Protein AF-0000000086669978 (afdb_homodimer)

Solvent-accessible surface area (backbone atoms only — not comparable to full-atom values): 28212 Å² total; per-residue (Å²): 137,86,74,85,76,73,69,86,73,78,82,69,87,71,75,84,70,75,76,69,82,68,68,81,63,76,75,63,74,69,72,84,64,82,72,72,71,84,55,82,79,78,63,72,56,53,56,93,79,46,87,41,70,71,44,35,54,19,33,38,33,36,52,43,49,44,64,71,59,43,47,44,45,45,30,73,70,52,46,33,40,63,52,47,73,45,76,31,60,18,33,36,40,39,32,29,31,60,65,83,46,72,66,26,30,62,30,50,67,56,34,22,51,57,44,56,77,37,45,63,76,37,60,35,32,40,32,39,36,33,44,43,60,40,56,77,50,61,89,70,58,47,37,39,20,76,49,83,81,44,30,16,45,51,34,46,29,36,16,32,64,50,53,71,62,50,48,54,54,40,44,76,69,70,40,50,72,76,34,54,66,70,48,55,49,74,86,67,40,103,62,51,69,74,40,42,76,70,65,22,42,54,76,60,70,32,69,71,51,35,61,52,42,18,55,27,31,28,30,44,48,86,61,56,33,37,32,37,40,42,37,62,73,33,67,59,48,40,54,47,48,50,49,47,56,56,52,65,65,59,59,75,132,133,86,75,82,77,70,72,83,71,77,82,70,89,68,76,83,70,74,76,71,81,69,68,81,64,76,75,63,74,69,72,85,64,83,72,73,72,82,56,80,79,78,62,72,56,55,57,93,78,46,87,41,70,71,44,36,52,18,34,37,33,35,52,43,50,44,65,71,58,43,47,45,45,45,31,71,68,52,47,33,40,65,52,47,74,46,77,31,61,17,32,37,39,39,33,29,30,62,63,82,46,70,65,25,29,62,30,49,67,57,34,23,52,56,43,58,77,38,44,61,75,36,60,34,33,39,33,39,35,34,42,43,58,41,57,76,50,61,90,72,58,48,36,39,20,76,49,83,78,44,29,15,45,51,34,44,28,30,17,32,65,48,50,70,62,50,48,54,54,39,45,76,70,70,39,50,70,77,34,52,67,71,48,56,49,74,86,68,40,105,62,49,67,72,39,42,77,70,65,23,42,54,77,60,72,32,69,71,51,34,61,48,42,17,54,26,34,29,30,43,47,85,61,55,30,39,32,38,41,41,33,57,72,35,64,58,46,40,54,46,49,49,49,47,56,57,50,66,63,59,59,74,130

Structure (mmCIF, N/CA/C/O backbone):
data_AF-0000000086669978-model_v1
#
loop_
_entity.id
_entity.type
_entity.pdbx_description
1 polymer 'Lactoylglutathione lyase'
#
loop_
_atom_site.group_PDB
_atom_site.id
_atom_site.type_symbol
_atom_site.label_atom_id
_atom_site.label_alt_id
_atom_site.label_comp_id
_atom_site.label_asym_id
_atom_site.label_entity_id
_atom_site.label_seq_id
_atom_site.pdbx_PDB_ins_code
_atom_site.Cartn_x
_atom_site.Cartn_y
_atom_site.Cartn_z
_atom_site.occupancy
_atom_site.B_iso_or_equiv
_atom_site.auth_seq_id
_atom_site.auth_comp_id
_atom_site.auth_asym_id
_atom_site.auth_atom_id
_atom_site.pdbx_PDB_model_num
ATOM 1 N N . ASN A 1 1 ? 38.344 -51.469 12.289 1 22 1 ASN A N 1
ATOM 2 C CA . ASN A 1 1 ? 37.5 -51.219 13.445 1 22 1 ASN A CA 1
ATOM 3 C C . ASN A 1 1 ? 37.469 -49.719 13.789 1 22 1 ASN A C 1
ATOM 5 O O . ASN A 1 1 ? 37.219 -49.344 14.938 1 22 1 ASN A O 1
ATOM 9 N N . SER A 1 2 ? 37.938 -48.75 13.008 1 24.83 2 SER A N 1
ATOM 10 C CA . SER A 1 2 ? 38.594 -47.469 13.156 1 24.83 2 SER A CA 1
ATOM 11 C C . SER A 1 2 ? 37.625 -46.406 13.688 1 24.83 2 SER A C 1
ATOM 13 O O . SER A 1 2 ? 36.562 -46.219 13.125 1 24.83 2 SER A O 1
ATOM 15 N N . PRO A 1 3 ? 37.688 -45.875 14.992 1 24.14 3 PRO A N 1
ATOM 16 C CA . PRO A 1 3 ? 36.844 -45.281 16.016 1 24.14 3 PRO A CA 1
ATOM 17 C C . PRO A 1 3 ? 36.406 -43.844 15.672 1 24.14 3 PRO A C 1
ATOM 19 O O . PRO A 1 3 ? 35.938 -43.125 16.547 1 24.14 3 PRO A O 1
ATOM 22 N N . PHE A 1 4 ? 36.781 -43.344 14.562 1 23.14 4 PHE A N 1
ATOM 23 C CA . PHE A 1 4 ? 36.906 -41.875 14.383 1 23.14 4 PHE A CA 1
ATOM 24 C C . PHE A 1 4 ? 35.562 -41.188 14.602 1 23.14 4 PHE A C 1
ATOM 26 O O . PHE A 1 4 ? 35.406 -40 14.336 1 23.14 4 PHE A O 1
ATOM 33 N N . TRP A 1 5 ? 34.438 -41.875 14.914 1 22.11 5 TRP A N 1
ATOM 34 C CA . TRP A 1 5 ? 33.062 -41.469 14.742 1 22.11 5 TRP A CA 1
ATOM 35 C C . TRP A 1 5 ? 32.688 -40.312 15.656 1 22.11 5 TRP A C 1
ATOM 37 O O . TRP A 1 5 ? 31.703 -39.625 15.43 1 22.11 5 TRP A O 1
ATOM 47 N N . GLU A 1 6 ? 33.188 -40.281 16.859 1 19.61 6 GLU A N 1
ATOM 48 C CA . GLU A 1 6 ? 32.344 -39.969 18.016 1 19.61 6 GLU A CA 1
ATOM 49 C C . GLU A 1 6 ? 32 -38.469 18.047 1 19.61 6 GLU A C 1
ATOM 51 O O . GLU A 1 6 ? 30.891 -38.094 18.359 1 19.61 6 GLU A O 1
ATOM 56 N N . HIS A 1 7 ? 32.969 -37.625 18.125 1 20.39 7 HIS A N 1
ATOM 57 C CA . HIS A 1 7 ? 32.969 -36.562 19.141 1 20.39 7 HIS A CA 1
ATOM 58 C C . HIS A 1 7 ? 32 -35.438 18.75 1 20.39 7 HIS A C 1
ATOM 60 O O . HIS A 1 7 ? 31.906 -34.438 19.469 1 20.39 7 HIS A O 1
ATOM 66 N N . HIS A 1 8 ? 31.672 -35.25 17.531 1 21.23 8 HIS A N 1
ATOM 67 C CA . HIS A 1 8 ? 31.5 -33.844 17.234 1 21.23 8 HIS A CA 1
ATOM 68 C C . HIS A 1 8 ? 30.266 -33.281 17.938 1 21.23 8 HIS A C 1
ATOM 70 O O . HIS A 1 8 ? 29.125 -33.562 17.531 1 21.23 8 HIS A O 1
ATOM 76 N N . ARG A 1 9 ? 30.297 -33.094 19.188 1 19.59 9 ARG A N 1
ATOM 77 C CA . ARG A 1 9 ? 29.297 -32.812 20.219 1 19.59 9 ARG A CA 1
ATOM 78 C C . ARG A 1 9 ? 28.375 -31.688 19.781 1 19.59 9 ARG A C 1
ATOM 80 O O . ARG A 1 9 ? 28.703 -30.922 18.875 1 19.59 9 ARG A O 1
ATOM 87 N N . ASN A 1 10 ? 27.578 -31.062 20.859 1 20.61 10 ASN A N 1
ATOM 88 C CA . ASN A 1 10 ? 26.344 -30.453 21.344 1 20.61 10 ASN A CA 1
ATOM 89 C C . ASN A 1 10 ? 26.312 -28.953 21.094 1 20.61 10 ASN A C 1
ATOM 91 O O . ASN A 1 10 ? 26.719 -28.172 21.938 1 20.61 10 ASN A O 1
ATOM 95 N N . LEU A 1 11 ? 26.922 -28.406 20.234 1 20.53 11 LEU A N 1
ATOM 96 C CA . LEU A 1 11 ? 26.891 -26.953 20.375 1 20.53 11 LEU A CA 1
ATOM 97 C C . LEU A 1 11 ? 25.469 -26.438 20.562 1 20.53 11 LEU A C 1
ATOM 99 O O . LEU A 1 11 ? 24.625 -26.625 19.688 1 20.53 11 LEU A O 1
ATOM 103 N N . LYS A 1 12 ? 25.031 -26.375 21.797 1 20.41 12 LYS A N 1
ATOM 104 C CA . LYS A 1 12 ? 23.797 -25.875 22.391 1 20.41 12 LYS A CA 1
ATOM 105 C C . LYS A 1 12 ? 23.5 -24.453 21.922 1 20.41 12 LYS A C 1
ATOM 107 O O . LYS A 1 12 ? 24.406 -23.641 21.797 1 20.41 12 LYS A O 1
ATOM 112 N N . TYR A 1 13 ? 22.547 -24.219 21.156 1 20.59 13 TYR A N 1
ATOM 113 C CA . TYR A 1 13 ? 21.938 -22.984 20.703 1 20.59 13 TYR A CA 1
ATOM 114 C C . TYR A 1 13 ? 21.672 -22.031 21.859 1 20.59 13 TYR A C 1
ATOM 116 O O . TYR A 1 13 ? 20.609 -22.109 22.5 1 20.59 13 TYR A O 1
ATOM 124 N N . SER A 1 14 ? 22.641 -21.922 22.875 1 21.28 14 SER A N 1
ATOM 125 C CA . SER A 1 14 ? 22.5 -21.141 24.094 1 21.28 14 SER A CA 1
ATOM 126 C C . SER A 1 14 ? 21.859 -19.797 23.812 1 21.28 14 SER A C 1
ATOM 128 O O . SER A 1 14 ? 21.656 -19.406 22.656 1 21.28 14 SER A O 1
ATOM 130 N N . ASP A 1 15 ? 22.375 -18.641 24.672 1 19.67 15 ASP A N 1
ATOM 131 C CA . ASP A 1 15 ? 21.891 -17.469 25.391 1 19.67 15 ASP A CA 1
ATOM 132 C C . ASP A 1 15 ? 21.734 -16.281 24.438 1 19.67 15 ASP A C 1
ATOM 134 O O . ASP A 1 15 ? 22.734 -15.75 23.953 1 19.67 15 ASP A O 1
ATOM 138 N N . PHE A 1 16 ? 21.062 -16.156 23.594 1 20.8 16 PHE A N 1
ATOM 139 C CA . PHE A 1 16 ? 20.844 -14.812 23.094 1 20.8 16 PHE A CA 1
ATOM 140 C C . PHE A 1 16 ? 20.625 -13.828 24.234 1 20.8 16 PHE A C 1
ATOM 142 O O . PHE A 1 16 ? 19.547 -13.797 24.828 1 20.8 16 PHE A O 1
ATOM 149 N N . ALA A 1 17 ? 21.531 -13.75 25.203 1 22.58 17 ALA A N 1
ATOM 150 C CA . ALA A 1 17 ? 21.531 -12.836 26.344 1 22.58 17 ALA A CA 1
ATOM 151 C C . ALA A 1 17 ? 21.031 -11.453 25.922 1 22.58 17 ALA A C 1
ATOM 153 O O . ALA A 1 17 ? 21.469 -10.898 24.922 1 22.58 17 ALA A O 1
ATOM 154 N N . MET A 1 18 ? 19.938 -11.039 26.516 1 23.67 18 MET A N 1
ATOM 155 C CA . MET A 1 18 ? 19.266 -9.75 26.703 1 23.67 18 MET A CA 1
ATOM 156 C C . MET A 1 18 ? 20.281 -8.68 27.125 1 23.67 18 MET A C 1
ATOM 158 O O . MET A 1 18 ? 20.953 -8.836 28.141 1 23.67 18 MET A O 1
ATOM 162 N N . SER A 1 19 ? 21 -8.133 26.312 1 25.05 19 SER A N 1
ATOM 163 C CA . SER A 1 19 ? 21.953 -7.086 26.688 1 25.05 19 SER A CA 1
ATOM 164 C C . SER A 1 19 ? 21.438 -6.273 27.859 1 25.05 19 SER A C 1
ATOM 166 O O . SER A 1 19 ? 20.234 -6.168 28.078 1 25.05 19 SER A O 1
ATOM 168 N N . GLN A 1 20 ? 22.188 -6.262 28.953 1 25.66 20 GLN A N 1
ATOM 169 C CA . GLN A 1 20 ? 21.984 -5.473 30.172 1 25.66 20 GLN A CA 1
ATOM 170 C C . GLN A 1 20 ? 21.484 -4.074 29.844 1 25.66 20 GLN A C 1
ATOM 172 O O . GLN A 1 20 ? 21.703 -3.57 28.734 1 25.66 20 GLN A O 1
ATOM 177 N N . PRO A 1 21 ? 20.688 -3.498 30.891 1 25.53 21 PRO A N 1
ATOM 178 C CA . PRO A 1 21 ? 20.141 -2.143 30.797 1 25.53 21 PRO A CA 1
ATOM 179 C C . PRO A 1 21 ? 21.219 -1.088 30.516 1 25.53 21 PRO A C 1
ATOM 181 O O . PRO A 1 21 ? 22.25 -1.058 31.203 1 25.53 21 PRO A O 1
ATOM 184 N N . ILE A 1 22 ? 21.625 -0.821 29.375 1 29.66 22 ILE A N 1
ATOM 185 C CA . ILE A 1 22 ? 22.562 0.275 29.219 1 29.66 22 ILE A CA 1
ATOM 186 C C . ILE A 1 22 ? 22.172 1.43 30.141 1 29.66 22 ILE A C 1
ATOM 188 O O . ILE A 1 22 ? 21 1.764 30.266 1 29.66 22 ILE A O 1
ATOM 192 N N . PRO A 1 23 ? 22.969 1.654 31.078 1 28.89 23 PRO A N 1
ATOM 193 C CA . PRO A 1 23 ? 22.562 2.736 31.984 1 28.89 23 PRO A CA 1
ATOM 194 C C . PRO A 1 23 ? 21.953 3.926 31.25 1 28.89 23 PRO A C 1
ATOM 196 O O . PRO A 1 23 ? 22.219 4.121 30.062 1 28.89 23 PRO A O 1
ATOM 199 N N . PRO A 1 24 ? 20.969 4.555 31.922 1 24.14 24 PRO A N 1
ATOM 200 C CA . PRO A 1 24 ? 20.266 5.719 31.359 1 24.14 24 PRO A CA 1
ATOM 201 C C . PRO A 1 24 ? 21.219 6.754 30.766 1 24.14 24 PRO A C 1
ATOM 203 O O . PRO A 1 24 ? 22.062 7.309 31.484 1 24.14 24 PRO A O 1
ATOM 206 N N . SER A 1 25 ? 21.953 6.348 29.734 1 27.45 25 SER A N 1
ATOM 207 C CA . SER A 1 25 ? 22.828 7.453 29.344 1 27.45 25 SER A CA 1
ATOM 208 C C . SER A 1 25 ? 22.094 8.789 29.453 1 27.45 25 SER A C 1
ATOM 210 O O . SER A 1 25 ? 20.891 8.875 29.188 1 27.45 25 SER A O 1
ATOM 212 N N . THR A 1 26 ? 22.516 9.586 30.281 1 26.61 26 THR A N 1
ATOM 213 C CA . THR A 1 26 ? 22.078 10.969 30.375 1 26.61 26 THR A CA 1
ATOM 214 C C . THR A 1 26 ? 21.812 11.555 29 1 26.61 26 THR A C 1
ATOM 216 O O . THR A 1 26 ? 22.688 11.555 28.125 1 26.61 26 THR A O 1
ATOM 219 N N . SER A 1 27 ? 20.672 11.242 28.547 1 25.81 27 SER A N 1
ATOM 220 C CA . SER A 1 27 ? 20.156 11.797 27.281 1 25.81 27 SER A CA 1
ATOM 221 C C . SER A 1 27 ? 20.562 13.258 27.125 1 25.81 27 SER A C 1
ATOM 223 O O . SER A 1 27 ? 20.016 14.133 27.797 1 25.81 27 SER A O 1
ATOM 225 N N . LYS A 1 28 ? 21.938 13.453 27.125 1 30.73 28 LYS A N 1
ATOM 226 C CA . LYS A 1 28 ? 22.234 14.82 26.703 1 30.73 28 LYS A CA 1
ATOM 227 C C . LYS A 1 28 ? 21.297 15.258 25.578 1 30.73 28 LYS A C 1
ATOM 229 O O . LYS A 1 28 ? 20.906 14.453 24.734 1 30.73 28 LYS A O 1
ATOM 234 N N . SER A 1 29 ? 20.609 16.344 25.656 1 27.42 29 SER A N 1
ATOM 235 C CA . SER A 1 29 ? 19.797 17.141 24.75 1 27.42 29 SER A CA 1
ATOM 236 C C . SER A 1 29 ? 20.328 17.078 23.328 1 27.42 29 SER A C 1
ATOM 238 O O . SER A 1 29 ? 21.5 17.359 23.078 1 27.42 29 SER A O 1
ATOM 240 N N . ALA A 1 30 ? 19.969 16.062 22.609 1 31.97 30 ALA A N 1
ATOM 241 C CA . ALA A 1 30 ? 20.391 16.094 21.219 1 31.97 30 ALA A CA 1
ATOM 242 C C . ALA A 1 30 ? 20.484 17.531 20.703 1 31.97 30 ALA A C 1
ATOM 244 O O . ALA A 1 30 ? 19.609 18.359 20.969 1 31.97 30 ALA A O 1
ATOM 245 N N . PRO A 1 31 ? 21.594 17.938 20.391 1 30.84 31 PRO A N 1
ATOM 246 C CA . PRO A 1 31 ? 21.578 19.312 19.859 1 30.84 31 PRO A CA 1
ATOM 247 C C . PRO A 1 31 ? 20.406 19.578 18.922 1 30.84 31 PRO A C 1
ATOM 249 O O . PRO A 1 31 ? 19.844 18.641 18.359 1 30.84 31 PRO A O 1
ATOM 252 N N . ASP A 1 32 ? 19.609 20.672 18.953 1 28.33 32 ASP A N 1
ATOM 253 C CA . ASP A 1 32 ? 18.609 21.281 18.094 1 28.33 32 ASP A CA 1
ATOM 254 C C . ASP A 1 32 ? 18.875 20.953 16.625 1 28.33 32 ASP A C 1
ATOM 256 O O . ASP A 1 32 ? 19.609 21.656 15.945 1 28.33 32 ASP A O 1
ATOM 260 N N . GLY A 1 33 ? 19.312 19.766 16.328 1 32.09 33 GLY A N 1
ATOM 261 C CA . GLY A 1 33 ? 19.531 19.594 14.898 1 32.09 33 GLY A CA 1
ATOM 262 C C . GLY A 1 33 ? 18.453 20.234 14.047 1 32.09 33 GLY A C 1
ATOM 263 O O . GLY A 1 33 ? 17.312 20.406 14.5 1 32.09 33 GLY A O 1
ATOM 264 N N . ASP A 1 34 ? 18.703 21.047 13.047 1 31.92 34 ASP A N 1
ATOM 265 C CA . ASP A 1 34 ? 17.891 21.703 12.023 1 31.92 34 ASP A CA 1
ATOM 266 C C . ASP A 1 34 ? 16.812 20.766 11.5 1 31.92 34 ASP A C 1
ATOM 268 O O . ASP A 1 34 ? 17.078 19.891 10.672 1 31.92 34 ASP A O 1
ATOM 272 N N . HIS A 1 35 ? 16.016 20.188 12.219 1 35.78 35 HIS A N 1
ATOM 273 C CA . HIS A 1 35 ? 14.836 19.5 11.695 1 35.78 35 HIS A CA 1
ATOM 274 C C . HIS A 1 35 ? 14.211 20.266 10.539 1 35.78 35 HIS A C 1
ATOM 276 O O . HIS A 1 35 ? 13.523 21.266 10.758 1 35.78 35 HIS A O 1
ATOM 282 N N . ALA A 1 36 ? 14.773 20.297 9.422 1 39.75 36 ALA A N 1
ATOM 283 C CA . ALA A 1 36 ? 14.188 20.891 8.227 1 39.75 36 ALA A CA 1
ATOM 284 C C . ALA A 1 36 ? 12.695 20.609 8.148 1 39.75 36 ALA A C 1
ATOM 286 O O . ALA A 1 36 ? 12.258 19.469 8.32 1 39.75 36 ALA A O 1
ATOM 287 N N . SER A 1 37 ? 11.836 21.5 8.477 1 46.66 37 SER A N 1
ATOM 288 C CA . SER A 1 37 ? 10.383 21.516 8.375 1 46.66 37 SER A CA 1
ATOM 289 C C . SER A 1 37 ? 9.914 20.891 7.062 1 46.66 37 SER A C 1
ATOM 291 O O . SER A 1 37 ? 10.328 21.328 5.984 1 46.66 37 SER A O 1
ATOM 293 N N . HIS A 1 38 ? 9.812 19.562 6.99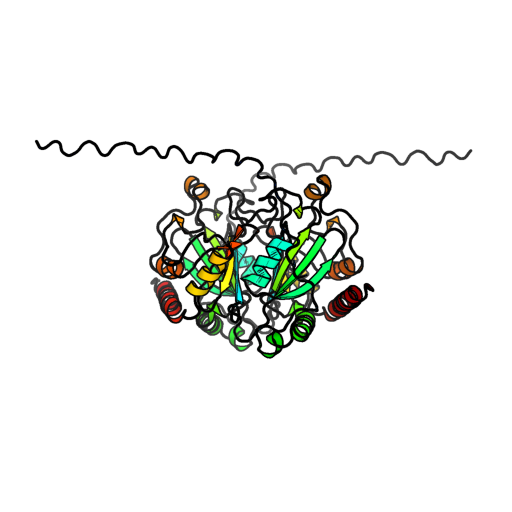6 1 57.66 38 HIS A N 1
ATOM 294 C CA . HIS A 1 38 ? 9.258 18.906 5.824 1 57.66 38 HIS A CA 1
ATOM 295 C C . HIS A 1 38 ? 7.91 19.484 5.441 1 57.66 38 HIS A C 1
ATOM 297 O O . HIS A 1 38 ? 7.074 18.812 4.84 1 57.66 38 HIS A O 1
ATOM 303 N N . THR A 1 39 ? 7.738 20.828 5.953 1 54.19 39 THR A N 1
ATOM 304 C CA . THR A 1 39 ? 6.5 21.469 5.523 1 54.19 39 THR A CA 1
ATOM 305 C C . THR A 1 39 ? 6.574 21.844 4.047 1 54.19 39 THR A C 1
ATOM 307 O O . THR A 1 39 ? 7.656 22.125 3.523 1 54.19 39 THR A O 1
ATOM 310 N N . ALA A 1 40 ? 5.445 21.641 3.41 1 57.88 40 ALA A N 1
ATOM 311 C CA . ALA A 1 40 ? 5.258 21.984 2 1 57.88 40 ALA A CA 1
ATOM 312 C C . ALA A 1 40 ? 5.516 23.469 1.751 1 57.88 40 ALA A C 1
ATOM 314 O O . ALA A 1 40 ? 5.094 24.312 2.535 1 57.88 40 ALA A O 1
ATOM 315 N N . GLY A 1 41 ? 6.516 23.891 0.893 1 53.94 41 GLY A N 1
ATOM 316 C CA . GLY A 1 41 ? 6.656 25.25 0.4 1 53.94 41 GLY A CA 1
ATOM 317 C C . GLY A 1 41 ? 8.102 25.656 0.184 1 53.94 41 GLY A C 1
ATOM 318 O O . GLY A 1 41 ? 8.414 26.375 -0.777 1 53.94 41 GLY A O 1
ATOM 319 N N . ASP A 1 42 ? 8.875 25.359 1.25 1 60.5 42 ASP A N 1
ATOM 320 C CA . ASP A 1 42 ? 10.195 25.969 1.136 1 60.5 42 ASP A CA 1
ATOM 321 C C . ASP A 1 42 ? 11.227 24.953 0.66 1 60.5 42 ASP A C 1
ATOM 323 O O . ASP A 1 42 ? 12.43 25.141 0.876 1 60.5 42 ASP A O 1
ATOM 327 N N . GLU A 1 43 ? 10.695 24.016 0.016 1 74.69 43 GLU A N 1
ATOM 328 C CA . GLU A 1 43 ? 11.688 23 -0.357 1 74.69 43 GLU A CA 1
ATOM 329 C C . GLU A 1 43 ? 12.484 23.438 -1.582 1 74.69 43 GLU A C 1
ATOM 331 O O . GLU A 1 43 ? 11.922 24.016 -2.521 1 74.69 43 GLU A O 1
ATOM 336 N N . ALA A 1 44 ? 13.75 23.344 -1.466 1 81.62 44 ALA A N 1
ATOM 337 C CA . ALA A 1 44 ? 14.664 23.656 -2.564 1 81.62 44 ALA A CA 1
ATOM 338 C C . ALA A 1 44 ? 14.508 22.656 -3.707 1 81.62 44 ALA A C 1
ATOM 340 O O . ALA A 1 44 ? 14 21.547 -3.508 1 81.62 44 ALA A O 1
ATOM 341 N N . ALA A 1 45 ? 14.852 23.141 -4.859 1 91.12 45 ALA A N 1
ATOM 342 C CA . ALA A 1 45 ? 14.883 22.281 -6.043 1 91.12 45 ALA A CA 1
ATOM 343 C C . ALA A 1 45 ? 15.734 21.047 -5.797 1 91.12 45 ALA A C 1
ATOM 345 O O . ALA A 1 45 ? 16.688 21.078 -5.012 1 91.12 45 ALA A O 1
ATOM 346 N N . ILE A 1 46 ? 15.328 20.016 -6.402 1 94.5 46 ILE A N 1
ATOM 347 C CA . ILE A 1 46 ? 16.109 18.797 -6.332 1 94.5 46 ILE A CA 1
ATOM 348 C C . ILE A 1 46 ? 17.312 18.891 -7.273 1 94.5 46 ILE A C 1
ATOM 350 O O . ILE A 1 46 ? 17.156 19.156 -8.469 1 94.5 46 ILE A O 1
ATOM 354 N N . SER A 1 47 ? 18.453 18.719 -6.746 1 94.31 47 SER A N 1
ATOM 355 C CA . SER A 1 47 ? 19.656 18.781 -7.562 1 94.31 47 SER A CA 1
ATOM 356 C C . SER A 1 47 ? 19.656 17.688 -8.625 1 94.31 47 SER A C 1
ATOM 358 O O . SER A 1 47 ? 19.25 16.547 -8.352 1 94.31 47 SER A O 1
ATOM 360 N N . PRO A 1 48 ? 20.125 18 -9.797 1 92.75 48 PRO A N 1
ATOM 361 C CA . PRO A 1 48 ? 20.188 16.984 -10.844 1 92.75 48 PRO A CA 1
ATOM 362 C C . PRO A 1 48 ? 21.016 15.766 -10.445 1 92.75 48 PRO A C 1
ATOM 364 O O . PRO A 1 48 ? 20.859 14.688 -11.023 1 92.75 48 PRO A O 1
ATOM 367 N N . GLY A 1 49 ? 21.938 15.945 -9.461 1 93.62 49 GLY A N 1
ATOM 368 C CA . GLY A 1 49 ? 22.766 14.852 -9 1 93.62 49 GLY A CA 1
ATOM 369 C C . GLY A 1 49 ? 22.203 14.141 -7.785 1 93.62 49 GLY A C 1
ATOM 370 O O . GLY A 1 49 ? 22.891 13.312 -7.172 1 93.62 49 GLY A O 1
ATOM 371 N N . ASP A 1 50 ? 21.031 14.477 -7.461 1 95.94 50 ASP A N 1
ATOM 372 C CA . ASP A 1 50 ? 20.406 13.828 -6.305 1 95.94 50 ASP A CA 1
ATOM 373 C C . ASP A 1 50 ? 20.375 12.312 -6.488 1 95.94 50 ASP A C 1
ATOM 375 O O . ASP A 1 50 ? 19.953 11.812 -7.535 1 95.94 50 ASP A O 1
ATOM 379 N N . PRO A 1 51 ? 20.734 11.562 -5.535 1 94.56 51 PRO A N 1
ATOM 380 C CA . PRO A 1 51 ? 20.891 10.109 -5.695 1 94.56 51 PRO A CA 1
ATOM 381 C C . PRO A 1 51 ? 19.562 9.383 -5.777 1 94.56 51 PRO A C 1
ATOM 383 O O . PRO A 1 51 ? 19.516 8.195 -6.109 1 94.56 51 PRO A O 1
ATOM 386 N N . THR A 1 52 ? 18.469 10.07 -5.496 1 94.62 52 THR A N 1
ATOM 387 C CA . THR A 1 52 ? 17.188 9.359 -5.438 1 94.62 52 THR A CA 1
ATOM 388 C C . THR A 1 52 ? 16.406 9.578 -6.723 1 94.62 52 THR A C 1
ATOM 390 O O . THR A 1 52 ? 15.25 9.133 -6.832 1 94.62 52 THR A O 1
ATOM 393 N N . ILE A 1 53 ? 16.984 10.367 -7.676 1 95.06 53 ILE A N 1
ATOM 394 C CA . ILE A 1 53 ? 16.328 10.523 -8.969 1 95.06 53 ILE A CA 1
ATOM 395 C C . ILE A 1 53 ? 16.141 9.156 -9.625 1 95.06 53 ILE A C 1
ATOM 397 O O . ILE A 1 53 ? 17.094 8.367 -9.703 1 95.06 53 ILE A O 1
ATOM 401 N N . GLY A 1 54 ? 14.914 8.859 -10.008 1 92.38 54 GLY A N 1
ATOM 402 C CA . GLY A 1 54 ? 14.602 7.586 -10.633 1 92.38 54 GLY A CA 1
ATOM 403 C C . GLY A 1 54 ? 13.922 6.609 -9.695 1 92.38 54 GLY A C 1
ATOM 404 O O . GLY A 1 54 ? 13.414 5.57 -10.133 1 92.38 54 GLY A O 1
ATOM 405 N N . TYR A 1 55 ? 13.898 6.906 -8.383 1 93.06 55 TYR A N 1
ATOM 406 C CA . TYR A 1 55 ? 13.156 6.07 -7.441 1 93.06 55 TYR A CA 1
ATOM 407 C C . TYR A 1 55 ? 11.672 6.09 -7.758 1 93.06 55 TYR A C 1
ATOM 409 O O . TYR A 1 55 ? 11.141 7.102 -8.219 1 93.06 55 TYR A O 1
ATOM 417 N N . LYS A 1 56 ? 11.039 4.977 -7.582 1 93 56 LYS A N 1
ATOM 418 C CA . LYS A 1 56 ? 9.602 4.852 -7.801 1 93 56 LYS A CA 1
ATOM 419 C C . LYS A 1 56 ? 8.945 4.008 -6.711 1 93 56 LYS A C 1
ATOM 421 O O . LYS A 1 56 ? 9.523 3.02 -6.254 1 93 56 LYS A O 1
ATOM 426 N N . PHE A 1 57 ? 7.801 4.465 -6.293 1 93.81 57 PHE A N 1
ATOM 427 C CA . PHE A 1 57 ? 6.949 3.598 -5.484 1 93.81 57 PHE A CA 1
ATOM 428 C C . PHE A 1 57 ? 6.188 2.613 -6.363 1 93.81 57 PHE A C 1
ATOM 430 O O . PHE A 1 57 ? 5.129 2.945 -6.902 1 93.81 57 PHE A O 1
ATOM 437 N N . ASN A 1 58 ? 6.668 1.412 -6.426 1 92 58 ASN A N 1
ATOM 438 C CA . ASN A 1 58 ? 6.328 0.475 -7.492 1 92 58 ASN A CA 1
ATOM 439 C C . ASN A 1 58 ? 5.094 -0.347 -7.145 1 92 58 ASN A C 1
ATOM 441 O O . ASN A 1 58 ? 4.16 -0.442 -7.941 1 92 58 ASN A O 1
ATOM 445 N N . HIS A 1 59 ? 5.117 -0.918 -6 1 92.69 59 HIS A N 1
ATOM 446 C CA . HIS A 1 59 ? 4.012 -1.803 -5.645 1 92.69 59 HIS A CA 1
ATOM 447 C C . HIS A 1 59 ? 3.914 -1.983 -4.133 1 92.69 59 HIS A C 1
ATOM 449 O O . HIS A 1 59 ? 4.734 -1.451 -3.387 1 92.69 59 HIS A O 1
ATOM 455 N N . MET A 1 60 ? 2.9 -2.652 -3.73 1 91.25 60 MET A N 1
ATOM 456 C CA . MET A 1 60 ? 2.768 -3.15 -2.365 1 91.25 60 MET A CA 1
ATOM 457 C C . MET A 1 60 ? 2.379 -4.625 -2.359 1 91.25 60 MET A C 1
ATOM 459 O O . MET A 1 60 ? 1.767 -5.113 -3.311 1 91.25 60 MET A O 1
ATOM 463 N N . MET A 1 61 ? 2.789 -5.285 -1.369 1 91.44 61 MET A N 1
ATOM 464 C CA . MET A 1 61 ? 2.467 -6.703 -1.233 1 91.44 61 MET A CA 1
ATOM 465 C C . MET A 1 61 ? 1.546 -6.941 -0.041 1 91.44 61 MET A C 1
ATOM 467 O O . MET A 1 61 ? 1.856 -6.535 1.079 1 91.44 61 MET A O 1
ATOM 471 N N . LEU A 1 62 ? 0.441 -7.539 -0.276 1 94.12 62 LEU A N 1
ATOM 472 C CA . LEU A 1 62 ? -0.543 -7.891 0.742 1 94.12 62 LEU A CA 1
ATOM 473 C C . LEU A 1 62 ? -0.704 -9.406 0.843 1 94.12 62 LEU A C 1
ATOM 475 O O . LEU A 1 62 ? -0.873 -10.086 -0.172 1 94.12 62 LEU A O 1
ATOM 479 N N . ARG A 1 63 ? -0.622 -9.906 2.047 1 94.94 63 ARG A N 1
ATOM 480 C CA . ARG A 1 63 ? -0.917 -11.32 2.26 1 94.94 63 ARG A CA 1
ATOM 481 C C . ARG A 1 63 ? -2.414 -11.586 2.141 1 94.94 63 ARG A C 1
ATOM 483 O O . ARG A 1 63 ? -3.23 -10.82 2.658 1 94.94 63 ARG A O 1
ATOM 490 N N . ILE A 1 64 ? -2.713 -12.594 1.432 1 96.44 64 ILE A N 1
ATOM 491 C CA . ILE A 1 64 ? -4.109 -13 1.312 1 96.44 64 ILE A CA 1
ATOM 492 C C . ILE A 1 64 ? -4.254 -14.461 1.733 1 96.44 64 ILE A C 1
ATOM 494 O O . ILE A 1 64 ? -3.336 -15.266 1.547 1 96.44 64 ILE A O 1
ATOM 498 N N . ARG A 1 65 ? -5.344 -14.719 2.246 1 95.06 65 ARG A N 1
ATOM 499 C CA . ARG A 1 65 ? -5.621 -16.078 2.729 1 95.06 65 ARG A CA 1
ATOM 500 C C . ARG A 1 65 ? -6.18 -16.953 1.612 1 95.06 65 ARG A C 1
ATOM 502 O O . ARG A 1 65 ? -5.711 -18.062 1.404 1 95.06 65 ARG A O 1
ATOM 509 N N . ASP A 1 66 ? -7.164 -16.438 0.845 1 94.5 66 ASP A N 1
ATOM 510 C CA . ASP A 1 66 ? -7.91 -17.172 -0.174 1 94.5 66 ASP A CA 1
ATOM 511 C C . ASP A 1 66 ? -7.824 -16.469 -1.528 1 94.5 66 ASP A C 1
ATOM 513 O O . ASP A 1 66 ? -8.531 -15.5 -1.774 1 94.5 66 ASP A O 1
ATOM 517 N N . PRO A 1 67 ? -7.043 -17.016 -2.418 1 96.31 67 PRO A N 1
ATOM 518 C CA . PRO A 1 67 ? -6.863 -16.359 -3.711 1 96.31 67 PRO A CA 1
ATOM 519 C C . PRO A 1 67 ? -8.156 -16.266 -4.516 1 96.31 67 PRO A C 1
ATOM 521 O O . PRO A 1 67 ? -8.375 -15.297 -5.246 1 96.31 67 PRO A O 1
ATOM 524 N N . ALA A 1 68 ? -9.008 -17.281 -4.422 1 95.69 68 ALA A N 1
ATOM 525 C CA . ALA A 1 68 ? -10.258 -17.234 -5.176 1 95.69 68 ALA A CA 1
ATOM 526 C C . ALA A 1 68 ? -11.086 -16.016 -4.809 1 95.69 68 ALA A C 1
ATOM 528 O O . ALA A 1 68 ? -11.578 -15.305 -5.688 1 95.69 68 ALA A O 1
ATOM 529 N N . ARG A 1 69 ? -11.203 -15.773 -3.533 1 94.69 69 ARG A N 1
ATOM 530 C CA . ARG A 1 69 ? -11.984 -14.633 -3.062 1 94.69 69 ARG A CA 1
ATOM 531 C C . ARG A 1 69 ? -11.289 -13.312 -3.402 1 94.69 69 ARG A C 1
ATOM 533 O O . ARG A 1 69 ? -11.938 -12.359 -3.824 1 94.69 69 ARG A O 1
ATOM 540 N N . SER A 1 70 ? -10.008 -13.305 -3.18 1 96.06 70 SER A N 1
ATOM 541 C CA . SER A 1 70 ? -9.266 -12.07 -3.406 1 96.06 70 SER A CA 1
ATOM 542 C C . SER A 1 70 ? -9.242 -11.703 -4.887 1 96.06 70 SER A C 1
ATOM 544 O O . SER A 1 70 ? -9.422 -10.539 -5.246 1 96.06 70 SER A O 1
ATOM 546 N N . LEU A 1 71 ? -9.008 -12.648 -5.723 1 96.56 71 LEU A N 1
ATOM 547 C CA . LEU A 1 71 ? -8.945 -12.375 -7.152 1 96.56 71 LEU A CA 1
ATOM 548 C C . LEU A 1 71 ? -10.32 -12.016 -7.703 1 96.56 71 LEU A C 1
ATOM 550 O O . LEU A 1 71 ? -10.438 -11.188 -8.609 1 96.56 71 LEU A O 1
ATOM 554 N N . HIS A 1 72 ? -11.367 -12.68 -7.18 1 96.44 72 HIS A N 1
ATOM 555 C CA . HIS A 1 72 ? -12.711 -12.258 -7.551 1 96.44 72 HIS A CA 1
ATOM 556 C C . HIS A 1 72 ? -12.945 -10.789 -7.23 1 96.44 72 HIS A C 1
ATOM 558 O O . HIS A 1 72 ? -13.461 -10.039 -8.062 1 96.44 72 HIS A O 1
ATOM 564 N N . PHE A 1 73 ? -12.578 -10.391 -6.098 1 96.44 73 PHE A N 1
ATOM 565 C CA . PHE A 1 73 ? -12.781 -9.008 -5.691 1 96.44 73 PHE A CA 1
ATOM 566 C C . PHE A 1 73 ? -11.953 -8.062 -6.562 1 96.44 73 PHE A C 1
ATOM 568 O O . PHE A 1 73 ? -12.5 -7.141 -7.172 1 96.44 73 PHE A O 1
ATOM 575 N N . TYR A 1 74 ? -10.641 -8.227 -6.668 1 96.25 74 TYR A N 1
ATOM 576 C CA . TYR A 1 74 ? -9.734 -7.242 -7.25 1 96.25 74 TYR A CA 1
ATOM 577 C C . TYR A 1 74 ? -9.797 -7.281 -8.773 1 96.25 74 TYR A C 1
ATOM 579 O O . TYR A 1 74 ? -9.578 -6.266 -9.438 1 96.25 74 TYR A O 1
ATOM 587 N N . ILE A 1 75 ? -10.055 -8.445 -9.336 1 96.12 75 ILE A N 1
ATOM 588 C CA . ILE A 1 75 ? -10.094 -8.539 -10.789 1 96.12 75 ILE A CA 1
ATOM 589 C C . ILE A 1 75 ? -11.523 -8.352 -11.281 1 96.12 75 ILE A C 1
ATOM 591 O O . ILE A 1 75 ? -11.82 -7.379 -11.984 1 96.12 75 ILE A O 1
ATOM 595 N N . ASP A 1 76 ? -12.453 -9.086 -10.781 1 95.69 76 ASP A N 1
ATOM 596 C CA . ASP A 1 76 ? -13.805 -9.07 -11.328 1 95.69 76 ASP A CA 1
ATOM 597 C C . ASP A 1 76 ? -14.562 -7.824 -10.875 1 95.69 76 ASP A C 1
ATOM 599 O O . ASP A 1 76 ? -15.297 -7.219 -11.664 1 95.69 76 ASP A O 1
ATOM 603 N N . LEU A 1 77 ? -14.422 -7.492 -9.656 1 95.56 77 LEU A N 1
ATOM 604 C CA . LEU A 1 77 ? -15.234 -6.398 -9.133 1 95.56 77 LEU A CA 1
ATOM 605 C C . LEU A 1 77 ? -14.5 -5.066 -9.273 1 95.56 77 LEU A C 1
ATOM 607 O O . LEU A 1 77 ? -15.117 -4.047 -9.578 1 95.56 77 LEU A O 1
ATOM 611 N N . MET A 1 78 ? -13.195 -5.125 -9.086 1 95.31 78 MET A N 1
ATOM 612 C CA . MET A 1 78 ? -12.477 -3.857 -9.07 1 95.31 78 MET A CA 1
ATOM 613 C C . MET A 1 78 ? -11.805 -3.596 -10.414 1 95.31 78 MET A C 1
ATOM 615 O O . MET A 1 78 ? -11.305 -2.494 -10.656 1 95.31 78 MET A O 1
ATOM 619 N N . GLY A 1 79 ? -11.633 -4.602 -11.203 1 95.81 79 GLY A N 1
ATOM 620 C CA . GLY A 1 79 ? -11.258 -4.367 -12.594 1 95.81 79 GLY A CA 1
ATOM 621 C C . GLY A 1 79 ? -9.766 -4.516 -12.836 1 95.81 79 GLY A C 1
ATOM 622 O O . GLY A 1 79 ? -9.289 -4.277 -13.945 1 95.81 79 GLY A O 1
ATOM 623 N N . MET A 1 80 ? -8.992 -4.828 -11.844 1 96.88 80 MET A N 1
ATOM 624 C CA . MET A 1 80 ? -7.578 -5.094 -12.094 1 96.88 80 MET A CA 1
ATOM 625 C C . MET A 1 80 ? -7.402 -6.336 -12.961 1 96.88 80 MET A C 1
ATOM 627 O O . MET A 1 80 ? -8.336 -7.133 -13.102 1 96.88 80 MET A O 1
ATOM 631 N N . ARG A 1 81 ? -6.219 -6.422 -13.523 1 97.12 81 ARG A N 1
ATOM 632 C CA . ARG A 1 81 ? -5.891 -7.594 -14.328 1 97.12 81 ARG A CA 1
ATOM 633 C C . ARG A 1 81 ? -4.52 -8.141 -13.953 1 97.12 81 ARG A C 1
ATOM 635 O O . ARG A 1 81 ? -3.65 -7.402 -13.492 1 97.12 81 ARG A O 1
ATOM 642 N N . THR A 1 82 ? -4.379 -9.375 -14.211 1 94.56 82 THR A N 1
ATOM 643 C CA . THR A 1 82 ? -3.139 -10.062 -13.867 1 94.56 82 THR A CA 1
ATOM 644 C C . THR A 1 82 ? -2.006 -9.633 -14.797 1 94.56 82 THR A C 1
ATOM 646 O O . THR A 1 82 ? -2.166 -9.633 -16.016 1 94.56 82 THR A O 1
ATOM 649 N N . VAL A 1 83 ? -0.975 -9.219 -14.203 1 93.31 83 VAL A N 1
ATOM 650 C CA . VAL A 1 83 ? 0.261 -8.984 -14.938 1 93.31 83 VAL A CA 1
ATOM 651 C C . VAL A 1 83 ? 1.035 -10.289 -15.078 1 93.31 83 VAL A C 1
ATOM 653 O O . VAL A 1 83 ? 1.399 -10.688 -16.188 1 93.31 83 VAL A O 1
ATOM 656 N N . PHE A 1 84 ? 1.236 -10.961 -13.945 1 88.88 84 PHE A N 1
ATOM 657 C CA . PHE A 1 84 ? 1.783 -12.312 -13.953 1 88.88 84 PHE A CA 1
ATOM 658 C C . PHE A 1 84 ? 1.499 -13.023 -12.641 1 88.88 84 PHE A C 1
ATOM 660 O O . PHE A 1 84 ? 1.111 -12.391 -11.656 1 88.88 84 PHE A O 1
ATOM 667 N N . THR A 1 85 ? 1.566 -14.297 -12.68 1 91.06 85 THR A N 1
ATOM 668 C CA . THR A 1 85 ? 1.468 -15.172 -11.516 1 91.06 85 THR A CA 1
ATOM 669 C C . THR A 1 85 ? 2.695 -16.078 -11.414 1 91.06 85 THR A C 1
ATOM 671 O O . THR A 1 85 ? 3.209 -16.547 -12.43 1 91.06 85 THR A O 1
ATOM 674 N N . MET A 1 86 ? 3.141 -16.297 -10.156 1 87.44 86 MET A N 1
ATOM 675 C CA . MET A 1 86 ? 4.277 -17.188 -9.945 1 87.44 86 MET A CA 1
ATOM 676 C C . MET A 1 86 ? 4.039 -18.094 -8.734 1 87.44 86 MET A C 1
ATOM 678 O O . MET A 1 86 ? 3.799 -17.594 -7.633 1 87.44 86 MET A O 1
ATOM 682 N N . ASN A 1 87 ? 4.094 -19.297 -9.016 1 89.62 87 ASN A N 1
ATOM 683 C CA . ASN A 1 87 ? 4.156 -20.281 -7.934 1 89.62 87 ASN A CA 1
ATOM 684 C C . ASN A 1 87 ? 5.598 -20.531 -7.496 1 89.62 87 ASN A C 1
ATOM 686 O O . ASN A 1 87 ? 6.402 -21.062 -8.266 1 89.62 87 ASN A O 1
ATOM 690 N N . THR A 1 88 ? 5.895 -20.234 -6.266 1 88.62 88 THR A N 1
ATOM 691 C CA . THR A 1 88 ? 7.281 -20.266 -5.809 1 88.62 88 THR A CA 1
ATOM 692 C C . THR A 1 88 ? 7.559 -21.531 -5 1 88.62 88 THR A C 1
ATOM 694 O O . THR A 1 88 ? 8.664 -21.719 -4.484 1 88.62 88 THR A O 1
ATOM 697 N N . GLY A 1 89 ? 6.645 -22.391 -4.883 1 91.31 89 GLY A N 1
ATOM 698 C CA . GLY A 1 89 ? 6.711 -23.547 -4.004 1 91.31 89 GLY A CA 1
ATOM 699 C C . GLY A 1 89 ? 5.867 -23.406 -2.752 1 91.31 89 GLY A C 1
ATOM 700 O O . GLY A 1 89 ? 4.691 -23.781 -2.74 1 91.31 89 GLY A O 1
ATOM 701 N N . PRO A 1 90 ? 6.367 -22.656 -1.791 1 93.5 90 PRO A N 1
ATOM 702 C CA . PRO A 1 90 ? 5.602 -22.5 -0.552 1 93.5 90 PRO A CA 1
ATOM 703 C C . PRO A 1 90 ? 4.496 -21.453 -0.667 1 93.5 90 PRO A C 1
ATOM 705 O O . PRO A 1 90 ? 3.604 -21.391 0.182 1 93.5 90 PRO A O 1
ATOM 708 N N . PHE A 1 91 ? 4.598 -20.578 -1.673 1 93.94 91 PHE A N 1
ATOM 709 C CA . PHE A 1 91 ? 3.609 -19.531 -1.85 1 93.94 91 PHE A CA 1
ATOM 710 C C . PHE A 1 91 ? 3.459 -19.172 -3.324 1 93.94 91 PHE A C 1
ATOM 712 O O . PHE A 1 91 ? 4.301 -19.531 -4.148 1 93.94 91 PHE A O 1
ATOM 719 N N . THR A 1 92 ? 2.371 -18.5 -3.621 1 93.75 92 THR A N 1
ATOM 720 C CA . THR A 1 92 ? 2.105 -17.969 -4.949 1 93.75 92 THR A CA 1
ATOM 721 C C . THR A 1 92 ? 1.951 -16.453 -4.895 1 93.75 92 THR A C 1
ATOM 723 O O . THR A 1 92 ? 1.308 -15.914 -3.988 1 93.75 92 THR A O 1
ATOM 726 N N . ILE A 1 93 ? 2.549 -15.797 -5.875 1 92.56 93 ILE A N 1
ATOM 727 C CA . ILE A 1 93 ? 2.395 -14.352 -5.992 1 92.56 93 ILE A CA 1
ATOM 728 C C . ILE A 1 93 ? 1.526 -14.023 -7.203 1 92.56 93 ILE A C 1
ATOM 730 O O . ILE A 1 93 ? 1.693 -14.617 -8.273 1 92.56 93 ILE A O 1
ATOM 734 N N . TYR A 1 94 ? 0.558 -13.172 -7.031 1 93.88 94 TYR A N 1
ATOM 735 C CA . TYR A 1 94 ? -0.263 -12.586 -8.086 1 93.88 94 TYR A CA 1
ATOM 736 C C . TYR A 1 94 ? 0.017 -11.094 -8.227 1 93.88 94 TYR A C 1
ATOM 738 O O . TYR A 1 94 ? -0.296 -10.312 -7.328 1 93.88 94 TYR A O 1
ATOM 746 N N . TYR A 1 95 ? 0.606 -10.727 -9.328 1 93.69 95 TYR A N 1
ATOM 747 C CA . TYR A 1 95 ? 0.824 -9.305 -9.594 1 93.69 95 TYR A CA 1
ATOM 748 C C . TYR A 1 95 ? -0.298 -8.734 -10.453 1 93.69 95 TYR A C 1
ATOM 750 O O . TYR A 1 95 ? -0.553 -9.219 -11.562 1 93.69 95 TYR A O 1
ATOM 758 N N . LEU A 1 96 ? -0.926 -7.742 -9.922 1 96.5 96 LEU A N 1
ATOM 759 C CA . LEU A 1 96 ? -2.072 -7.141 -10.594 1 96.5 96 LEU A CA 1
ATOM 760 C C . LEU A 1 96 ? -1.793 -5.684 -10.945 1 96.5 96 LEU A C 1
ATOM 762 O O . LEU A 1 96 ? -1.015 -5.016 -10.266 1 96.5 96 LEU A O 1
ATOM 766 N N . GLY A 1 97 ? -2.375 -5.203 -12 1 97.19 97 GLY A N 1
ATOM 767 C CA . GLY A 1 97 ? -2.381 -3.811 -12.422 1 97.19 97 GLY A CA 1
ATOM 768 C C . GLY A 1 97 ? -3.586 -3.449 -13.273 1 97.19 97 GLY A C 1
ATOM 769 O O . GLY A 1 97 ? -4.422 -4.305 -13.562 1 97.19 97 GLY A O 1
ATOM 770 N N . TYR A 1 98 ? -3.709 -2.209 -13.617 1 97.5 98 TYR A N 1
ATOM 771 C CA . TYR A 1 98 ? -4.809 -1.747 -14.453 1 97.5 98 TYR A CA 1
ATOM 772 C C . TYR A 1 98 ? -4.34 -1.521 -15.891 1 97.5 98 TYR A C 1
ATOM 774 O O . TYR A 1 98 ? -3.379 -0.783 -16.125 1 97.5 98 TYR A O 1
ATOM 782 N N . PRO A 1 99 ? -4.957 -2.15 -16.828 1 97.12 99 PRO A N 1
ATOM 783 C CA . PRO A 1 99 ? -4.746 -1.699 -18.203 1 97.12 99 PRO A CA 1
ATOM 784 C C . PRO A 1 99 ? -5.312 -0.303 -18.469 1 97.12 99 PRO A C 1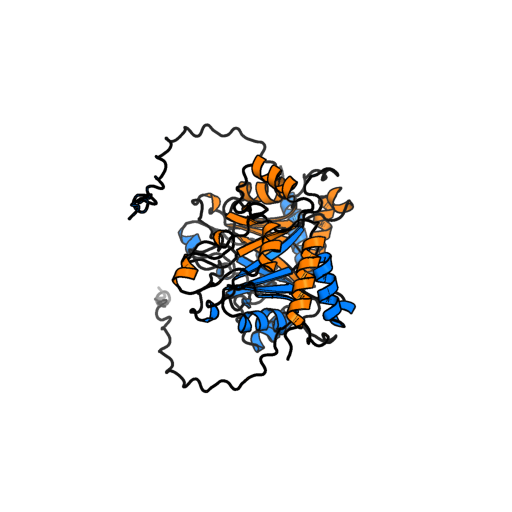
ATOM 786 O O . PRO A 1 99 ? -6.527 -0.137 -18.594 1 97.12 99 PRO A O 1
ATOM 789 N N . GLN A 1 100 ? -4.539 0.646 -18.625 1 91.88 100 GLN A N 1
ATOM 790 C CA . GLN A 1 100 ? -4.98 2.035 -18.625 1 91.88 100 GLN A CA 1
ATOM 791 C C . GLN A 1 100 ? -5.227 2.537 -20.047 1 91.88 100 GLN A C 1
ATOM 793 O O . GLN A 1 100 ? -5.969 3.5 -20.25 1 91.88 100 GLN A O 1
ATOM 798 N N . THR A 1 101 ? -4.582 1.93 -21 1 95.44 101 THR A N 1
ATOM 799 C CA . THR A 1 101 ? -4.746 2.406 -22.359 1 95.44 101 THR A CA 1
ATOM 800 C C . THR A 1 101 ? -5.785 1.569 -23.109 1 95.44 101 THR A C 1
ATOM 802 O O . THR A 1 101 ? -6.035 0.419 -22.75 1 95.44 101 THR A O 1
ATOM 805 N N . THR A 1 102 ? -6.324 2.131 -24.141 1 96.31 102 THR A N 1
ATOM 806 C CA . THR A 1 102 ? -7.277 1.417 -24.984 1 96.31 102 THR A CA 1
ATOM 807 C C . THR A 1 102 ? -6.633 0.176 -25.594 1 96.31 102 THR A C 1
ATOM 809 O O . THR A 1 102 ? -7.266 -0.876 -25.688 1 96.31 102 THR A O 1
ATOM 812 N N . GLU A 1 103 ? -5.406 0.314 -25.969 1 96.38 103 GLU A N 1
ATOM 813 C CA . GLU A 1 103 ? -4.68 -0.803 -26.562 1 96.38 103 GLU A CA 1
ATOM 814 C C . GLU A 1 103 ? -4.539 -1.96 -25.578 1 96.38 103 GLU A C 1
ATOM 816 O O . GLU A 1 103 ? -4.773 -3.117 -25.938 1 96.38 103 GLU A O 1
ATOM 821 N N . HIS A 1 104 ? -4.18 -1.651 -24.375 1 96.69 104 HIS A N 1
ATOM 822 C CA . HIS A 1 104 ? -4.02 -2.676 -23.359 1 96.69 104 HIS A CA 1
ATOM 823 C C . HIS A 1 104 ? -5.355 -3.334 -23.016 1 96.69 104 HIS A C 1
ATOM 825 O O . HIS A 1 104 ? -5.41 -4.539 -22.766 1 96.69 104 HIS A O 1
ATOM 831 N N . ARG A 1 105 ? -6.453 -2.6 -23.031 1 96.69 105 ARG A N 1
ATOM 832 C CA . ARG A 1 105 ? -7.77 -3.15 -22.734 1 96.69 105 ARG A CA 1
ATOM 833 C C . ARG A 1 105 ? -8.25 -4.07 -23.844 1 96.69 105 ARG A C 1
ATOM 835 O O . ARG A 1 105 ? -8.938 -5.059 -23.594 1 96.69 105 ARG A O 1
ATOM 842 N N . ALA A 1 106 ? -7.848 -3.758 -25.047 1 95.25 106 ALA A N 1
ATOM 843 C CA . ALA A 1 106 ? -8.234 -4.559 -26.219 1 95.25 106 ALA A CA 1
ATOM 844 C C . ALA A 1 106 ? -7.371 -5.816 -26.312 1 95.25 106 ALA A C 1
ATOM 846 O O . ALA A 1 106 ? -7.773 -6.801 -26.953 1 95.25 106 ALA A O 1
ATOM 847 N N . GLY A 1 107 ? -6.199 -5.773 -25.766 1 95.31 107 GLY A N 1
ATOM 848 C CA . GLY A 1 107 ? -5.262 -6.887 -25.812 1 95.31 107 GLY A CA 1
ATOM 849 C C . GLY A 1 107 ? -4.551 -7.113 -24.484 1 95.31 107 GLY A C 1
ATOM 850 O O . GLY A 1 107 ? -3.447 -6.605 -24.281 1 95.31 107 GLY A O 1
ATOM 851 N N . LEU A 1 108 ? -5.055 -7.938 -23.719 1 94.44 108 LEU A N 1
ATOM 852 C CA . LEU A 1 108 ? -4.516 -8.148 -22.375 1 94.44 108 LEU A CA 1
ATOM 853 C C . LEU A 1 108 ? -3.162 -8.844 -22.438 1 94.44 108 LEU A C 1
ATOM 855 O O . LEU A 1 108 ? -2.332 -8.672 -21.531 1 94.44 108 LEU A O 1
ATOM 859 N N . ALA A 1 109 ? -2.932 -9.594 -23.453 1 90.69 109 ALA A N 1
ATOM 860 C CA . ALA A 1 109 ? -1.604 -10.172 -23.641 1 90.69 109 ALA A CA 1
ATOM 861 C C . ALA A 1 109 ? -0.546 -9.086 -23.797 1 90.69 109 ALA A C 1
ATOM 863 O O . ALA A 1 109 ? 0.535 -9.172 -23.203 1 90.69 109 ALA A O 1
ATOM 864 N N . LYS A 1 110 ? -0.887 -8.125 -24.625 1 92.12 110 LYS A N 1
ATOM 865 C CA . LYS A 1 110 ? 0.029 -7.004 -24.797 1 92.12 110 LYS A CA 1
ATOM 866 C C . LYS A 1 110 ? 0.211 -6.234 -23.5 1 92.12 110 LYS A C 1
ATOM 868 O O . LYS A 1 110 ? 1.316 -5.789 -23.188 1 92.12 110 LYS A O 1
ATOM 873 N N . PHE A 1 111 ? -0.875 -6.055 -22.797 1 94.94 111 PHE A N 1
ATOM 874 C CA . PHE A 1 111 ? -0.805 -5.422 -21.484 1 94.94 111 PHE A CA 1
ATOM 875 C C . PHE A 1 111 ? 0.217 -6.125 -20.594 1 94.94 111 PHE A C 1
ATOM 877 O O . PHE A 1 111 ? 1.092 -5.48 -20.016 1 94.94 111 PHE A O 1
ATOM 884 N N . ARG A 1 112 ? 0.153 -7.371 -20.484 1 92.12 112 ARG A N 1
ATOM 885 C CA . ARG A 1 112 ? 1.056 -8.164 -19.656 1 92.12 112 ARG A CA 1
ATOM 886 C C . ARG A 1 112 ? 2.5 -8.016 -20.125 1 92.12 112 ARG A C 1
ATOM 888 O O . ARG A 1 112 ? 3.395 -7.758 -19.312 1 92.12 112 ARG A O 1
ATOM 895 N N . GLU A 1 113 ? 2.68 -8.133 -21.391 1 89.25 113 GLU A N 1
ATOM 896 C CA . GLU A 1 113 ? 4.023 -8.062 -21.969 1 89.25 113 GLU A CA 1
ATOM 897 C C . GLU A 1 113 ? 4.66 -6.703 -21.703 1 89.25 113 GLU A C 1
ATOM 899 O O . GLU A 1 113 ? 5.805 -6.621 -21.25 1 89.25 113 GLU A O 1
ATOM 904 N N . ASP A 1 114 ? 3.91 -5.664 -22.047 1 91.75 114 ASP A N 1
ATOM 905 C CA . ASP A 1 114 ? 4.426 -4.312 -21.859 1 91.75 114 ASP A CA 1
ATOM 906 C C . ASP A 1 114 ? 4.723 -4.031 -20.391 1 91.75 114 ASP A C 1
ATOM 908 O O . ASP A 1 114 ? 5.73 -3.4 -20.062 1 91.75 114 ASP A O 1
ATOM 912 N N . THR A 1 115 ? 3.84 -4.461 -19.5 1 91.94 115 THR A N 1
ATOM 913 C CA . THR A 1 115 ? 4.004 -4.199 -18.078 1 91.94 115 THR A CA 1
ATOM 914 C C . THR A 1 115 ? 5.203 -4.961 -17.516 1 91.94 115 THR A C 1
ATOM 916 O O . THR A 1 115 ? 6.023 -4.395 -16.797 1 91.94 115 THR A O 1
ATOM 919 N N . VAL A 1 116 ? 5.32 -6.188 -17.844 1 87.38 116 VAL A N 1
ATOM 920 C CA . VAL A 1 116 ? 6.426 -7.008 -17.359 1 87.38 116 VAL A CA 1
ATOM 921 C C . VAL A 1 116 ? 7.75 -6.438 -17.859 1 87.38 116 VAL A C 1
ATOM 923 O O . VAL A 1 116 ? 8.734 -6.391 -17.125 1 87.38 116 VAL A O 1
ATOM 926 N N . SER A 1 117 ? 7.801 -5.973 -19.125 1 85.75 117 SER A N 1
ATOM 927 C CA . SER A 1 117 ? 9.031 -5.453 -19.719 1 85.75 117 SER A CA 1
ATOM 928 C C . SER A 1 117 ? 9.484 -4.18 -19.016 1 85.75 117 SER A C 1
ATOM 930 O O . SER A 1 117 ? 10.664 -3.814 -19.094 1 85.75 117 SER A O 1
ATOM 932 N N . LYS A 1 118 ? 8.57 -3.539 -18.359 1 88.5 118 LYS A N 1
ATOM 933 C CA . LYS A 1 118 ? 8.891 -2.297 -17.672 1 88.5 118 LYS A CA 1
ATOM 934 C C . LYS A 1 118 ? 8.469 -2.363 -16.203 1 88.5 118 LYS A C 1
ATOM 936 O O . LYS A 1 118 ? 8.062 -1.356 -15.617 1 88.5 118 LYS A O 1
ATOM 941 N N . LEU A 1 119 ? 8.508 -3.496 -15.633 1 87.19 119 LEU A N 1
ATOM 942 C CA . LEU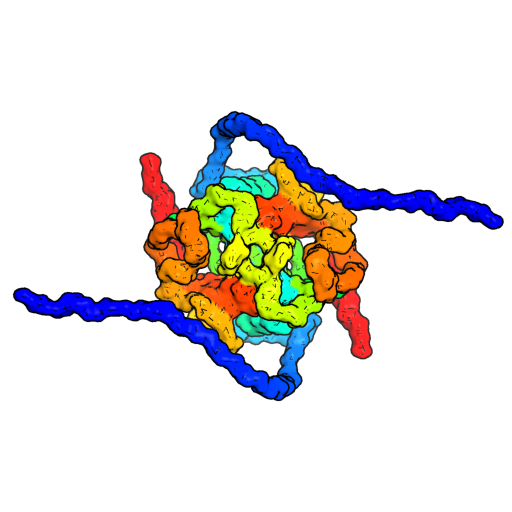 A 1 119 ? 7.93 -3.787 -14.32 1 87.19 119 LEU A CA 1
ATOM 943 C C . LEU A 1 119 ? 8.477 -2.836 -13.266 1 87.19 119 LEU A C 1
ATOM 945 O O . LEU A 1 119 ? 7.715 -2.213 -12.523 1 87.19 119 LEU A O 1
ATOM 949 N N . PRO A 1 120 ? 9.82 -2.586 -13.227 1 84.44 120 PRO A N 1
ATOM 950 C CA . PRO A 1 120 ? 10.344 -1.699 -12.18 1 84.44 120 PRO A CA 1
ATOM 951 C C . PRO A 1 120 ? 9.898 -0.249 -12.367 1 84.44 120 PRO A C 1
ATOM 953 O O . PRO A 1 120 ? 10.016 0.558 -11.445 1 84.44 120 PRO A O 1
ATOM 956 N N . HIS A 1 121 ? 9.43 0.034 -13.547 1 88.5 121 HIS A N 1
ATOM 957 C CA . HIS A 1 121 ? 9.086 1.418 -13.852 1 88.5 121 HIS A CA 1
ATOM 958 C C . HIS A 1 121 ? 7.574 1.618 -13.859 1 88.5 121 HIS A C 1
ATOM 960 O O . HIS A 1 121 ? 7.09 2.707 -14.172 1 88.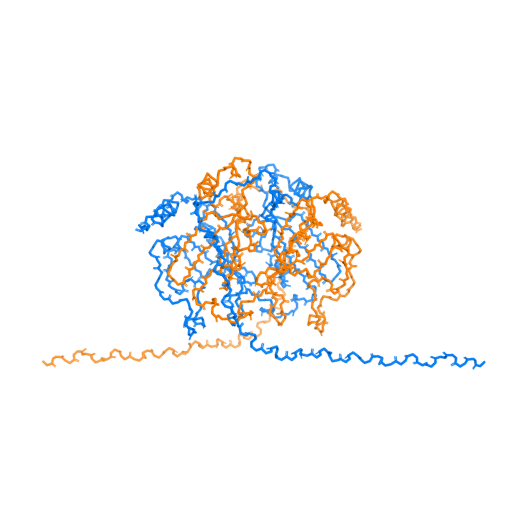5 121 HIS A O 1
ATOM 966 N N . THR A 1 122 ? 6.93 0.604 -13.57 1 91.88 122 THR A N 1
ATOM 967 C CA . THR A 1 122 ? 5.473 0.661 -13.594 1 91.88 122 THR A CA 1
ATOM 968 C C . THR A 1 122 ? 4.926 1.01 -12.211 1 91.88 122 THR A C 1
ATOM 970 O O . THR A 1 122 ? 5.387 0.474 -11.203 1 91.88 122 THR A O 1
ATOM 973 N N . LEU A 1 123 ? 4.02 1.95 -12.148 1 94.69 123 LEU A N 1
ATOM 974 C CA . LEU A 1 123 ? 3.371 2.346 -10.898 1 94.69 123 LEU A CA 1
ATOM 975 C C . LEU A 1 123 ? 1.996 1.701 -10.773 1 94.69 123 LEU A C 1
ATOM 977 O O . LEU A 1 123 ? 1.399 1.298 -11.773 1 94.69 123 LEU A O 1
ATOM 981 N N . GLY A 1 124 ? 1.529 1.633 -9.555 1 94.75 124 GLY A N 1
ATOM 982 C CA . GLY A 1 124 ? 0.169 1.179 -9.312 1 94.75 124 GLY A CA 1
ATOM 983 C C . GLY A 1 124 ? 0.027 -0.331 -9.359 1 94.75 124 GLY A C 1
ATOM 984 O O . GLY A 1 124 ? -1.058 -0.849 -9.633 1 94.75 124 GLY A O 1
ATOM 985 N N . LEU A 1 125 ? 1.113 -1.061 -9.18 1 94.31 125 LEU A N 1
ATOM 986 C CA . LEU A 1 125 ? 1.065 -2.518 -9.141 1 94.31 125 LEU A CA 1
ATOM 987 C C . LEU A 1 125 ? 0.69 -3.016 -7.746 1 94.31 125 LEU A C 1
ATOM 989 O O . LEU A 1 125 ? 0.987 -2.355 -6.746 1 94.31 125 LEU A O 1
ATOM 993 N N . PHE A 1 126 ? 0.021 -4.086 -7.719 1 95 126 PHE A N 1
ATOM 994 C CA . PHE A 1 126 ? -0.461 -4.703 -6.488 1 95 126 PHE A CA 1
ATOM 995 C C . PHE A 1 126 ? -0.085 -6.18 -6.445 1 95 126 PHE A C 1
ATOM 997 O O . PHE A 1 126 ? -0.476 -6.953 -7.32 1 95 126 PHE A O 1
ATOM 1004 N N . GLU A 1 127 ? 0.753 -6.543 -5.484 1 93.06 127 GLU A N 1
ATOM 1005 C CA . GLU A 1 127 ? 1.172 -7.93 -5.301 1 93.06 127 GLU A CA 1
ATOM 1006 C C . GLU A 1 127 ? 0.346 -8.617 -4.215 1 93.06 127 GLU A C 1
ATOM 1008 O O . GLU A 1 127 ? 0.37 -8.203 -3.055 1 93.06 127 GLU A O 1
ATOM 1013 N N . LEU A 1 128 ? -0.408 -9.609 -4.594 1 95.94 128 LEU A N 1
ATOM 1014 C CA . LEU A 1 128 ? -1.089 -10.484 -3.645 1 95.94 128 LEU A CA 1
ATOM 1015 C C . LEU A 1 128 ? -0.25 -11.719 -3.348 1 95.94 128 LEU A C 1
ATOM 1017 O O . LEU A 1 128 ? 0.213 -12.398 -4.27 1 95.94 128 LEU A O 1
ATOM 1021 N N . TYR A 1 129 ? -0.045 -11.961 -2.102 1 94.81 129 TYR A N 1
ATOM 1022 C CA . TYR A 1 129 ? 0.847 -13 -1.599 1 94.81 129 TYR A CA 1
ATOM 1023 C C . TYR A 1 129 ? 0.061 -14.094 -0.889 1 94.81 129 TYR A C 1
ATOM 1025 O O . TYR A 1 129 ? -0.444 -13.883 0.217 1 94.81 129 TYR A O 1
ATOM 1033 N N . HIS A 1 130 ? -0.022 -15.25 -1.506 1 97.06 130 HIS A N 1
ATOM 1034 C CA . HIS A 1 130 ? -0.757 -16.375 -0.948 1 97.06 130 HIS A CA 1
ATOM 1035 C C . HIS A 1 130 ? 0.193 -17.469 -0.445 1 97.06 130 HIS A C 1
ATOM 1037 O O . HIS A 1 130 ? 0.782 -18.203 -1.241 1 97.06 130 HIS A O 1
ATOM 1043 N N . VAL A 1 131 ? 0.32 -17.562 0.839 1 96.56 131 VAL A N 1
ATOM 1044 C CA . VAL A 1 131 ? 1.097 -18.656 1.419 1 96.56 131 VAL A CA 1
ATOM 1045 C C . VAL A 1 131 ? 0.245 -19.922 1.479 1 96.56 131 VAL A C 1
ATOM 1047 O O . VAL A 1 131 ? -0.843 -19.922 2.059 1 96.56 131 VAL A O 1
ATOM 1050 N N . HIS A 1 132 ? 0.756 -20.938 0.841 1 97.38 132 HIS A N 1
ATOM 1051 C CA . HIS A 1 132 ? -0.038 -22.141 0.653 1 97.38 132 HIS A CA 1
ATOM 1052 C C . HIS A 1 132 ? -0.438 -22.75 1.992 1 97.38 132 HIS A C 1
ATOM 1054 O O . HIS A 1 132 ? 0.401 -22.922 2.881 1 97.38 132 HIS A O 1
ATOM 1060 N N . GLY A 1 133 ? -1.679 -23.109 2.145 1 97.06 133 GLY A N 1
ATOM 1061 C CA . GLY A 1 133 ? -2.225 -23.656 3.381 1 97.06 133 GLY A CA 1
ATOM 1062 C C . GLY A 1 133 ? -3.014 -22.625 4.176 1 97.06 133 GLY A C 1
ATOM 1063 O O . GLY A 1 133 ? -3.842 -22.984 5.016 1 97.06 133 GLY A O 1
ATOM 1064 N N . SER A 1 134 ? -2.729 -21.344 3.9 1 96.25 134 SER A N 1
ATOM 1065 C CA . SER A 1 134 ? -3.42 -20.297 4.652 1 96.25 134 SER A CA 1
ATOM 1066 C C . SER A 1 134 ? -4.906 -20.266 4.312 1 96.25 134 SER A C 1
ATOM 1068 O O . SER A 1 134 ? -5.723 -19.797 5.105 1 96.25 134 SER A O 1
ATOM 1070 N N . GLU A 1 135 ? -5.289 -20.703 3.121 1 96.06 135 GLU A N 1
ATOM 1071 C CA . GLU A 1 135 ? -6.688 -20.719 2.701 1 96.06 135 GLU A CA 1
ATOM 1072 C C . GLU A 1 135 ? -7.512 -21.641 3.594 1 96.06 135 GLU A C 1
ATOM 1074 O O . GLU A 1 135 ? -8.742 -21.562 3.617 1 96.06 135 GLU A O 1
ATOM 1079 N N . ASN A 1 136 ? -6.875 -22.516 4.312 1 96 136 ASN A N 1
ATOM 1080 C CA . ASN A 1 136 ? -7.555 -23.453 5.188 1 96 136 ASN A CA 1
ATOM 1081 C C . ASN A 1 136 ? -7.738 -22.891 6.594 1 96 136 ASN A C 1
ATOM 1083 O O . ASN A 1 136 ? -8.391 -23.5 7.438 1 96 136 ASN A O 1
ATOM 1087 N N . GLU A 1 137 ? -7.145 -21.781 6.863 1 94.88 137 GLU A N 1
ATOM 1088 C CA . GLU A 1 137 ? -7.25 -21.141 8.172 1 94.88 137 GLU A CA 1
ATOM 1089 C C . GLU A 1 137 ? -8.539 -20.344 8.289 1 94.88 137 GLU A C 1
ATOM 1091 O O . GLU A 1 137 ? -9.234 -20.125 7.289 1 94.88 137 GLU A O 1
ATOM 1096 N N . SER A 1 138 ? -8.852 -19.906 9.445 1 93 138 SER A N 1
ATOM 1097 C CA . SER A 1 138 ? -10.094 -19.188 9.719 1 93 138 SER A CA 1
ATOM 1098 C C . SER A 1 138 ? -10.031 -17.766 9.188 1 93 138 SER A C 1
ATOM 1100 O O . SER A 1 138 ? -8.945 -17.234 8.945 1 93 138 SER A O 1
ATOM 1102 N N . GLU A 1 139 ? -11.195 -17.203 9.008 1 88.44 139 GLU A N 1
ATOM 1103 C CA . GLU A 1 139 ? -11.25 -15.773 8.711 1 88.44 139 GLU A CA 1
ATOM 1104 C C . GLU A 1 139 ? -10.523 -14.953 9.773 1 88.44 139 GLU A C 1
ATOM 1106 O O . GLU A 1 139 ? -10.609 -15.258 10.969 1 88.44 139 GLU A O 1
ATOM 1111 N N . GLY A 1 140 ? -9.812 -14.039 9.305 1 87.19 140 GLY A N 1
ATOM 1112 C CA . GLY A 1 140 ? -9.055 -13.234 10.242 1 87.19 140 GLY A CA 1
ATOM 1113 C C . GLY A 1 140 ? -7.641 -13.742 10.461 1 87.19 140 GLY A C 1
ATOM 1114 O O . GLY A 1 140 ? -6.891 -13.188 11.258 1 87.19 140 GLY A O 1
ATOM 1115 N N . TYR A 1 141 ? -7.348 -14.789 9.789 1 92.69 141 TYR A N 1
ATOM 1116 C CA . TYR A 1 141 ? -5.992 -15.32 9.891 1 92.69 141 TYR A CA 1
ATOM 1117 C C . TYR A 1 141 ? -4.961 -14.242 9.586 1 92.69 141 TYR A C 1
ATOM 1119 O O . TYR A 1 141 ? -3.947 -14.133 10.281 1 92.69 141 TYR A O 1
ATOM 1127 N N . TYR A 1 142 ? -5.145 -13.453 8.539 1 93.62 142 TYR A N 1
ATOM 1128 C CA . TYR A 1 142 ? -4.289 -12.305 8.266 1 93.62 142 TYR A CA 1
ATOM 1129 C C . TYR A 1 142 ? -4.922 -11.023 8.789 1 93.62 142 TYR A C 1
ATOM 1131 O O . TYR A 1 142 ? -6.137 -10.836 8.703 1 93.62 142 TYR A O 1
ATOM 1139 N N . SER A 1 143 ? -4.027 -10.219 9.297 1 90.25 143 SER A N 1
ATOM 1140 C CA . SER A 1 143 ? -4.441 -8.938 9.859 1 90.25 143 SER A CA 1
ATOM 1141 C C . SER A 1 143 ? -4.648 -7.898 8.758 1 90.25 143 SER A C 1
ATOM 1143 O O . SER A 1 143 ? -3.873 -7.832 7.805 1 90.25 143 SER A O 1
ATOM 1145 N N . ASN A 1 144 ? -5.684 -7.105 8.984 1 86.75 144 ASN A N 1
ATOM 1146 C CA . ASN A 1 144 ? -5.941 -6.02 8.039 1 86.75 144 ASN A CA 1
ATOM 1147 C C . ASN A 1 144 ? -5.328 -4.707 8.516 1 86.75 144 ASN A C 1
ATOM 1149 O O . ASN A 1 144 ? -5.426 -3.686 7.832 1 86.75 144 ASN A O 1
ATOM 1153 N N . GLY A 1 145 ? -4.773 -4.762 9.695 1 89.56 145 GLY A N 1
ATOM 1154 C CA . GLY A 1 145 ? -4.09 -3.59 10.211 1 89.56 145 GLY A CA 1
ATOM 1155 C C . GLY A 1 145 ? -5.035 -2.561 10.805 1 89.56 145 GLY A C 1
ATOM 1156 O O . GLY A 1 145 ? -4.617 -1.45 11.141 1 89.56 145 GLY A O 1
ATOM 1157 N N . ASN A 1 146 ? -6.32 -2.859 10.984 1 89.94 146 ASN A N 1
ATOM 1158 C CA . ASN A 1 146 ? -7.309 -1.882 11.43 1 89.94 146 ASN A CA 1
ATOM 1159 C C . ASN A 1 146 ? -8.016 -2.344 12.695 1 89.94 146 ASN A C 1
ATOM 1161 O O . ASN A 1 146 ? -8.992 -1.728 13.125 1 89.94 146 ASN A O 1
ATOM 1165 N N . GLN A 1 147 ? -7.453 -3.391 13.312 1 88.44 147 GLN A N 1
ATOM 1166 C CA . GLN A 1 147 ? -8.031 -3.9 14.555 1 88.44 147 GLN A CA 1
ATOM 1167 C C . GLN A 1 147 ? -7.059 -3.734 15.719 1 88.44 147 GLN A C 1
ATOM 1169 O O . GLN A 1 147 ? -6.023 -4.402 15.773 1 88.44 147 GLN A O 1
ATOM 1174 N N . PRO A 1 148 ? -7.418 -2.961 16.641 1 89.44 148 PRO A N 1
ATOM 1175 C CA . PRO A 1 148 ? -6.539 -2.816 17.812 1 89.44 148 PRO A CA 1
ATOM 1176 C C . PRO A 1 148 ? -6.324 -4.133 18.547 1 89.44 148 PRO A C 1
ATOM 1178 O O . PRO A 1 148 ? -7.238 -4.953 18.641 1 89.44 148 PRO A O 1
ATOM 1181 N N . PRO A 1 149 ? -5.184 -4.398 19.062 1 89.88 149 PRO A N 1
ATOM 1182 C CA . PRO A 1 149 ? -4.066 -3.453 19.125 1 89.88 149 PRO A CA 1
ATOM 1183 C C . PRO A 1 149 ? -3.18 -3.512 17.891 1 89.88 149 PRO A C 1
ATOM 1185 O O . PRO A 1 149 ? -2.113 -2.891 17.859 1 89.88 149 PRO A O 1
ATOM 1188 N N . ASN A 1 150 ? -3.633 -4.238 16.891 1 89.69 150 ASN A N 1
ATOM 1189 C CA . ASN A 1 150 ? -2.809 -4.434 15.703 1 89.69 150 ASN A CA 1
ATOM 1190 C C . ASN A 1 150 ? -3.137 -3.418 14.617 1 89.69 150 ASN A C 1
ATOM 1192 O O . ASN A 1 150 ? -3.586 -3.787 13.531 1 89.69 150 ASN A O 1
ATOM 1196 N N . LEU A 1 151 ? -2.771 -2.219 14.922 1 92.44 151 LEU A N 1
ATOM 1197 C CA . LEU A 1 151 ? -2.98 -1.129 13.977 1 92.44 151 LEU A CA 1
ATOM 1198 C C . LEU A 1 151 ? -1.719 -0.869 13.164 1 92.44 151 LEU A C 1
ATOM 1200 O O . LEU A 1 151 ? -0.614 -0.845 13.711 1 92.44 151 LEU A O 1
ATOM 1204 N N . GLY A 1 152 ? -1.85 -0.789 11.867 1 92.06 152 GLY A N 1
ATOM 1205 C CA . GLY A 1 152 ? -0.735 -0.516 10.969 1 92.06 152 GLY A CA 1
ATOM 1206 C C . GLY A 1 152 ? -1.169 0.049 9.633 1 92.06 152 GLY A C 1
ATOM 1207 O O . GLY A 1 152 ? -1.432 1.247 9.516 1 92.06 152 GLY A O 1
ATOM 1208 N N . LEU A 1 153 ? -1.284 -0.87 8.617 1 90.25 153 LEU A N 1
ATOM 1209 C CA . LEU A 1 153 ? -1.856 -0.466 7.336 1 90.25 153 LEU A CA 1
ATOM 1210 C C . LEU A 1 153 ? -3.295 0.007 7.512 1 90.25 153 LEU A C 1
ATOM 1212 O O . LEU A 1 153 ? -4.102 -0.667 8.156 1 90.25 153 LEU A O 1
ATOM 1216 N N . GLY A 1 154 ? -3.605 1.14 6.977 1 89.12 154 GLY A N 1
ATOM 1217 C CA . GLY A 1 154 ? -4.949 1.675 7.129 1 89.12 154 GLY A CA 1
ATOM 1218 C C . GLY A 1 154 ? -5.871 1.315 5.98 1 89.12 154 GLY A C 1
ATOM 1219 O O . GLY A 1 154 ? -6.867 0.614 6.172 1 89.12 154 GLY A O 1
ATOM 1220 N N . HIS A 1 155 ? -5.422 1.78 4.805 1 90.75 155 HIS A N 1
ATOM 1221 C CA . HIS A 1 155 ? -6.293 1.48 3.676 1 90.75 155 HIS A CA 1
ATOM 1222 C C . HIS A 1 155 ? -5.531 1.569 2.355 1 90.75 155 HIS A C 1
ATOM 1224 O O . HIS A 1 155 ? -4.418 2.092 2.311 1 90.75 155 HIS A O 1
ATOM 1230 N N . LEU A 1 156 ? -6.148 0.919 1.403 1 92.31 156 LEU A N 1
ATOM 1231 C CA . LEU A 1 156 ? -5.793 1.056 -0.006 1 92.31 156 LEU A CA 1
ATOM 1232 C C . LEU A 1 156 ? -6.754 2.004 -0.716 1 92.31 156 LEU A C 1
ATOM 1234 O O . LEU A 1 156 ? -7.973 1.84 -0.631 1 92.31 156 LEU A O 1
ATOM 1238 N N . GLY A 1 157 ? -6.18 2.957 -1.359 1 91.25 157 GLY A N 1
ATOM 1239 C CA . GLY A 1 157 ? -7.008 3.936 -2.043 1 91.25 157 GLY A CA 1
ATOM 1240 C C . GLY A 1 157 ? -7.16 3.656 -3.527 1 91.25 157 GLY A C 1
ATOM 1241 O O . GLY A 1 157 ? -6.172 3.631 -4.266 1 91.25 157 GLY A O 1
ATOM 1242 N N . PHE A 1 158 ? -8.359 3.438 -3.928 1 92.5 158 PHE A N 1
ATOM 1243 C CA . PHE A 1 158 ? -8.719 3.318 -5.336 1 92.5 158 PHE A CA 1
ATOM 1244 C C . PHE A 1 158 ? -9.562 4.504 -5.781 1 92.5 158 PHE A C 1
ATOM 1246 O O . PHE A 1 158 ? -10.508 4.895 -5.09 1 92.5 158 PHE A O 1
ATOM 1253 N N . SER A 1 159 ? -9.188 5.098 -6.848 1 90.38 159 SER A N 1
ATOM 1254 C CA . SER A 1 159 ? -10.016 6.141 -7.453 1 90.38 159 SER A CA 1
ATOM 1255 C C . SER A 1 159 ? -10.906 5.57 -8.547 1 90.38 159 SER A C 1
ATOM 1257 O O . SER A 1 159 ? -10.461 4.75 -9.352 1 90.38 159 SER A O 1
ATOM 1259 N N . VAL A 1 160 ? -12.109 5.961 -8.492 1 90.81 160 VAL A N 1
ATOM 1260 C CA . VAL A 1 160 ? -13.078 5.496 -9.484 1 90.81 160 VAL A CA 1
ATOM 1261 C C . VAL A 1 160 ? -13.82 6.691 -10.086 1 90.81 160 VAL A C 1
ATOM 1263 O O . VAL A 1 160 ? -14.055 7.688 -9.398 1 90.81 160 VAL A O 1
ATOM 1266 N N . PRO A 1 161 ? -14.234 6.617 -11.336 1 88.5 161 PRO A N 1
ATOM 1267 C CA . PRO A 1 161 ? -14.867 7.758 -12.008 1 88.5 161 PRO A CA 1
ATOM 1268 C C . PRO A 1 161 ? -16.219 8.117 -11.398 1 88.5 161 PRO A C 1
ATOM 1270 O O . PRO A 1 161 ? -16.625 9.281 -11.438 1 88.5 161 PRO A O 1
ATOM 1273 N N . ASP A 1 162 ? -16.984 7.156 -10.914 1 87.75 162 ASP A N 1
ATOM 1274 C CA . ASP A 1 162 ? -18.328 7.336 -10.367 1 87.75 162 ASP A CA 1
ATOM 1275 C C . ASP A 1 162 ? -18.531 6.488 -9.109 1 87.75 162 ASP A C 1
ATOM 1277 O O . ASP A 1 162 ? -18.859 5.305 -9.203 1 87.75 162 ASP A O 1
ATOM 1281 N N . VAL A 1 163 ? -18.453 7.125 -7.973 1 89.25 163 VAL A N 1
ATOM 1282 C CA . VAL A 1 163 ? -18.438 6.406 -6.703 1 89.25 163 VAL A CA 1
ATOM 1283 C C . VAL A 1 163 ? -19.812 5.789 -6.449 1 89.25 163 VAL A C 1
ATOM 1285 O O . VAL A 1 163 ? -19.922 4.602 -6.125 1 89.25 163 VAL A O 1
ATOM 1288 N N . PRO A 1 164 ? -20.922 6.547 -6.629 1 89.25 164 PRO A N 1
ATOM 1289 C CA . PRO A 1 164 ? -22.234 5.934 -6.398 1 89.25 164 PRO A CA 1
ATOM 1290 C C . PRO A 1 164 ? -22.469 4.691 -7.258 1 89.25 164 PRO A C 1
ATOM 1292 O O . PRO A 1 164 ? -22.953 3.676 -6.762 1 89.25 164 PRO A O 1
ATOM 1295 N N . LEU A 1 165 ? -22.094 4.746 -8.477 1 91.94 165 LEU A N 1
ATOM 1296 C CA . LEU A 1 165 ? -22.281 3.609 -9.367 1 91.94 165 LEU A CA 1
ATOM 1297 C C . LEU A 1 165 ? -21.406 2.434 -8.945 1 91.94 165 LEU A C 1
ATOM 1299 O O . LEU A 1 165 ? -21.844 1.282 -8.984 1 91.94 165 LEU A O 1
ATOM 1303 N N . ALA A 1 166 ? -20.203 2.729 -8.602 1 91.88 166 ALA A N 1
ATOM 1304 C CA . ALA A 1 166 ? -19.297 1.681 -8.125 1 91.88 166 ALA A CA 1
ATOM 1305 C C . ALA A 1 166 ? -19.859 1.005 -6.875 1 91.88 166 ALA A C 1
ATOM 1307 O O . ALA A 1 166 ? -19.844 -0.224 -6.77 1 91.88 166 ALA A O 1
ATOM 1308 N N . LEU A 1 167 ? -20.375 1.765 -5.953 1 91.75 167 LEU A N 1
ATOM 1309 C CA . LEU A 1 167 ? -20.906 1.232 -4.703 1 91.75 167 LEU A CA 1
ATOM 1310 C C . LEU A 1 167 ? -22.125 0.355 -4.965 1 91.75 167 LEU A C 1
ATOM 1312 O O . LEU A 1 167 ? -22.281 -0.698 -4.34 1 91.75 167 LEU A O 1
ATOM 1316 N N . GLU A 1 168 ? -22.953 0.869 -5.789 1 94.25 168 GLU A N 1
ATOM 1317 C CA . GLU A 1 168 ? -24.109 0.07 -6.137 1 94.25 168 GLU A CA 1
ATOM 1318 C C . GLU A 1 168 ? -23.703 -1.301 -6.672 1 94.25 168 GLU A C 1
ATOM 1320 O O . GLU A 1 168 ? -24.266 -2.322 -6.258 1 94.25 168 GLU A O 1
ATOM 1325 N N . ARG A 1 169 ? -22.75 -1.337 -7.543 1 95.38 169 ARG A N 1
ATOM 1326 C CA . ARG A 1 169 ? -22.281 -2.588 -8.133 1 95.38 169 ARG A CA 1
ATOM 1327 C C . ARG A 1 169 ? -21.625 -3.479 -7.078 1 95.38 169 ARG A C 1
ATOM 1329 O O . ARG A 1 169 ? -21.875 -4.684 -7.035 1 95.38 169 ARG A O 1
ATOM 1336 N N . LEU A 1 170 ? -20.781 -2.918 -6.281 1 94.56 170 LEU A N 1
ATOM 1337 C CA . LEU A 1 170 ? -20.094 -3.68 -5.246 1 94.56 170 LEU A CA 1
ATOM 1338 C C . LEU A 1 170 ? -21.094 -4.262 -4.246 1 94.56 170 LEU A C 1
ATOM 1340 O O . LEU A 1 170 ? -21 -5.441 -3.893 1 94.56 170 LEU A O 1
ATOM 1344 N N . LYS A 1 171 ? -22.062 -3.455 -3.838 1 94.44 171 LYS A N 1
ATOM 1345 C CA . LYS A 1 171 ? -23.094 -3.93 -2.922 1 94.44 171 LYS A CA 1
ATOM 1346 C C . LYS A 1 171 ? -23.891 -5.078 -3.539 1 94.44 171 LYS A C 1
ATOM 1348 O O . LYS A 1 171 ? -24.156 -6.078 -2.873 1 94.44 171 LYS A O 1
ATOM 1353 N N . ALA A 1 172 ? -24.188 -4.914 -4.738 1 97.25 172 ALA A N 1
ATOM 1354 C CA . ALA A 1 172 ? -24.953 -5.934 -5.445 1 97.25 172 ALA A CA 1
ATOM 1355 C C . ALA A 1 172 ? -24.188 -7.25 -5.512 1 97.25 172 ALA A C 1
ATOM 1357 O O . ALA A 1 172 ? -24.797 -8.312 -5.691 1 97.25 172 ALA A O 1
ATOM 1358 N N . ASN A 1 173 ? -22.891 -7.141 -5.359 1 96.38 173 ASN A N 1
ATOM 1359 C CA . ASN A 1 173 ? -22.062 -8.336 -5.422 1 96.38 173 ASN A CA 1
ATOM 1360 C C . ASN A 1 173 ? -21.594 -8.766 -4.031 1 96.38 173 ASN A C 1
ATOM 1362 O O . ASN A 1 173 ? -20.594 -9.461 -3.902 1 96.38 173 ASN A O 1
ATOM 1366 N N . GLY A 1 174 ? -22.156 -8.195 -3.006 1 95 174 GLY A N 1
ATOM 1367 C CA . GLY A 1 174 ? -21.984 -8.703 -1.656 1 95 174 GLY A CA 1
ATOM 1368 C C . GLY A 1 174 ? -20.859 -8.016 -0.897 1 95 174 GLY A C 1
ATOM 1369 O O . GLY A 1 174 ? -20.484 -8.453 0.189 1 95 174 GLY A O 1
ATOM 1370 N N . VAL A 1 175 ? -20.359 -6.992 -1.435 1 94.56 175 VAL A N 1
ATOM 1371 C CA . VAL A 1 175 ? -19.297 -6.277 -0.75 1 94.56 175 VAL A CA 1
ATOM 1372 C C . VAL A 1 175 ? -19.875 -5.395 0.348 1 94.56 175 VAL A C 1
ATOM 1374 O O . VAL A 1 175 ? -20.859 -4.688 0.125 1 94.56 175 VAL A O 1
ATOM 1377 N N . GLU A 1 176 ? -19.281 -5.492 1.474 1 92.69 176 GLU A N 1
ATOM 1378 C CA . GLU A 1 176 ? -19.734 -4.684 2.602 1 92.69 176 GLU A CA 1
ATOM 1379 C C . GLU A 1 176 ? -19.234 -3.244 2.486 1 92.69 176 GLU A C 1
ATOM 1381 O O . GLU A 1 176 ? -18.047 -3.01 2.275 1 92.69 176 GLU A O 1
ATOM 1386 N N . VAL A 1 177 ? -20.172 -2.346 2.611 1 90.12 177 VAL A N 1
ATOM 1387 C CA . VAL A 1 177 ? -19.828 -0.932 2.688 1 90.12 177 VAL A CA 1
ATOM 1388 C C . VAL A 1 177 ? -19.672 -0.515 4.148 1 90.12 177 VAL A C 1
ATOM 1390 O O . VAL A 1 177 ? -20.625 -0.549 4.918 1 90.12 177 VAL A O 1
ATOM 1393 N N . VAL A 1 178 ? -18.5 -0.115 4.52 1 85.38 178 VAL A N 1
ATOM 1394 C CA . VAL A 1 178 ? -18.156 0.214 5.898 1 85.38 178 VAL A CA 1
ATOM 1395 C C . VAL A 1 178 ? -18.547 1.663 6.195 1 85.38 178 VAL A C 1
ATOM 1397 O O . VAL A 1 178 ? -18.984 1.982 7.301 1 85.38 178 VAL A O 1
ATOM 1400 N N . LYS A 1 179 ? -18.281 2.518 5.297 1 85.88 179 LYS A N 1
ATOM 1401 C CA . LYS A 1 179 ? -18.641 3.932 5.328 1 85.88 179 LYS A CA 1
ATOM 1402 C C . LYS A 1 179 ? -19.203 4.391 3.984 1 85.88 179 LYS A C 1
ATOM 1404 O O . LYS A 1 179 ? -18.5 4.363 2.973 1 85.88 179 LYS A O 1
ATOM 1409 N N . ASP A 1 180 ? -20.391 4.824 4.047 1 86.25 180 ASP A N 1
ATOM 1410 C CA . ASP A 1 180 ? -21.031 5.281 2.816 1 86.25 180 ASP A CA 1
ATOM 1411 C C . ASP A 1 180 ? -20.703 6.746 2.535 1 86.25 180 ASP A C 1
ATOM 1413 O O . ASP A 1 180 ? -20.109 7.426 3.379 1 86.25 180 ASP A O 1
ATOM 1417 N N . LEU A 1 181 ? -21.094 7.199 1.361 1 85.38 181 LEU A N 1
ATOM 1418 C CA . LEU A 1 181 ? -20.984 8.617 1.022 1 85.38 181 LEU A CA 1
ATOM 1419 C C . LEU A 1 181 ? -21.844 9.461 1.943 1 85.38 181 LEU A C 1
ATOM 1421 O O . LEU A 1 181 ? -22.875 8.992 2.443 1 85.38 181 LEU A O 1
ATOM 1425 N N . GLY A 1 182 ? -21.391 10.617 2.189 1 81.62 182 GLY A N 1
ATOM 1426 C CA . GLY A 1 182 ? -22.172 11.562 2.969 1 81.62 182 GLY A CA 1
ATOM 1427 C C . GLY A 1 182 ? -21.953 11.43 4.465 1 81.62 182 GLY A C 1
ATOM 1428 O O . GLY A 1 182 ? -22.422 12.266 5.242 1 81.62 182 GLY A O 1
ATOM 1429 N N . SER A 1 183 ? -21.312 10.359 4.855 1 79.56 183 SER A N 1
ATOM 1430 C CA . SER A 1 183 ? -21.016 10.164 6.273 1 79.56 183 SER A CA 1
ATOM 1431 C C . SER A 1 183 ? -19.625 10.688 6.629 1 79.56 183 SER A C 1
ATOM 1433 O O . SER A 1 183 ? -18.656 10.414 5.922 1 79.56 183 SER A O 1
ATOM 1435 N N . ALA A 1 184 ? -19.547 11.555 7.637 1 79.5 184 ALA A N 1
ATOM 1436 C CA . ALA A 1 184 ? -18.25 12.07 8.062 1 79.5 184 ALA A CA 1
ATOM 1437 C C . ALA A 1 184 ? -18.25 12.367 9.562 1 79.5 184 ALA A C 1
ATOM 1439 O O . ALA A 1 184 ? -18.016 13.5 9.977 1 79.5 184 ALA A O 1
ATOM 1440 N N . THR A 1 185 ? -18.609 11.414 10.305 1 79.06 185 THR A N 1
ATOM 1441 C CA . THR A 1 185 ? -18.547 11.547 11.758 1 79.06 185 THR A CA 1
ATOM 1442 C C . THR A 1 185 ? -17.25 10.938 12.297 1 79.06 185 THR A C 1
ATOM 1444 O O . THR A 1 185 ? -16.516 10.273 11.562 1 79.06 185 THR A O 1
ATOM 1447 N N . ARG A 1 186 ? -16.969 11.203 13.508 1 77.81 186 ARG A N 1
ATOM 1448 C CA . ARG A 1 186 ? -15.781 10.664 14.148 1 77.81 186 ARG A CA 1
ATOM 1449 C C . ARG A 1 186 ? -15.758 9.141 14.078 1 77.81 186 ARG A C 1
ATOM 1451 O O . ARG A 1 186 ? -14.695 8.531 13.93 1 77.81 186 ARG A O 1
ATOM 1458 N N . GLU A 1 187 ? -16.922 8.586 14.148 1 74.44 187 GLU A N 1
ATOM 1459 C CA . GLU A 1 187 ? -17.031 7.129 14.117 1 74.44 187 GLU A CA 1
ATOM 1460 C C . GLU A 1 187 ? -16.688 6.578 12.742 1 74.44 187 GLU A C 1
ATOM 1462 O O . GLU A 1 187 ? -16.375 5.391 12.602 1 74.44 187 GLU A O 1
ATOM 1467 N N . ASP A 1 188 ? -16.641 7.523 11.836 1 74.94 188 ASP A N 1
ATOM 1468 C CA . ASP A 1 188 ? -16.422 7.09 10.453 1 74.94 188 ASP A CA 1
ATOM 1469 C C . ASP A 1 188 ? -14.945 7.102 10.102 1 74.94 188 ASP A C 1
ATOM 1471 O O . ASP A 1 188 ? -14.539 6.527 9.086 1 74.94 188 ASP A O 1
ATOM 1475 N N . VAL A 1 189 ? -14.195 7.816 10.945 1 74 189 VAL A N 1
ATOM 1476 C CA . VAL A 1 189 ? -12.789 7.965 10.602 1 74 189 VAL A CA 1
ATOM 1477 C C . VAL A 1 189 ? -11.977 6.859 11.266 1 74 189 VAL A C 1
ATOM 1479 O O . VAL A 1 189 ? -12.398 6.293 12.273 1 74 189 VAL A O 1
ATOM 1482 N N . PRO A 1 190 ? -10.836 6.508 10.641 1 76.31 190 PRO A N 1
ATOM 1483 C CA . PRO A 1 190 ? -10.039 5.395 11.164 1 76.31 190 PRO A CA 1
ATOM 1484 C C . PRO A 1 190 ? -9.375 5.719 12.5 1 76.31 190 PRO A C 1
ATOM 1486 O O . PRO A 1 190 ? -8.148 5.695 12.609 1 76.31 190 PRO A O 1
ATOM 1489 N N . LEU A 1 191 ? -10.18 6.051 13.438 1 84.12 191 LEU A N 1
ATOM 1490 C CA . LEU A 1 191 ? -9.812 6.242 14.836 1 84.12 191 LEU A CA 1
ATOM 1491 C C . LEU A 1 191 ? -10.547 5.246 15.727 1 84.12 191 LEU A C 1
ATOM 1493 O O . LEU A 1 191 ? -11.75 5.012 15.555 1 84.12 191 LEU A O 1
ATOM 1497 N N . SER A 1 192 ? -9.789 4.672 16.578 1 83.12 192 SER A N 1
ATOM 1498 C CA . SER A 1 192 ? -10.406 3.639 17.391 1 83.12 192 SER A CA 1
ATOM 1499 C C . SER A 1 192 ? -10.641 4.137 18.812 1 83.12 192 SER A C 1
ATOM 1501 O O . SER A 1 192 ? -9.93 5.023 19.297 1 83.12 192 SER A O 1
ATOM 1503 N N . SER A 1 193 ? -11.68 3.564 19.344 1 87 193 SER A N 1
ATOM 1504 C CA . SER A 1 193 ? -11.906 3.832 20.766 1 87 193 SER A CA 1
ATOM 1505 C C . SER A 1 193 ? -10.703 3.4 21.609 1 87 193 SER A C 1
ATOM 1507 O O . SER A 1 193 ? -10.406 4.016 22.641 1 87 193 SER A O 1
ATOM 1509 N N . TRP A 1 194 ? -10.125 2.424 21.109 1 90.5 194 TRP A N 1
ATOM 1510 C CA . TRP A 1 194 ? -8.922 1.92 21.766 1 90.5 194 TRP A CA 1
ATOM 1511 C C . TRP A 1 194 ? -7.855 3.006 21.875 1 90.5 194 TRP A C 1
ATOM 1513 O O . TRP A 1 194 ? -7.219 3.166 22.906 1 90.5 194 TRP A O 1
ATOM 1523 N N . GLU A 1 195 ? -7.703 3.75 20.859 1 92.69 195 GLU A N 1
ATOM 1524 C CA . GLU A 1 195 ? -6.75 4.855 20.875 1 92.69 195 GLU A CA 1
ATOM 1525 C C . GLU A 1 195 ? -7.25 6.012 21.734 1 92.69 195 GLU A C 1
ATOM 1527 O O . GLU A 1 195 ? -6.488 6.598 22.5 1 92.69 195 GLU A O 1
ATOM 1532 N N . ALA A 1 196 ? -8.477 6.277 21.641 1 91 196 ALA A N 1
ATOM 1533 C CA . ALA A 1 196 ? -9.055 7.387 22.406 1 91 196 ALA A CA 1
ATOM 1534 C C . ALA A 1 196 ? -8.914 7.164 23.906 1 91 196 ALA A C 1
ATOM 1536 O O . ALA A 1 196 ? -8.656 8.102 24.656 1 91 196 ALA A O 1
ATOM 1537 N N . GLU A 1 197 ? -9.141 5.957 24.266 1 93 197 GLU A N 1
ATOM 1538 C CA . GLU A 1 197 ? -9.039 5.609 25.688 1 93 197 GLU A CA 1
ATOM 1539 C C . GLU A 1 197 ? -7.613 5.812 26.203 1 93 197 GLU A C 1
ATOM 1541 O O . GLU A 1 197 ? -7.398 5.941 27.406 1 93 197 GLU A O 1
ATOM 1546 N N . ARG A 1 198 ? -6.703 5.922 25.328 1 92.12 198 ARG A N 1
ATOM 1547 C CA . ARG A 1 198 ? -5.297 6.102 25.688 1 92.12 198 ARG A CA 1
ATOM 1548 C C . ARG A 1 198 ? -4.863 7.551 25.5 1 92.12 198 ARG A C 1
ATOM 1550 O O . ARG A 1 198 ? -3.672 7.859 25.578 1 92.12 198 ARG A O 1
ATOM 1557 N N . GLY A 1 199 ? -5.902 8.375 25.156 1 94.06 199 GLY A N 1
ATOM 1558 C CA . GLY A 1 199 ? -5.617 9.797 24.984 1 94.06 199 GLY A CA 1
ATOM 1559 C C . GLY A 1 199 ? -5.066 10.125 23.609 1 94.06 199 GLY A C 1
ATOM 1560 O O . GLY A 1 199 ? -4.445 11.18 23.422 1 94.06 199 GLY A O 1
ATOM 1561 N N . ILE A 1 200 ? -5.211 9.219 22.703 1 95.12 200 ILE A N 1
ATOM 1562 C CA . ILE A 1 200 ? -4.668 9.367 21.359 1 95.12 200 ILE A CA 1
ATOM 1563 C C . ILE A 1 200 ? -5.797 9.695 20.391 1 95.12 200 ILE A C 1
ATOM 1565 O O . ILE A 1 200 ? -6.867 9.094 20.438 1 95.12 200 ILE A O 1
ATOM 1569 N N . GLY A 1 201 ? -5.484 10.641 19.5 1 94.81 201 GLY A N 1
ATOM 1570 C CA . GLY A 1 201 ? -6.445 11 18.469 1 94.81 201 GLY A CA 1
ATOM 1571 C C . GLY A 1 201 ? -7.645 11.758 19.016 1 94.81 201 GLY A C 1
ATOM 1572 O O . GLY A 1 201 ? -8.773 11.539 18.578 1 94.81 201 GLY A O 1
ATOM 1573 N N . LEU A 1 202 ? -7.398 12.578 19.953 1 92.5 202 LEU A N 1
ATOM 1574 C CA . LEU A 1 202 ? -8.492 13.328 20.562 1 92.5 202 LEU A CA 1
ATOM 1575 C C . LEU A 1 202 ? -8.766 14.617 19.797 1 92.5 202 LEU A C 1
ATOM 1577 O O . LEU A 1 202 ? -7.938 15.047 18.984 1 92.5 202 LEU A O 1
ATOM 1581 N N . GLY A 1 203 ? -10.047 15.117 20.016 1 89.25 203 GLY A N 1
ATOM 1582 C CA . GLY A 1 203 ? -10.414 16.375 19.375 1 89.25 203 GLY A CA 1
ATOM 1583 C C . GLY A 1 203 ? -11.406 16.188 18.25 1 89.25 203 GLY A C 1
ATOM 1584 O O . GLY A 1 203 ? -11.695 15.055 17.844 1 89.25 203 GLY A O 1
ATOM 1585 N N . ASP A 1 204 ? -11.852 17.312 17.672 1 88.12 204 ASP A N 1
ATOM 1586 C CA . ASP A 1 204 ? -12.859 17.312 16.625 1 88.12 204 ASP A CA 1
ATOM 1587 C C . ASP A 1 204 ? -12.211 17.359 15.242 1 88.12 204 ASP A C 1
ATOM 1589 O O . ASP A 1 204 ? -11.125 17.906 15.078 1 88.12 204 ASP A O 1
ATOM 1593 N N . LEU A 1 205 ? -12.977 16.844 14.328 1 86.69 205 LEU A N 1
ATOM 1594 C CA . LEU A 1 205 ? -12.508 16.859 12.945 1 86.69 205 LEU A CA 1
ATOM 1595 C C . LEU A 1 205 ? -12.617 18.266 12.359 1 86.69 205 LEU A C 1
ATOM 1597 O O . LEU A 1 205 ? -13.602 18.969 12.586 1 86.69 205 LEU A O 1
ATOM 1601 N N . ASN A 1 206 ? -11.594 18.531 11.688 1 84.31 206 ASN A N 1
ATOM 1602 C CA . ASN A 1 206 ? -11.625 19.766 10.914 1 84.31 206 ASN A CA 1
ATOM 1603 C C . ASN A 1 206 ? -12.758 19.766 9.898 1 84.31 206 ASN A C 1
ATOM 1605 O O . ASN A 1 206 ? -13.008 18.75 9.242 1 84.31 206 ASN A O 1
ATOM 1609 N N . SER A 1 207 ? -13.453 20.906 9.766 1 81.5 207 SER A N 1
ATOM 1610 C CA . SER A 1 207 ? -14.625 20.984 8.906 1 81.5 207 SER A CA 1
ATOM 1611 C C . SER A 1 207 ? -14.266 20.734 7.445 1 81.5 207 SER A C 1
ATOM 1613 O O . SER A 1 207 ? -15.039 20.125 6.703 1 81.5 207 SER A O 1
ATOM 1615 N N . ALA A 1 208 ? -13.156 21.203 7.098 1 76.75 208 ALA A N 1
ATOM 1616 C CA . ALA A 1 208 ? -12.719 21.016 5.715 1 76.75 208 ALA A CA 1
ATOM 1617 C C . ALA A 1 208 ? -12.477 19.531 5.422 1 76.75 208 ALA A C 1
ATOM 1619 O O . ALA A 1 208 ? -12.836 19.047 4.348 1 76.75 208 ALA A O 1
ATOM 1620 N N . TYR A 1 209 ? -11.953 18.906 6.324 1 82.06 209 TYR A N 1
ATOM 1621 C CA . TYR A 1 209 ? -11.719 17.469 6.168 1 82.06 209 TYR A CA 1
ATOM 1622 C C . TYR A 1 209 ? -13.039 16.703 6.094 1 82.06 209 TYR A C 1
ATOM 1624 O O . TYR A 1 209 ? -13.164 15.758 5.324 1 82.06 209 TYR A O 1
ATOM 1632 N N . LYS A 1 210 ? -13.93 17.156 6.879 1 81.81 210 LYS A N 1
ATOM 1633 C CA . LYS A 1 210 ? -15.227 16.484 6.883 1 81.81 210 LYS A CA 1
ATOM 1634 C C . LYS A 1 210 ? -15.875 16.531 5.504 1 81.81 210 LYS A C 1
ATOM 1636 O O . LYS A 1 210 ? -16.469 15.547 5.055 1 81.81 210 LYS A O 1
ATOM 1641 N N . ASN A 1 211 ? -15.766 17.625 4.922 1 79.62 211 ASN A N 1
ATOM 1642 C CA . ASN A 1 211 ? -16.359 17.781 3.594 1 79.62 211 ASN A CA 1
ATOM 1643 C C . ASN A 1 211 ? -15.727 16.828 2.586 1 79.62 211 ASN A C 1
ATOM 1645 O O . ASN A 1 211 ? -16.438 16.25 1.756 1 79.62 211 ASN A O 1
ATOM 1649 N N . VAL A 1 212 ? -14.438 16.625 2.68 1 78.06 212 VAL A N 1
ATOM 1650 C CA . VAL A 1 212 ? -13.734 15.719 1.777 1 78.06 212 VAL A CA 1
ATOM 1651 C C . VAL A 1 212 ? -14.102 14.273 2.111 1 78.06 212 VAL A C 1
ATOM 1653 O O . VAL A 1 212 ? -14.375 13.477 1.216 1 78.06 212 VAL A O 1
ATOM 1656 N N . PHE A 1 213 ? -14.148 14.086 3.334 1 82.81 213 PHE A N 1
ATOM 1657 C CA . PHE A 1 213 ? -14.367 12.727 3.816 1 82.81 213 PHE A CA 1
ATOM 1658 C C . PHE A 1 213 ? -15.773 12.242 3.469 1 82.81 213 PHE A C 1
ATOM 1660 O O . PHE A 1 213 ? -15.992 11.047 3.279 1 82.81 213 PHE A O 1
ATOM 1667 N N . GLU A 1 214 ? -16.703 13.109 3.34 1 83.62 214 GLU A N 1
ATOM 1668 C CA . GLU A 1 214 ? -18.078 12.766 2.963 1 83.62 214 GLU A CA 1
ATOM 1669 C C . GLU A 1 214 ? -18.141 12.234 1.533 1 83.62 214 GLU A C 1
ATOM 1671 O O . GLU A 1 214 ? -19.109 11.578 1.15 1 83.62 214 GLU A O 1
ATOM 1676 N N . GLN A 1 215 ? -17.094 12.492 0.827 1 80.12 215 GLN A N 1
ATOM 1677 C CA . GLN A 1 215 ? -17.094 12.102 -0.58 1 80.12 215 GLN A CA 1
ATOM 1678 C C . GLN A 1 215 ? -16.375 10.781 -0.788 1 80.12 215 GLN A C 1
ATOM 1680 O O . GLN A 1 215 ? -16.219 10.32 -1.92 1 80.12 215 GLN A O 1
ATOM 1685 N N . ILE A 1 216 ? -15.961 10.258 0.234 1 84.38 216 ILE A N 1
ATOM 1686 C CA . ILE A 1 216 ? -15.203 9.016 0.171 1 84.38 216 ILE A CA 1
ATOM 1687 C C . ILE A 1 216 ? -16.016 7.879 0.78 1 84.38 216 ILE A C 1
ATOM 1689 O O . ILE A 1 216 ? -16.672 8.055 1.812 1 84.38 216 ILE A O 1
ATOM 1693 N N . ALA A 1 217 ? -16.016 6.777 0.15 1 88.19 217 ALA A N 1
ATOM 1694 C CA . ALA A 1 217 ? -16.641 5.57 0.692 1 88.19 217 ALA A CA 1
ATOM 1695 C C . ALA A 1 217 ? -15.586 4.516 1.025 1 88.19 217 ALA A C 1
ATOM 1697 O O . ALA A 1 217 ? -14.516 4.48 0.419 1 88.19 217 ALA A O 1
ATOM 1698 N N . PHE A 1 218 ? -15.852 3.736 2.02 1 89.25 218 PHE A N 1
ATOM 1699 C CA . PHE A 1 218 ? -14.992 2.623 2.416 1 89.25 218 PHE A CA 1
ATOM 1700 C C . PHE A 1 218 ? -15.719 1.295 2.242 1 89.25 218 PHE A C 1
ATOM 1702 O O . PHE A 1 218 ? -16.844 1.126 2.729 1 89.25 218 PHE A O 1
ATOM 1709 N N . VAL A 1 219 ? -15.086 0.421 1.534 1 91.81 219 VAL A N 1
ATOM 1710 C CA . VAL A 1 219 ? -15.617 -0.93 1.397 1 91.81 219 VAL A CA 1
ATOM 1711 C C . VAL A 1 219 ? -14.594 -1.945 1.896 1 91.81 219 VAL A C 1
ATOM 1713 O O . VAL A 1 219 ? -13.398 -1.653 1.951 1 91.81 219 VAL A O 1
ATOM 1716 N N . LYS A 1 220 ? -15.055 -3.074 2.252 1 90.94 220 LYS A N 1
ATOM 1717 C CA . LYS A 1 220 ? -14.188 -4.141 2.746 1 90.94 220 LYS A CA 1
ATOM 1718 C C . LYS A 1 220 ? -13.789 -5.094 1.623 1 90.94 220 LYS A C 1
ATOM 1720 O O . LYS A 1 220 ? -14.648 -5.586 0.889 1 90.94 220 LYS A O 1
ATOM 1725 N N . ASP A 1 221 ? -12.523 -5.258 1.494 1 91.62 221 ASP A N 1
ATOM 1726 C CA . ASP A 1 221 ? -12.078 -6.34 0.623 1 91.62 221 ASP A CA 1
ATOM 1727 C C . ASP A 1 221 ? -12.062 -7.676 1.365 1 91.62 221 ASP A C 1
ATOM 1729 O O . ASP A 1 221 ? -12.438 -7.742 2.537 1 91.62 221 ASP A O 1
ATOM 1733 N N . PRO A 1 222 ? -11.656 -8.734 0.751 1 88.69 222 PRO A N 1
ATOM 1734 C CA . PRO A 1 222 ? -11.719 -10.055 1.377 1 88.69 222 PRO A CA 1
ATOM 1735 C C . PRO A 1 222 ? -10.805 -10.172 2.596 1 88.69 222 PRO A 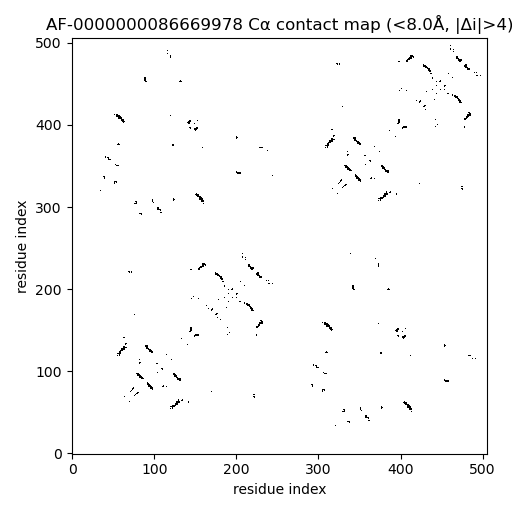C 1
ATOM 1737 O O . PRO A 1 222 ? -10.969 -11.078 3.414 1 88.69 222 PRO A O 1
ATOM 1740 N N . VAL A 1 223 ? -9.781 -9.32 2.719 1 83.19 223 VAL A N 1
ATOM 1741 C CA . VAL A 1 223 ? -8.961 -9.312 3.926 1 83.19 223 VAL A CA 1
ATOM 1742 C C . VAL A 1 223 ? -9.414 -8.18 4.848 1 83.19 223 VAL A C 1
ATOM 1744 O O . VAL A 1 223 ? -8.711 -7.82 5.789 1 83.19 223 VAL A O 1
ATOM 1747 N N . GLN A 1 224 ? -10.469 -7.629 4.445 1 79.88 224 GLN A N 1
ATOM 1748 C CA . GLN A 1 224 ? -11.164 -6.652 5.277 1 79.88 224 GLN A CA 1
ATOM 1749 C C . GLN A 1 224 ? -10.398 -5.332 5.332 1 79.88 224 GLN A C 1
ATOM 1751 O O . GLN A 1 224 ? -10.32 -4.699 6.387 1 79.88 224 GLN A O 1
ATOM 1756 N N . LEU A 1 225 ? -9.719 -5.145 4.258 1 77.38 225 LEU A N 1
ATOM 1757 C CA . LEU A 1 225 ? -9.125 -3.82 4.117 1 77.38 225 LEU A CA 1
ATOM 1758 C C . LEU A 1 225 ? -10.141 -2.814 3.596 1 77.38 225 LEU A C 1
ATOM 1760 O O . LEU A 1 225 ? -11.086 -3.188 2.895 1 77.38 225 LEU A O 1
ATOM 1764 N N . LEU A 1 226 ? -10 -1.62 4.09 1 70.25 226 LEU A N 1
ATOM 1765 C CA . LEU A 1 226 ? -10.883 -0.554 3.621 1 70.25 226 LEU A CA 1
ATOM 1766 C C . LEU A 1 226 ? -10.359 0.051 2.324 1 70.25 226 LEU A C 1
ATOM 1768 O O . LEU A 1 226 ? -9.148 0.173 2.135 1 70.25 226 LEU A O 1
ATOM 1772 N N . MET A 1 227 ? -11.109 0.094 1.318 1 65.06 227 MET A N 1
ATOM 1773 C CA . MET A 1 227 ? -10.828 0.757 0.049 1 65.06 227 MET A CA 1
ATOM 1774 C C . MET A 1 227 ? -11.758 1.947 -0.161 1 65.06 227 MET A C 1
ATOM 1776 O O . MET A 1 227 ? -12.844 1.997 0.411 1 65.06 227 MET A O 1
ATOM 1780 N N . ILE A 1 228 ? -11.602 3.156 -0.391 1 56.44 228 ILE A N 1
ATOM 1781 C CA . ILE A 1 228 ? -12.625 4.16 -0.666 1 56.44 228 ILE A CA 1
ATOM 1782 C C . ILE A 1 228 ? -12.086 5.188 -1.656 1 56.44 228 ILE A C 1
ATOM 1784 O O . ILE A 1 228 ? -12.797 5.605 -2.576 1 56.44 228 ILE A O 1
ATOM 1788 N N . ASN A 1 229 ? -11.344 5.926 -2.238 1 57.72 229 ASN A N 1
ATOM 1789 C CA . ASN A 1 229 ? -11.25 7.367 -2.426 1 57.72 229 ASN A CA 1
ATOM 1790 C C . ASN A 1 229 ? -11.883 7.801 -3.746 1 57.72 229 ASN A C 1
ATOM 1792 O O . ASN A 1 229 ? -12.016 6.996 -4.668 1 57.72 229 ASN A O 1
ATOM 1796 N N . CYS A 1 230 ? -12.141 9.188 -4.074 1 54.06 230 CYS A N 1
ATOM 1797 C CA . CYS A 1 230 ? -12.711 10.438 -4.566 1 54.06 230 CYS A CA 1
ATOM 1798 C C . CYS A 1 230 ? -13 10.352 -6.059 1 54.06 230 CYS A C 1
ATOM 1800 O O . CYS A 1 230 ? -12.312 9.633 -6.789 1 54.06 230 CYS A O 1
ATOM 1802 N N . THR A 1 231 ? -14.133 10.531 -6.289 1 52.56 231 THR A N 1
ATOM 1803 C CA . THR A 1 231 ? -14.812 10.852 -7.543 1 52.56 231 THR A CA 1
ATOM 1804 C C . THR A 1 231 ? -13.93 11.742 -8.422 1 52.56 231 THR A C 1
ATOM 1806 O O . THR A 1 231 ? -13.062 12.453 -7.914 1 52.56 231 THR A O 1
ATOM 1809 N N . ALA A 1 232 ? -13.781 11.344 -9.609 1 48.5 232 ALA A N 1
ATOM 1810 C CA . ALA A 1 232 ? -13.289 12.141 -10.727 1 48.5 232 ALA A CA 1
ATOM 1811 C C . ALA A 1 232 ? -13.633 13.617 -10.555 1 48.5 232 ALA A C 1
ATOM 1813 O O . ALA A 1 232 ? -12.891 14.492 -11 1 48.5 232 ALA A O 1
ATOM 1814 N N . ARG A 1 233 ? -14.781 13.844 -10.211 1 42.94 233 ARG A N 1
ATOM 1815 C CA . ARG A 1 233 ? -15.18 15.25 -10.273 1 42.94 233 ARG A CA 1
ATOM 1816 C C . ARG A 1 233 ? -14.617 16.031 -9.102 1 42.94 233 ARG A C 1
ATOM 1818 O O . ARG A 1 233 ? -15.375 16.547 -8.273 1 42.94 233 ARG A O 1
ATOM 1825 N N . MET A 1 234 ? -13.461 15.648 -8.688 1 47.34 234 MET A N 1
ATOM 1826 C CA . MET A 1 234 ? -12.711 16.328 -7.637 1 47.34 234 MET A CA 1
ATOM 1827 C C . MET A 1 234 ? -12.633 17.828 -7.914 1 47.34 234 MET A C 1
ATOM 1829 O O . MET A 1 234 ? -11.992 18.562 -7.164 1 47.34 234 MET A O 1
ATOM 1833 N N . ASP A 1 235 ? -12.992 18.297 -8.922 1 44.53 235 ASP A N 1
ATOM 1834 C CA . ASP A 1 235 ? -13.016 19.75 -9.016 1 44.53 235 ASP A CA 1
ATOM 1835 C C . ASP A 1 235 ? -13.469 20.391 -7.707 1 44.53 235 ASP A C 1
ATOM 1837 O O . ASP A 1 235 ? -12.922 21.406 -7.273 1 44.53 235 ASP A O 1
ATOM 1841 N N . THR A 1 236 ? -14.414 19.828 -7.211 1 44.66 236 THR A N 1
ATOM 1842 C CA . THR A 1 236 ? -14.906 20.438 -5.977 1 44.66 236 THR A CA 1
ATOM 1843 C C . THR A 1 236 ? -13.992 20.094 -4.805 1 44.66 236 THR A C 1
ATOM 1845 O O . THR A 1 236 ? -13.734 20.953 -3.951 1 44.66 236 THR A O 1
ATOM 1848 N N . LEU A 1 237 ? -13.508 18.938 -4.652 1 49.19 237 LEU A N 1
ATOM 1849 C CA . LEU A 1 237 ? -12.625 18.609 -3.541 1 49.19 237 LEU A CA 1
ATOM 1850 C C . LEU A 1 237 ? -11.312 19.391 -3.646 1 49.19 237 LEU A C 1
ATOM 1852 O O . LEU A 1 237 ? -10.758 19.812 -2.631 1 49.19 237 LEU A O 1
ATOM 1856 N N . TRP A 1 238 ? -10.945 19.547 -4.844 1 49.03 238 TRP A N 1
ATOM 1857 C CA . TRP A 1 238 ? -9.789 20.375 -5.16 1 49.03 238 TRP A CA 1
ATOM 1858 C C . TRP A 1 238 ? -9.953 21.781 -4.602 1 49.03 238 TRP A C 1
ATOM 1860 O O . TRP A 1 238 ? -9.031 22.328 -3.984 1 49.03 238 TRP A O 1
ATOM 1870 N N . SER A 1 239 ? -11.164 22.312 -5 1 48.31 239 SER A N 1
ATOM 1871 C CA . SER A 1 239 ? -11.398 23.656 -4.477 1 48.31 239 SER A CA 1
ATOM 1872 C C . SER A 1 239 ? -11.336 23.672 -2.951 1 48.31 239 SER A C 1
ATOM 1874 O O . SER A 1 239 ? -10.828 24.625 -2.355 1 48.31 239 SER A O 1
ATOM 1876 N N . LEU A 1 240 ? -11.688 22.625 -2.5 1 47.84 240 LEU A N 1
ATOM 1877 C CA . LEU A 1 240 ? -11.672 22.547 -1.044 1 47.84 240 LEU A CA 1
ATOM 1878 C C . LEU A 1 240 ? -10.25 22.297 -0.531 1 47.84 240 LEU A C 1
ATOM 1880 O O . LEU A 1 240 ? -9.828 22.922 0.448 1 47.84 240 LEU A O 1
ATOM 1884 N N . PHE A 1 241 ? -9.602 21.375 -1.152 1 49.84 241 PHE A N 1
ATOM 1885 C CA . PHE A 1 241 ? -8.211 21.125 -0.796 1 49.84 241 PHE A CA 1
ATOM 1886 C C . PHE A 1 241 ? -7.367 22.375 -1.021 1 49.84 241 PHE A C 1
ATOM 1888 O O . PHE A 1 241 ? -6.539 22.734 -0.18 1 49.84 241 PHE A O 1
ATOM 1895 N N . LEU A 1 242 ? -7.582 23.031 -2.135 1 50.34 242 LEU A N 1
ATOM 1896 C CA . LEU A 1 242 ? -6.863 24.281 -2.396 1 50.34 242 LEU A CA 1
ATOM 1897 C C . LEU A 1 242 ? -7.172 25.312 -1.33 1 50.34 242 LEU A C 1
ATOM 1899 O O . LEU A 1 242 ? -6.297 26.094 -0.938 1 50.34 242 LEU A O 1
ATOM 1903 N N . LYS A 1 243 ? -8.367 25.359 -0.95 1 47.03 243 LYS A N 1
ATOM 1904 C CA . LYS A 1 243 ? -8.703 26.281 0.129 1 47.03 243 LYS A CA 1
ATOM 1905 C C . LYS A 1 243 ? -7.992 25.891 1.425 1 47.03 243 LYS A C 1
ATOM 1907 O O . LYS A 1 243 ? -7.555 26.766 2.184 1 47.03 243 LYS A O 1
ATOM 1912 N N . ILE A 1 244 ? -7.902 24.688 1.595 1 46.16 244 ILE A N 1
ATOM 1913 C CA . ILE A 1 244 ? -7.195 24.203 2.777 1 46.16 244 ILE A CA 1
ATOM 1914 C C . ILE A 1 244 ? -5.703 24.5 2.645 1 46.16 244 ILE A C 1
ATOM 1916 O O . ILE A 1 244 ? -5.059 24.906 3.609 1 46.16 244 ILE A O 1
ATOM 1920 N N . PHE A 1 245 ? -5.125 24.188 1.527 1 46.94 245 PHE A N 1
ATOM 1921 C CA . PHE A 1 245 ? -3.727 24.5 1.256 1 46.94 245 PHE A CA 1
ATOM 1922 C C . PHE A 1 245 ? -3.477 26 1.387 1 46.94 245 PHE A C 1
ATOM 1924 O O . PHE A 1 245 ? -2.457 26.422 1.939 1 46.94 245 PHE A O 1
ATOM 1931 N N . LYS A 1 246 ? -4.281 26.844 0.768 1 44.28 246 LYS A N 1
ATOM 1932 C CA . LYS A 1 246 ? -4.094 28.297 0.917 1 44.28 246 LYS A CA 1
ATOM 1933 C C . LYS A 1 246 ? -4.352 28.734 2.355 1 44.28 246 LYS A C 1
ATOM 1935 O O . LYS A 1 246 ? -3.736 29.688 2.836 1 44.28 246 LYS A O 1
ATOM 1940 N N . GLY A 1 247 ? -5.219 28.141 2.945 1 39.62 247 GLY A N 1
ATOM 1941 C CA . GLY A 1 247 ? -5.434 28.469 4.344 1 39.62 247 GLY A CA 1
ATOM 1942 C C . GLY A 1 247 ? -4.297 28.016 5.246 1 39.62 247 GLY A C 1
ATOM 1943 O O . GLY A 1 247 ? -4.07 28.594 6.305 1 39.62 247 GLY A O 1
ATOM 1944 N N . CYS A 1 248 ? -3.752 26.875 5.008 1 37.94 248 CYS A N 1
ATOM 1945 C CA . CYS A 1 248 ? -2.617 26.469 5.824 1 37.94 248 CYS A CA 1
ATOM 1946 C C . CYS A 1 248 ? -1.42 27.375 5.602 1 37.94 248 CYS A C 1
ATOM 1948 O O . CYS A 1 248 ? -0.521 27.453 6.441 1 37.94 248 CYS A O 1
ATOM 1950 N N . GLU A 1 249 ? -1.205 28.016 4.535 1 35 249 GLU A N 1
ATOM 1951 C CA . GLU A 1 249 ? -0.144 29 4.359 1 35 249 GLU A CA 1
ATOM 1952 C C . GLU A 1 249 ? -0.412 30.25 5.188 1 35 249 GLU A C 1
ATOM 1954 O O . GLU A 1 249 ? 0.506 31.031 5.473 1 35 249 GLU A O 1
ATOM 1959 N N . SER A 1 250 ? -1.631 30.625 5.395 1 30.88 250 SER A N 1
ATOM 1960 C CA . SER A 1 250 ? -1.856 31.922 6.027 1 30.88 250 SER A CA 1
ATOM 1961 C C . SER A 1 250 ? -1.72 31.828 7.543 1 30.88 250 SER A C 1
ATOM 1963 O O . SER A 1 250 ? -2.27 32.656 8.273 1 30.88 250 SER A O 1
ATOM 1965 N N . ALA A 1 251 ? -1.257 30.734 8.102 1 30.17 251 ALA A N 1
ATOM 1966 C CA . ALA A 1 251 ? -0.986 31.141 9.484 1 30.17 251 ALA A CA 1
ATOM 1967 C C . ALA A 1 251 ? 0.043 32.25 9.539 1 30.17 251 ALA A C 1
ATOM 1969 O O . ALA A 1 251 ? 1.142 32.125 8.992 1 30.17 251 ALA A O 1
ATOM 1970 N N . PRO A 1 252 ? -0.313 33.406 9.805 1 27.89 252 PRO A N 1
ATOM 1971 C CA . PRO A 1 252 ? 0.644 34.469 10.039 1 27.89 252 PRO A CA 1
ATOM 1972 C C . PRO A 1 252 ? 1.823 34.062 10.906 1 27.89 252 PRO A C 1
ATOM 1974 O O . PRO A 1 252 ? 1.677 33.156 11.758 1 27.89 252 PRO A O 1
ATOM 1977 N N . GLY A 1 253 ? 3.17 34.312 10.406 1 22.27 253 GLY A N 1
ATOM 1978 C CA . GLY A 1 253 ? 4.289 34.531 11.312 1 22.27 253 GLY A CA 1
ATOM 1979 C C . GLY A 1 253 ? 3.92 35.344 12.523 1 22.27 253 GLY A C 1
ATOM 1980 O O . GLY A 1 253 ? 3.104 36.281 12.43 1 22.27 253 GLY A O 1
ATOM 1981 N N . ASN B 1 1 ? -44.875 24.375 38.781 1 21.14 1 ASN B N 1
ATOM 1982 C CA . ASN B 1 1 ? -44.281 23.203 39.375 1 21.14 1 ASN B CA 1
ATOM 1983 C C . ASN B 1 1 ? -44.188 22.047 38.375 1 21.14 1 ASN B C 1
ATOM 1985 O O . ASN B 1 1 ? -44.125 20.891 38.75 1 21.14 1 ASN B O 1
ATOM 1989 N N . SER B 1 2 ? -44.406 22.188 37.062 1 24.33 2 SER B N 1
ATOM 1990 C CA . SER B 1 2 ? -44.875 21.25 36.062 1 24.33 2 SER B CA 1
ATOM 1991 C C . SER B 1 2 ? -43.844 20.156 35.781 1 24.33 2 SER B C 1
ATOM 1993 O O . SER B 1 2 ? -42.688 20.453 35.594 1 24.33 2 SER B O 1
ATOM 1995 N N . PRO B 1 3 ? -44.062 18.797 36.094 1 24.3 3 PRO B N 1
ATOM 1996 C CA . PRO B 1 3 ? -43.312 17.562 36.406 1 24.3 3 PRO B CA 1
ATOM 1997 C C . PRO B 1 3 ? -42.594 17 35.188 1 24.3 3 PRO B C 1
ATOM 1999 O O . PRO B 1 3 ? -42.156 15.852 35.219 1 24.3 3 PRO B O 1
ATOM 2002 N N . PHE B 1 4 ? -42.625 17.641 34.094 1 23.05 4 PHE B N 1
ATOM 2003 C CA . PHE B 1 4 ? -42.469 16.953 32.812 1 23.05 4 PHE B CA 1
ATOM 2004 C C . PHE B 1 4 ? -41.094 16.297 32.719 1 23.05 4 PHE B C 1
ATOM 2006 O O . PHE B 1 4 ? -40.719 15.758 31.656 1 23.05 4 PHE B O 1
ATOM 2013 N N . TRP B 1 5 ? -40.188 16.484 33.656 1 22.42 5 TRP B N 1
ATOM 2014 C CA . TRP B 1 5 ? -38.719 16.344 33.531 1 22.42 5 TRP B CA 1
ATOM 2015 C C . TRP B 1 5 ? -38.344 14.883 33.312 1 22.42 5 TRP B C 1
ATOM 2017 O O . TRP B 1 5 ? -37.219 14.594 32.844 1 22.42 5 TRP B O 1
ATOM 2027 N N . GLU B 1 6 ? -39.031 13.953 33.938 1 20.03 6 GLU B N 1
ATOM 2028 C CA . GLU B 1 6 ? -38.312 12.852 34.562 1 20.03 6 GLU B CA 1
ATOM 2029 C C . GLU B 1 6 ? -37.781 11.867 33.531 1 20.03 6 GLU B C 1
ATOM 2031 O O . GLU B 1 6 ? -36.656 11.352 33.656 1 20.03 6 GLU B O 1
ATOM 2036 N N . HIS B 1 7 ? -38.562 11.344 32.688 1 20.75 7 HIS B N 1
ATOM 2037 C CA . HIS B 1 7 ? -38.594 9.898 32.469 1 20.75 7 HIS B CA 1
ATOM 2038 C C . HIS B 1 7 ? -37.406 9.469 31.578 1 20.75 7 HIS B C 1
ATOM 2040 O O . HIS B 1 7 ? -37.312 8.305 31.203 1 20.75 7 HIS B O 1
ATOM 2046 N N . HIS B 1 8 ? -36.75 10.32 30.922 1 21.55 8 HIS B N 1
ATOM 2047 C CA . HIS B 1 8 ? -36.25 9.766 29.672 1 21.55 8 HIS B CA 1
ATOM 2048 C C . HIS B 1 8 ? -35.094 8.773 29.938 1 21.55 8 HIS B C 1
ATOM 2050 O O . HIS B 1 8 ? -33.938 9.172 30.062 1 21.55 8 HIS B O 1
ATOM 2056 N N . ARG B 1 9 ? -35.344 7.812 30.75 1 19.8 9 ARG B N 1
ATOM 2057 C CA . ARG B 1 9 ? -34.406 6.926 31.406 1 19.8 9 ARG B CA 1
ATOM 2058 C C . ARG B 1 9 ? -33.375 6.375 30.406 1 19.8 9 ARG B C 1
ATOM 2060 O O . ARG B 1 9 ? -33.594 6.469 29.188 1 19.8 9 ARG B O 1
ATOM 2067 N N . ASN B 1 10 ? -32.906 5.012 30.656 1 20.95 10 ASN B N 1
ATOM 2068 C CA . ASN B 1 10 ? -31.797 4.082 30.75 1 20.95 10 ASN B CA 1
ATOM 2069 C C . ASN B 1 10 ? -31.547 3.369 29.422 1 20.95 10 ASN B C 1
ATOM 2071 O O . ASN B 1 10 ? -32.094 2.289 29.188 1 20.95 10 ASN B O 1
ATOM 2075 N N . LEU B 1 11 ? -31.828 3.801 28.375 1 20.8 11 LEU B N 1
ATOM 2076 C CA . LEU B 1 11 ? -31.688 2.812 27.312 1 20.8 11 LEU B CA 1
ATOM 2077 C C . LEU B 1 11 ? -30.312 2.156 27.359 1 20.8 11 LEU B C 1
ATOM 2079 O O . LEU B 1 11 ? -29.281 2.83 27.188 1 20.8 11 LEU B O 1
ATOM 2083 N N . LYS B 1 12 ? -30.188 1.103 28.141 1 20.7 12 LYS B N 1
ATOM 2084 C CA . LYS B 1 12 ? -29.094 0.165 28.375 1 20.7 12 LYS B CA 1
ATOM 2085 C C . LYS B 1 12 ? -28.547 -0.39 27.062 1 20.7 12 LYS B C 1
ATOM 2087 O O . LYS B 1 12 ? -29.328 -0.723 26.156 1 20.7 12 LYS B O 1
ATOM 2092 N N . TYR B 1 13 ? -27.453 -0.06 26.609 1 20.98 13 TYR B N 1
ATOM 2093 C CA . TYR B 1 13 ? -26.641 -0.524 25.5 1 20.98 13 TYR B CA 1
ATOM 2094 C C . TYR B 1 13 ? -26.5 -2.041 25.516 1 20.98 13 TYR B C 1
ATOM 2096 O O . TYR B 1 13 ? -25.469 -2.572 25.922 1 20.98 13 TYR B O 1
ATOM 2104 N N . SER B 1 14 ? -27.562 -2.777 26.062 1 21.41 14 SER B N 1
ATOM 2105 C CA . SER B 1 14 ? -27.484 -4.219 26.281 1 21.41 14 SER B CA 1
ATOM 2106 C C . SER B 1 14 ? -26.953 -4.941 25.047 1 21.41 14 SER B C 1
ATOM 2108 O O . SER B 1 14 ? -25.953 -5.672 25.141 1 21.41 14 SER B O 1
ATOM 2110 N N . ASP B 1 15 ? -27.891 -5.738 24.312 1 19.56 15 ASP B N 1
ATOM 2111 C CA . ASP B 1 15 ? -27.875 -7.102 23.781 1 19.56 15 ASP B CA 1
ATOM 2112 C C . ASP B 1 15 ? -27.234 -7.148 22.406 1 19.56 15 ASP B C 1
ATOM 2114 O O . ASP B 1 15 ? -27.875 -6.793 21.406 1 19.56 15 ASP B O 1
ATOM 2118 N N . PHE B 1 16 ? -26.328 -6.652 22.031 1 21.02 16 PHE B N 1
ATOM 2119 C CA . PHE B 1 16 ? -25.828 -7.129 20.75 1 21.02 16 PHE B CA 1
ATOM 2120 C C . PHE B 1 16 ? -25.75 -8.648 20.734 1 21.02 16 PHE B C 1
ATOM 2122 O O . PHE B 1 16 ? -24.844 -9.234 21.312 1 21.02 16 PHE B O 1
ATOM 2129 N N . ALA B 1 17 ? -26.828 -9.359 21.016 1 22.56 17 ALA B N 1
ATOM 2130 C CA . ALA B 1 17 ? -27 -10.805 21.016 1 22.56 17 ALA B CA 1
ATOM 2131 C C . ALA B 1 17 ? -26.266 -11.438 19.828 1 22.56 17 ALA B C 1
ATOM 2133 O O . ALA B 1 17 ? -26.359 -10.953 18.703 1 22.56 17 ALA B O 1
ATOM 2134 N N . MET B 1 18 ? -25.297 -12.273 20.125 1 23.47 18 MET B N 1
ATOM 2135 C CA . MET B 1 18 ? -24.594 -13.312 19.406 1 23.47 18 MET B CA 1
ATOM 2136 C C . MET B 1 18 ? -25.562 -14.195 18.625 1 23.47 18 MET B C 1
ATOM 2138 O O . MET B 1 18 ? -26.469 -14.789 19.203 1 23.47 18 MET B O 1
ATOM 2142 N N . SER B 1 19 ? -26.016 -13.82 17.531 1 25.08 19 SER B N 1
ATOM 2143 C CA . SER B 1 19 ? -26.922 -14.648 16.75 1 25.08 19 SER B CA 1
ATOM 2144 C C . SER B 1 19 ? -26.609 -16.125 16.938 1 25.08 19 SER B C 1
ATOM 2146 O O . SER B 1 19 ? -25.469 -16.5 17.25 1 25.08 19 SER B O 1
ATOM 2148 N N . GLN B 1 20 ? -27.562 -16.891 17.422 1 26.16 20 GLN B N 1
ATOM 2149 C CA . GLN B 1 20 ? -27.578 -18.344 17.578 1 26.16 20 GLN B CA 1
ATOM 2150 C C . GLN B 1 20 ? -26.859 -19.031 16.422 1 26.16 20 GLN B C 1
ATOM 2152 O O . GLN B 1 20 ? -26.766 -18.469 15.328 1 26.16 20 GLN B O 1
ATOM 2157 N N . PRO B 1 21 ? -26.25 -20.266 16.781 1 25.8 21 PRO B N 1
ATOM 2158 C CA . PRO B 1 21 ? -25.562 -21.109 15.797 1 25.8 21 PRO B CA 1
ATOM 2159 C C . PRO B 1 21 ? -26.422 -21.438 14.594 1 25.8 21 PRO B C 1
ATOM 2161 O O . PRO B 1 21 ? -27.578 -21.875 14.75 1 25.8 21 PRO B O 1
ATOM 2164 N N . ILE B 1 22 ? -26.547 -20.672 13.609 1 29.56 22 ILE B N 1
ATOM 2165 C CA . ILE B 1 22 ? -27.344 -21.141 12.469 1 29.56 22 ILE B CA 1
ATOM 2166 C C . ILE B 1 22 ? -27.047 -22.609 12.203 1 29.56 22 ILE B C 1
ATOM 2168 O O . ILE B 1 22 ? -25.891 -23.047 12.258 1 29.56 22 ILE B O 1
ATOM 2172 N N . PRO B 1 23 ? -27.984 -23.391 12.438 1 29.03 23 PRO B N 1
ATOM 2173 C CA . PRO B 1 23 ? -27.688 -24.812 12.219 1 29.03 23 PRO B CA 1
ATOM 2174 C C . PRO B 1 23 ? -26.844 -25.047 10.977 1 29.03 23 PRO B C 1
ATOM 2176 O O . PRO B 1 23 ? -26.844 -24.234 10.055 1 29.03 23 PRO B O 1
ATOM 2179 N N . PRO B 1 24 ? -25.938 -26.047 11.086 1 24.44 24 PRO B N 1
ATOM 2180 C CA . PRO B 1 24 ? -25.062 -26.422 9.977 1 24.44 24 PRO B CA 1
ATOM 2181 C C . PRO B 1 24 ? -25.797 -26.531 8.641 1 24.44 24 PRO B C 1
ATOM 2183 O O . PRO B 1 24 ? -26.703 -27.344 8.492 1 24.44 24 PRO B O 1
ATOM 2186 N N . SER B 1 25 ? -26.344 -25.391 8.195 1 27.5 25 SER B N 1
ATOM 2187 C CA . SER B 1 25 ? -27.031 -25.703 6.945 1 27.5 25 SER B CA 1
ATOM 2188 C C . SER B 1 25 ? -26.219 -26.688 6.105 1 27.5 25 SER B C 1
ATOM 2190 O O . SER B 1 25 ? -25 -26.641 6.098 1 27.5 25 SER B O 1
ATOM 2192 N N . THR B 1 26 ? -26.719 -27.766 5.902 1 26.73 26 THR B N 1
ATOM 2193 C CA . THR B 1 26 ? -26.203 -28.766 4.973 1 26.73 26 THR B CA 1
ATOM 2194 C C . THR B 1 26 ? -25.625 -28.094 3.73 1 26.73 26 THR B C 1
ATOM 2196 O O . THR B 1 26 ? -26.328 -27.359 3.029 1 26.73 26 THR B O 1
ATOM 2199 N N . SER B 1 27 ? -24.422 -27.625 3.926 1 25.84 27 SER B N 1
ATOM 2200 C CA . SER B 1 27 ? -23.641 -27.062 2.832 1 25.84 27 SER B CA 1
ATOM 2201 C C . SER B 1 27 ? -23.844 -27.844 1.544 1 25.84 27 SER B C 1
ATOM 2203 O O . SER B 1 27 ? -23.359 -28.969 1.413 1 25.84 27 SER B O 1
ATOM 2205 N N . LYS B 1 28 ? -25.141 -27.859 1.108 1 30.86 28 LYS B N 1
ATOM 2206 C CA . LYS B 1 28 ? -25.203 -28.375 -0.254 1 30.86 28 LYS B CA 1
ATOM 2207 C C . LYS B 1 28 ? -24.031 -27.875 -1.092 1 30.86 28 LYS B C 1
ATOM 2209 O O . LYS B 1 28 ? -23.578 -26.734 -0.907 1 30.86 28 LYS B O 1
ATOM 2214 N N . SER B 1 29 ? -23.281 -28.672 -1.747 1 27.36 29 SER B N 1
ATOM 2215 C CA . SER B 1 29 ? -22.234 -28.547 -2.752 1 27.36 29 SER B CA 1
ATOM 2216 C C . SER B 1 29 ? -22.484 -27.359 -3.674 1 27.36 29 SER B C 1
ATOM 2218 O O . SER B 1 29 ? -23.547 -27.266 -4.289 1 27.36 29 SER B O 1
ATOM 2220 N N . ALA B 1 30 ? -22.141 -26.172 -3.234 1 31.84 30 ALA B N 1
ATOM 2221 C CA . ALA B 1 30 ? -22.281 -25.109 -4.215 1 31.84 30 ALA B CA 1
ATOM 2222 C C . ALA B 1 30 ? -22.078 -25.625 -5.633 1 31.84 30 ALA B C 1
ATOM 2224 O O . ALA B 1 30 ? -21.141 -26.391 -5.887 1 31.84 30 ALA B O 1
ATOM 2225 N N . PRO B 1 31 ? -23.016 -25.578 -6.406 1 30.73 31 PRO B N 1
ATOM 2226 C CA . PRO B 1 31 ? -22.703 -26.031 -7.766 1 30.73 31 PRO B CA 1
ATOM 2227 C C . PRO B 1 31 ? -21.359 -25.531 -8.266 1 30.73 31 PRO B C 1
ATOM 2229 O O . PRO B 1 31 ? -20.828 -24.531 -7.754 1 30.73 31 PRO B O 1
ATOM 2232 N N . ASP B 1 32 ? -20.469 -26.281 -8.953 1 28.47 32 ASP B N 1
ATOM 2233 C CA . ASP B 1 32 ? -19.25 -26.062 -9.719 1 28.47 32 ASP B CA 1
ATOM 2234 C C . ASP B 1 32 ? -19.25 -24.672 -10.352 1 28.47 32 ASP B C 1
ATOM 2236 O O . ASP B 1 32 ? -19.766 -24.484 -11.453 1 28.47 32 ASP B O 1
ATOM 2240 N N . GLY B 1 33 ? -19.719 -23.672 -9.672 1 31.75 33 GLY B N 1
ATOM 2241 C CA . GLY B 1 33 ? -19.641 -22.406 -10.391 1 31.75 33 GLY B CA 1
ATOM 2242 C C . GLY B 1 33 ? -18.359 -22.25 -11.18 1 31.75 33 GLY B C 1
ATOM 2243 O O . GLY B 1 33 ? -17.344 -22.844 -10.844 1 31.75 33 GLY B O 1
ATOM 2244 N N . ASP B 1 34 ? -18.328 -21.922 -12.461 1 31.62 34 ASP B N 1
ATOM 2245 C CA . ASP B 1 34 ? -17.266 -21.609 -13.422 1 31.62 34 ASP B CA 1
ATOM 2246 C C . ASP B 1 34 ? -16.188 -20.75 -12.781 1 31.62 34 ASP B C 1
ATOM 2248 O O . ASP B 1 34 ? -16.359 -19.547 -12.625 1 31.62 34 ASP B O 1
ATOM 2252 N N . HIS B 1 35 ? -15.594 -21.047 -11.75 1 35.62 35 HIS B N 1
ATOM 2253 C CA . HIS B 1 35 ? -14.398 -20.359 -11.289 1 35.62 35 HIS B CA 1
ATOM 2254 C C . HIS B 1 35 ? -13.492 -19.984 -12.461 1 35.62 35 HIS B C 1
ATOM 2256 O O . HIS B 1 35 ? -12.766 -20.844 -12.984 1 35.62 35 HIS B O 1
ATOM 2262 N N . ALA B 1 36 ? -13.812 -19.062 -13.258 1 39.41 36 ALA B N 1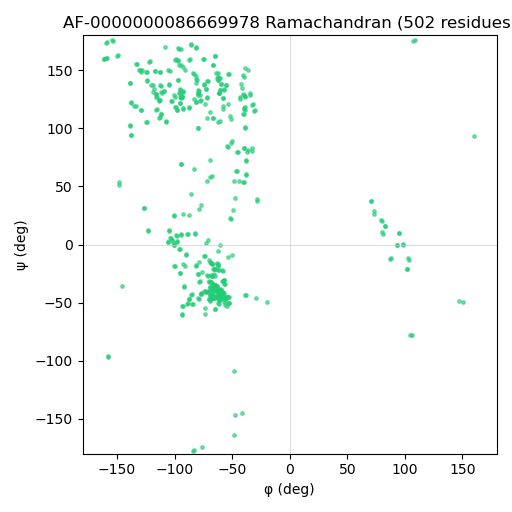
ATOM 2263 C CA . ALA B 1 36 ? -12.945 -18.547 -14.312 1 39.41 36 ALA B CA 1
ATOM 2264 C C . ALA B 1 36 ? -11.5 -18.453 -13.844 1 39.41 36 ALA B C 1
ATOM 2266 O O . ALA B 1 36 ? -11.219 -17.922 -12.773 1 39.41 36 ALA B O 1
ATOM 2267 N N . SER B 1 37 ? -10.641 -19.344 -14.164 1 46.09 37 SER B N 1
ATOM 2268 C CA . SER B 1 37 ? -9.203 -19.406 -13.953 1 46.09 37 SER B CA 1
ATOM 2269 C C . SER B 1 37 ? -8.547 -18.047 -14.172 1 46.09 37 SER B C 1
ATOM 2271 O O . SER B 1 37 ? -8.695 -17.453 -15.242 1 46.09 37 SER B O 1
ATOM 2273 N N . HIS B 1 38 ? -8.562 -17.188 -13.18 1 56.84 38 HIS B N 1
ATOM 2274 C CA . HIS B 1 38 ? -7.859 -15.914 -13.258 1 56.84 38 HIS B CA 1
ATOM 2275 C C . HIS B 1 38 ? -6.41 -16.109 -13.68 1 56.84 38 HIS B C 1
ATOM 2277 O O . HIS B 1 38 ? -5.543 -15.305 -13.344 1 56.84 38 HIS B O 1
ATOM 2283 N N . THR B 1 39 ? -6.203 -17.375 -14.383 1 53.91 39 THR B N 1
ATOM 2284 C CA . THR B 1 39 ? -4.852 -17.547 -14.898 1 53.91 39 THR B CA 1
ATOM 2285 C C . THR B 1 39 ? -4.598 -16.609 -16.078 1 53.91 39 THR B C 1
ATOM 2287 O O . THR B 1 39 ? -5.527 -16.266 -16.812 1 53.91 39 THR B O 1
ATOM 2290 N N . ALA B 1 40 ? -3.387 -16.094 -16.078 1 57.66 40 ALA B N 1
ATOM 2291 C CA . ALA B 1 40 ? -2.885 -15.219 -17.141 1 57.66 40 ALA B CA 1
ATOM 2292 C C . ALA B 1 40 ? -2.945 -15.914 -18.5 1 57.66 40 ALA B C 1
ATOM 2294 O O . ALA B 1 40 ? -2.59 -17.078 -18.625 1 57.66 40 ALA B O 1
ATOM 2295 N N . GLY B 1 41 ? -3.742 -15.445 -19.531 1 53.72 41 GLY B N 1
ATOM 2296 C CA . GLY B 1 41 ? -3.654 -15.883 -20.906 1 53.72 41 GLY B CA 1
ATOM 2297 C C . GLY B 1 41 ? -4.98 -15.805 -21.641 1 53.72 41 GLY B C 1
ATOM 2298 O O . GLY B 1 41 ? -5.023 -15.438 -22.828 1 53.72 41 GLY B O 1
ATOM 2299 N N . ASP B 1 42 ? -5.969 -16.375 -20.938 1 60.41 42 ASP B N 1
ATOM 2300 C CA . ASP B 1 42 ? -7.172 -16.531 -21.75 1 60.41 42 ASP B CA 1
ATOM 2301 C C . ASP B 1 42 ? -8.188 -15.438 -21.453 1 60.41 42 ASP B C 1
ATOM 2303 O O . ASP B 1 42 ? -9.383 -15.602 -21.703 1 60.41 42 ASP B O 1
ATOM 2307 N N . GLU B 1 43 ? -7.621 -14.391 -21 1 74.81 43 GLU B N 1
ATOM 2308 C CA . GLU B 1 43 ? -8.609 -13.383 -20.625 1 74.81 43 GLU B CA 1
ATOM 2309 C C . GLU B 1 43 ? -9.109 -12.625 -21.859 1 74.81 43 GLU B C 1
ATOM 2311 O O . GLU B 1 43 ? -8.32 -12.305 -22.75 1 74.81 43 GLU B O 1
ATOM 2316 N N . ALA B 1 44 ? -10.391 -12.539 -21.969 1 81.88 44 ALA B N 1
ATOM 2317 C CA . ALA B 1 44 ? -11.031 -11.789 -23.047 1 81.88 44 ALA B CA 1
ATOM 2318 C C . ALA B 1 44 ? -10.742 -10.289 -22.906 1 81.88 44 ALA B C 1
ATOM 2320 O O . ALA B 1 44 ? -10.391 -9.812 -21.828 1 81.88 44 ALA B O 1
ATOM 2321 N N . ALA B 1 45 ? -10.805 -9.672 -24.047 1 91.25 45 ALA B N 1
ATOM 2322 C CA . ALA B 1 45 ? -10.68 -8.219 -24.094 1 91.25 45 ALA B CA 1
ATOM 2323 C C . ALA B 1 45 ? -11.672 -7.555 -23.141 1 91.25 45 ALA B C 1
ATOM 2325 O O . ALA B 1 45 ? -12.75 -8.094 -22.891 1 91.25 45 ALA B O 1
ATOM 2326 N N . ILE B 1 46 ? -11.258 -6.488 -22.609 1 94.62 46 ILE B N 1
ATOM 2327 C CA . ILE B 1 46 ? -12.148 -5.699 -21.766 1 94.62 46 ILE B CA 1
ATOM 2328 C C . ILE B 1 46 ? -13.125 -4.914 -22.656 1 94.62 46 ILE B C 1
ATOM 2330 O O . ILE B 1 46 ? -12.703 -4.156 -23.531 1 94.62 46 ILE B O 1
ATOM 2334 N N . SER B 1 47 ? -14.344 -5.105 -22.422 1 94.31 47 SER B N 1
ATOM 2335 C CA . SER B 1 47 ? -15.352 -4.387 -23.188 1 94.31 47 SER B CA 1
ATOM 2336 C C . SER B 1 47 ? -15.242 -2.879 -22.969 1 94.31 47 SER B C 1
ATOM 2338 O O . SER B 1 47 ? -15.008 -2.426 -21.844 1 94.31 47 SER B O 1
ATOM 2340 N N . PRO B 1 48 ? -15.445 -2.125 -24.016 1 92.81 48 PRO B N 1
ATOM 2341 C CA . PRO B 1 48 ? -15.391 -0.671 -23.859 1 92.81 48 PRO B CA 1
ATOM 2342 C C . PRO B 1 48 ? -16.391 -0.145 -22.844 1 92.81 48 PRO B C 1
ATOM 2344 O O . PRO B 1 48 ? -16.234 0.96 -22.312 1 92.81 48 PRO B O 1
ATOM 2347 N N . GLY B 1 49 ? -17.469 -0.936 -22.578 1 93.69 49 GLY B N 1
ATOM 2348 C CA . GLY B 1 49 ? -18.484 -0.529 -21.609 1 93.69 49 GLY B CA 1
ATOM 2349 C C . GLY B 1 49 ? -18.234 -1.089 -20.219 1 93.69 49 GLY B C 1
ATOM 2350 O O . GLY B 1 49 ? -19.109 -0.978 -19.344 1 93.69 49 GLY B O 1
ATOM 2351 N N . ASP B 1 50 ? -17.125 -1.668 -20.062 1 96.06 50 ASP B N 1
ATOM 2352 C CA . ASP B 1 50 ? -16.812 -2.221 -18.75 1 96.06 50 ASP B CA 1
ATOM 2353 C C . ASP B 1 50 ? -16.875 -1.141 -17.672 1 96.06 50 ASP B C 1
ATOM 2355 O O . ASP B 1 50 ? -16.297 -0.062 -17.828 1 96.06 50 ASP B O 1
ATOM 2359 N N . PRO B 1 51 ? -17.5 -1.363 -16.594 1 94.88 51 PRO B N 1
ATOM 2360 C CA . PRO B 1 51 ? -17.766 -0.321 -15.594 1 94.88 51 PRO B CA 1
ATOM 2361 C C . PRO B 1 51 ? -16.516 0.067 -14.805 1 94.88 51 PRO B C 1
ATOM 2363 O O . PRO B 1 51 ? -16.531 1.061 -14.078 1 94.88 51 PRO B O 1
ATOM 2366 N N . THR B 1 52 ? -15.445 -0.688 -14.953 1 95 52 THR B N 1
ATOM 2367 C CA . THR B 1 52 ? -14.281 -0.418 -14.117 1 95 52 THR B CA 1
ATOM 2368 C C . THR B 1 52 ? -13.227 0.37 -14.898 1 95 52 THR B C 1
ATOM 2370 O O . THR B 1 52 ? -12.133 0.626 -14.391 1 95 52 THR B O 1
ATOM 2373 N N . ILE B 1 53 ? -13.531 0.669 -16.188 1 95.25 53 ILE B N 1
ATOM 2374 C CA . ILE B 1 53 ? -12.625 1.516 -16.953 1 95.25 53 ILE B CA 1
ATOM 2375 C C . ILE B 1 53 ? -12.445 2.855 -16.25 1 95.25 53 ILE B C 1
ATOM 2377 O O . ILE B 1 53 ? -13.43 3.502 -15.875 1 95.25 53 ILE B O 1
ATOM 2381 N N . GLY B 1 54 ? -11.195 3.221 -16 1 92.75 54 GLY B N 1
ATOM 2382 C CA . GLY B 1 54 ? -10.898 4.469 -15.32 1 92.75 54 GLY B CA 1
ATOM 2383 C C . GLY B 1 54 ? -10.5 4.281 -13.867 1 92.75 54 GLY B C 1
ATOM 2384 O O . GLY B 1 54 ? -10.023 5.215 -13.219 1 92.75 54 GLY B O 1
ATOM 2385 N N . TYR B 1 55 ? -10.727 3.068 -13.305 1 93.62 55 TYR B N 1
ATOM 2386 C CA . TYR B 1 55 ? -10.266 2.785 -11.945 1 93.62 55 TYR B CA 1
ATOM 2387 C C . TYR B 1 55 ? -8.75 2.875 -11.859 1 93.62 55 TYR B C 1
ATOM 2389 O O . TYR B 1 55 ? -8.047 2.561 -12.82 1 93.62 55 TYR B O 1
ATOM 2397 N N . LYS B 1 56 ? -8.266 3.354 -10.773 1 93.56 56 LYS B N 1
ATOM 2398 C CA . LYS B 1 56 ? -6.836 3.459 -10.523 1 93.56 56 LYS B CA 1
ATOM 2399 C C . LYS B 1 56 ? -6.496 3.072 -9.086 1 93.56 56 LYS B C 1
ATOM 2401 O O . LYS B 1 56 ? -7.25 3.387 -8.156 1 93.56 56 LYS B O 1
ATOM 2406 N N . PHE B 1 57 ? -5.414 2.355 -8.953 1 94.5 57 PHE B N 1
ATOM 2407 C CA . PHE B 1 57 ? -4.828 2.184 -7.629 1 94.5 57 PHE B CA 1
ATOM 2408 C C . PHE B 1 57 ? -4.008 3.406 -7.234 1 94.5 57 PHE B C 1
ATOM 2410 O O . PHE B 1 57 ? -2.836 3.52 -7.602 1 94.5 57 PHE B O 1
ATOM 2417 N N . ASN B 1 58 ? -4.59 4.246 -6.438 1 92.69 58 ASN B N 1
ATOM 2418 C CA . ASN B 1 58 ? -4.145 5.625 -6.277 1 92.69 58 ASN B CA 1
ATOM 2419 C C . ASN B 1 58 ? -3.088 5.742 -5.18 1 92.69 58 ASN B C 1
ATOM 2421 O O . ASN B 1 58 ? -2.031 6.34 -5.395 1 92.69 58 ASN B O 1
ATOM 2425 N N . HIS B 1 59 ? -3.395 5.199 -4.062 1 93.25 59 HIS B N 1
ATOM 2426 C CA . HIS B 1 59 ? -2.471 5.367 -2.945 1 93.25 59 HIS B CA 1
ATOM 2427 C C . HIS B 1 59 ? -2.691 4.297 -1.881 1 93.25 59 HIS B C 1
ATOM 2429 O O . HIS B 1 59 ? -3.6 3.471 -2.004 1 93.25 59 HIS B O 1
ATOM 2435 N N . MET B 1 60 ? -1.842 4.293 -0.927 1 91.75 60 MET B N 1
ATOM 2436 C CA . MET B 1 60 ? -2.027 3.529 0.305 1 91.75 60 MET B CA 1
ATOM 2437 C C . MET B 1 60 ? -1.793 4.41 1.529 1 91.75 60 MET B C 1
ATOM 2439 O O . MET B 1 60 ? -1.061 5.398 1.458 1 91.75 60 MET B O 1
ATOM 2443 N N . MET B 1 61 ? -2.443 4.098 2.557 1 92.06 61 MET B N 1
ATOM 2444 C CA . MET B 1 61 ? -2.297 4.844 3.803 1 92.06 61 MET B CA 1
ATOM 2445 C C . MET B 1 61 ? -1.66 3.98 4.887 1 92.06 61 MET B C 1
ATOM 2447 O O . MET B 1 61 ? -2.146 2.887 5.18 1 92.06 61 MET B O 1
ATOM 2451 N N . LEU B 1 62 ? -0.592 4.418 5.438 1 94.44 62 LEU B N 1
ATOM 2452 C CA . LEU B 1 62 ? 0.131 3.75 6.512 1 94.44 62 LEU B CA 1
ATOM 2453 C C . LEU B 1 62 ? 0.119 4.594 7.781 1 94.44 62 LEU B C 1
ATOM 2455 O O . LEU B 1 62 ? 0.419 5.789 7.742 1 94.44 62 LEU B O 1
ATOM 2459 N N . ARG B 1 63 ? -0.249 3.98 8.875 1 95.19 63 ARG B N 1
ATOM 2460 C CA . ARG B 1 63 ? -0.144 4.668 10.156 1 95.19 63 ARG B CA 1
ATOM 2461 C C . ARG B 1 63 ? 1.312 4.785 10.594 1 95.19 63 ARG B C 1
ATOM 2463 O O . ARG B 1 63 ? 2.08 3.828 10.477 1 95.19 63 ARG B O 1
ATOM 2470 N N . ILE B 1 64 ? 1.647 5.934 11.008 1 96.31 64 ILE B N 1
ATOM 2471 C CA . ILE B 1 64 ? 2.99 6.156 11.531 1 96.31 64 ILE B CA 1
ATOM 2472 C C . ILE B 1 64 ? 2.904 6.723 12.945 1 96.31 64 ILE B C 1
ATOM 2474 O O . ILE B 1 64 ? 1.967 7.457 13.273 1 96.31 64 ILE B O 1
ATOM 2478 N N . ARG B 1 65 ? 3.844 6.387 13.672 1 95.06 65 ARG B N 1
ATOM 2479 C CA . ARG B 1 65 ? 3.883 6.828 15.062 1 95.06 65 ARG B CA 1
ATOM 2480 C C . ARG B 1 65 ? 4.559 8.188 15.188 1 95.06 65 ARG B C 1
ATOM 2482 O O . ARG B 1 65 ? 4.031 9.094 15.836 1 95.06 65 ARG B O 1
ATOM 2489 N N . ASP B 1 66 ? 5.727 8.375 14.531 1 94.44 66 ASP B N 1
ATOM 2490 C CA . ASP B 1 66 ? 6.582 9.547 14.641 1 94.44 66 ASP B CA 1
ATOM 2491 C C . ASP B 1 66 ? 6.832 10.172 13.273 1 94.44 66 ASP B C 1
ATOM 2493 O O . ASP B 1 66 ? 7.668 9.688 12.508 1 94.44 66 ASP B O 1
ATOM 2497 N N . PRO B 1 67 ? 6.199 11.281 13.016 1 96.31 67 PRO B N 1
ATOM 2498 C CA . PRO B 1 67 ? 6.344 11.891 11.688 1 96.31 67 PRO B CA 1
ATOM 2499 C C . PRO B 1 67 ? 7.777 12.336 11.398 1 96.31 67 PRO B C 1
ATOM 2501 O O . PRO B 1 67 ? 8.227 12.281 10.25 1 96.31 67 PRO B O 1
ATOM 2504 N N . ALA B 1 68 ? 8.477 12.82 12.406 1 95.5 68 ALA B N 1
ATOM 2505 C CA . ALA B 1 68 ? 9.852 13.266 12.18 1 95.5 68 ALA B CA 1
ATOM 2506 C C . ALA B 1 68 ? 10.703 12.133 11.609 1 95.5 68 ALA B C 1
ATOM 2508 O O . ALA B 1 68 ? 11.43 12.328 10.633 1 95.5 68 ALA B O 1
ATOM 2509 N N . ARG B 1 69 ? 10.594 10.977 12.203 1 94.5 69 ARG B N 1
ATOM 2510 C CA . ARG B 1 69 ? 11.375 9.828 11.75 1 94.5 69 ARG B CA 1
ATOM 2511 C C . ARG B 1 69 ? 10.891 9.344 10.391 1 94.5 69 ARG B C 1
ATOM 2513 O O . ARG B 1 69 ? 11.703 9.016 9.523 1 94.5 69 ARG B O 1
ATOM 2520 N N . SER B 1 70 ? 9.602 9.281 10.25 1 95.75 70 SER B N 1
ATOM 2521 C CA . SER B 1 70 ? 9.039 8.758 9.008 1 95.75 70 SER B CA 1
ATOM 2522 C C . SER B 1 70 ? 9.344 9.68 7.836 1 95.75 70 SER B C 1
ATOM 2524 O O . SER B 1 70 ? 9.703 9.219 6.75 1 95.75 70 SER B O 1
ATOM 2526 N N . LEU B 1 71 ? 9.188 10.945 8.031 1 96.38 71 LEU B N 1
ATOM 2527 C CA . LEU B 1 71 ? 9.43 11.891 6.949 1 96.38 71 LEU B CA 1
ATOM 2528 C C . LEU B 1 71 ? 10.914 11.961 6.617 1 96.38 71 LEU B C 1
ATOM 2530 O O . LEU B 1 71 ? 11.289 12.141 5.457 1 96.38 71 LEU B O 1
ATOM 2534 N N . HIS B 1 72 ? 11.773 11.859 7.656 1 96.19 72 HIS B N 1
ATOM 2535 C CA . HIS B 1 72 ? 13.203 11.758 7.375 1 96.19 72 HIS B CA 1
ATOM 2536 C C . HIS B 1 72 ? 13.508 10.57 6.473 1 96.19 72 HIS B C 1
ATOM 2538 O O . HIS B 1 72 ? 14.25 10.695 5.496 1 96.19 72 HIS B O 1
ATOM 2544 N N . PHE B 1 73 ? 12.961 9.492 6.77 1 96 73 PHE B N 1
ATOM 2545 C CA . PHE B 1 73 ? 13.211 8.297 5.977 1 96 73 PHE B CA 1
ATOM 2546 C C . PHE B 1 73 ? 12.672 8.461 4.562 1 96 73 PHE B C 1
ATOM 2548 O O . PHE B 1 73 ? 13.414 8.305 3.588 1 96 73 PHE B O 1
ATOM 2555 N N . TYR B 1 74 ? 11.406 8.773 4.363 1 95.69 74 TYR B N 1
ATOM 2556 C CA . TYR B 1 74 ? 10.734 8.695 3.07 1 95.69 74 TYR B CA 1
ATOM 2557 C C . TYR B 1 74 ? 11.094 9.898 2.203 1 95.69 74 TYR B C 1
ATOM 2559 O O . TYR B 1 74 ? 11.109 9.805 0.975 1 95.69 74 TYR B O 1
ATOM 2567 N N . ILE B 1 75 ? 11.328 11.039 2.822 1 95.81 75 ILE B N 1
ATOM 2568 C CA . ILE B 1 75 ? 11.641 12.227 2.031 1 95.81 75 ILE B CA 1
ATOM 2569 C C . ILE B 1 75 ? 13.156 12.352 1.87 1 95.81 75 ILE B C 1
ATOM 2571 O O . ILE B 1 75 ? 13.68 12.266 0.755 1 95.81 75 ILE B O 1
ATOM 2575 N N . ASP B 1 76 ? 13.898 12.32 2.932 1 95.31 76 ASP B N 1
ATOM 2576 C CA . ASP B 1 76 ? 15.328 12.602 2.863 1 95.31 76 ASP B CA 1
ATOM 2577 C C . ASP B 1 76 ? 16.094 11.406 2.311 1 95.31 76 ASP B C 1
ATOM 2579 O O . ASP B 1 76 ? 17.031 11.57 1.519 1 95.31 76 ASP B O 1
ATOM 2583 N N . LEU B 1 77 ? 15.734 10.273 2.762 1 95 77 LEU B N 1
ATOM 2584 C CA . LEU B 1 77 ? 16.531 9.109 2.385 1 95 77 LEU B CA 1
ATOM 2585 C C . LEU B 1 77 ? 15.977 8.453 1.123 1 95 77 LEU B C 1
ATOM 2587 O O . LEU B 1 77 ? 16.734 7.996 0.269 1 95 77 LEU B O 1
ATOM 2591 N N . MET B 1 78 ? 14.672 8.477 1.011 1 94.62 78 MET B N 1
ATOM 2592 C CA . MET B 1 78 ? 14.086 7.742 -0.107 1 94.62 78 MET B CA 1
ATOM 2593 C C . MET B 1 78 ? 13.719 8.688 -1.249 1 94.62 78 MET B C 1
ATOM 2595 O O . MET B 1 78 ? 13.391 8.242 -2.35 1 94.62 78 MET B O 1
ATOM 2599 N N . GLY B 1 79 ? 13.617 9.953 -0.982 1 95.31 79 GLY B N 1
ATOM 2600 C CA . GLY B 1 79 ? 13.547 10.914 -2.068 1 95.31 79 GLY B CA 1
ATOM 2601 C C . GLY B 1 79 ? 12.125 11.344 -2.393 1 95.31 79 GLY B C 1
ATOM 2602 O O . GLY B 1 79 ? 11.898 12.109 -3.336 1 95.31 79 GLY B O 1
ATOM 2603 N N . MET B 1 80 ? 11.148 10.836 -1.71 1 96.56 80 MET B N 1
ATOM 2604 C CA . MET B 1 80 ? 9.789 11.328 -1.935 1 96.56 80 MET B CA 1
ATOM 2605 C C . MET B 1 80 ? 9.672 12.789 -1.514 1 96.56 80 MET B C 1
ATOM 2607 O O . MET B 1 80 ? 10.531 13.312 -0.8 1 96.56 80 MET B O 1
ATOM 2611 N N . ARG B 1 81 ? 8.617 13.391 -2.012 1 97.06 81 ARG B N 1
ATOM 2612 C CA . ARG B 1 81 ? 8.344 14.773 -1.642 1 97.06 81 ARG B CA 1
ATOM 2613 C C . ARG B 1 81 ? 6.875 14.961 -1.265 1 97.06 81 ARG B C 1
ATOM 2615 O O . ARG B 1 81 ? 6.008 14.219 -1.735 1 97.06 81 ARG B O 1
ATOM 2622 N N . THR B 1 82 ? 6.672 15.938 -0.495 1 94.5 82 THR B N 1
ATOM 2623 C CA . THR B 1 82 ? 5.328 16.219 -0.002 1 94.5 82 THR B CA 1
ATOM 2624 C C . THR B 1 82 ? 4.449 16.781 -1.115 1 94.5 82 THR B C 1
ATOM 2626 O O . THR B 1 82 ? 4.848 17.719 -1.817 1 94.5 82 THR B O 1
ATOM 2629 N N . VAL B 1 83 ? 3.365 16.172 -1.291 1 93.25 83 VAL B N 1
ATOM 2630 C CA . VAL B 1 83 ? 2.33 16.719 -2.162 1 93.25 83 VAL B CA 1
ATOM 2631 C C . VAL B 1 83 ? 1.473 17.703 -1.386 1 93.25 83 VAL B C 1
ATOM 2633 O O . VAL B 1 83 ? 1.297 18.859 -1.815 1 93.25 83 VAL B O 1
ATOM 2636 N N . PHE B 1 84 ? 0.985 17.266 -0.226 1 88.75 84 PHE B N 1
ATOM 2637 C CA . PHE B 1 84 ? 0.319 18.156 0.708 1 88.75 84 PHE B CA 1
ATOM 2638 C C . PHE B 1 84 ? 0.266 17.547 2.104 1 88.75 84 PHE B C 1
ATOM 2640 O O . PHE B 1 84 ? 0.511 16.359 2.273 1 88.75 84 PHE B O 1
ATOM 2647 N N . THR B 1 85 ? 0.084 18.375 3.055 1 91.06 85 THR B N 1
ATOM 2648 C CA . THR B 1 85 ? -0.133 18.016 4.449 1 91.06 85 THR B CA 1
ATOM 2649 C C . THR B 1 85 ? -1.438 18.609 4.969 1 91.06 85 THR B C 1
ATOM 2651 O O . THR B 1 85 ? -1.782 19.75 4.637 1 91.06 85 THR B O 1
ATOM 2654 N N . MET B 1 86 ? -2.141 17.797 5.793 1 87.56 86 MET B N 1
ATOM 2655 C CA . MET B 1 86 ? -3.375 18.297 6.391 1 87.56 86 MET B CA 1
ATOM 2656 C C . MET B 1 86 ? -3.475 17.891 7.859 1 87.56 86 MET B C 1
ATOM 2658 O O . MET B 1 86 ? -3.412 16.703 8.18 1 87.56 86 MET B O 1
ATOM 2662 N N . ASN B 1 87 ? -3.594 18.875 8.633 1 89.62 87 ASN B N 1
ATOM 2663 C CA . ASN B 1 87 ? -3.971 18.641 10.023 1 89.62 87 ASN B CA 1
ATOM 2664 C C . ASN B 1 87 ? -5.484 18.594 10.195 1 89.62 87 ASN B C 1
ATOM 2666 O O . ASN B 1 87 ? -6.168 19.594 9.984 1 89.62 87 ASN B O 1
ATOM 2670 N N . THR B 1 88 ? -6 17.484 10.625 1 88.81 88 THR B N 1
ATOM 2671 C CA . THR B 1 88 ? -7.441 17.281 10.641 1 88.81 88 THR B CA 1
ATOM 2672 C C . THR B 1 88 ? -8 17.469 12.055 1 88.81 88 THR B C 1
ATOM 2674 O O . THR B 1 88 ? -9.195 17.281 12.281 1 88.81 88 THR B O 1
ATOM 2677 N N . GLY B 1 89 ? -7.203 17.812 12.992 1 91.31 89 GLY B N 1
ATOM 2678 C CA . GLY B 1 89 ? -7.559 17.859 14.398 1 91.31 89 GLY B CA 1
ATOM 2679 C C . GLY B 1 89 ? -6.965 16.719 15.195 1 91.31 89 GLY B C 1
ATOM 2680 O O . GLY B 1 89 ? -5.859 16.828 15.727 1 91.31 89 GLY B O 1
ATOM 2681 N N . PRO B 1 90 ? -7.578 15.539 15.078 1 93.56 90 PRO B N 1
ATOM 2682 C CA . PRO B 1 90 ? -7.059 14.406 15.852 1 93.56 90 PRO B CA 1
ATOM 2683 C C . PRO B 1 90 ? -5.855 13.734 15.188 1 93.56 90 PRO B C 1
ATOM 2685 O O . PRO B 1 90 ? -5.148 12.953 15.828 1 93.56 90 PRO B O 1
ATOM 2688 N N . PHE B 1 91 ? -5.672 13.992 13.898 1 94 91 PHE B N 1
ATOM 2689 C CA . PHE B 1 91 ? -4.57 13.383 13.164 1 94 91 PHE B CA 1
ATOM 2690 C C . PHE B 1 91 ? -4.094 14.289 12.039 1 94 91 PHE B C 1
ATOM 2692 O O . PHE B 1 91 ? -4.789 15.234 11.664 1 94 91 PHE B O 1
ATOM 2699 N N . THR B 1 92 ? -2.91 14.016 11.57 1 93.69 92 THR B N 1
ATOM 2700 C CA . THR B 1 92 ? -2.334 14.688 10.414 1 93.69 92 THR B CA 1
ATOM 2701 C C . THR B 1 92 ? -2.047 13.688 9.297 1 93.69 92 THR B C 1
ATOM 2703 O O . THR B 1 92 ? -1.544 12.594 9.547 1 93.69 92 THR B O 1
ATOM 2706 N N . ILE B 1 93 ? -2.375 14.102 8.086 1 92.88 93 ILE B N 1
ATOM 2707 C CA . ILE B 1 93 ? -2.055 13.281 6.926 1 92.88 93 ILE B CA 1
ATOM 2708 C C . ILE B 1 93 ? -0.941 13.938 6.113 1 92.88 93 ILE B C 1
ATOM 2710 O O . ILE B 1 93 ? -0.958 15.156 5.898 1 92.88 93 ILE B O 1
ATOM 2714 N N . TYR B 1 94 ? 0.057 13.188 5.754 1 93.81 94 TYR B N 1
ATOM 2715 C CA . TYR B 1 94 ? 1.126 13.57 4.836 1 93.81 94 TYR B CA 1
ATOM 2716 C C . TYR B 1 94 ? 1.031 12.773 3.537 1 93.81 94 TYR B C 1
ATOM 2718 O O . TYR B 1 94 ? 1.239 11.562 3.525 1 93.81 94 TYR B O 1
ATOM 2726 N N . TYR B 1 95 ? 0.711 13.461 2.463 1 93.81 95 TYR B N 1
ATOM 2727 C CA . TYR B 1 95 ? 0.696 12.805 1.16 1 93.81 95 TYR B CA 1
ATOM 2728 C C . TYR B 1 95 ? 2.018 13.008 0.429 1 93.81 95 TYR B C 1
ATOM 2730 O O . TYR B 1 95 ? 2.434 14.148 0.198 1 93.81 95 TYR B O 1
ATOM 2738 N N . LEU B 1 96 ? 2.621 11.914 0.109 1 96.44 96 LEU B N 1
ATOM 2739 C CA . LEU B 1 96 ? 3.93 11.961 -0.534 1 96.44 96 LEU B CA 1
ATOM 2740 C C . LEU B 1 96 ? 3.869 11.352 -1.932 1 96.44 96 LEU B C 1
ATOM 2742 O O . LEU B 1 96 ? 3.041 10.477 -2.199 1 96.44 96 LEU B O 1
ATOM 2746 N N . GLY B 1 97 ? 4.684 11.828 -2.818 1 97.06 97 GLY B N 1
ATOM 2747 C CA . GLY B 1 97 ? 4.906 11.289 -4.152 1 97.06 97 GLY B CA 1
ATOM 2748 C C . GLY B 1 97 ? 6.285 11.609 -4.699 1 97.06 97 GLY B C 1
ATOM 2749 O O . GLY B 1 97 ? 7.074 12.297 -4.047 1 97.06 97 GLY B O 1
ATOM 2750 N N . TYR B 1 98 ? 6.598 11.086 -5.848 1 97.38 98 TYR B N 1
ATOM 2751 C CA . TYR B 1 98 ? 7.883 11.352 -6.492 1 97.38 98 TYR B CA 1
ATOM 2752 C C . TYR B 1 98 ? 7.73 12.367 -7.613 1 97.38 98 TYR B C 1
ATOM 2754 O O . TYR B 1 98 ? 6.914 12.195 -8.516 1 97.38 98 TYR B O 1
ATOM 2762 N N . PRO B 1 99 ? 8.461 13.438 -7.559 1 97.19 99 PRO B N 1
ATOM 2763 C CA . PRO B 1 99 ? 8.57 14.25 -8.773 1 97.19 99 PRO B CA 1
ATOM 2764 C C . PRO B 1 99 ? 9.305 13.531 -9.898 1 97.19 99 PRO B C 1
ATOM 2766 O O . PRO B 1 99 ? 10.531 13.406 -9.859 1 97.19 99 PRO B O 1
ATOM 2769 N N . GLN B 1 100 ? 8.68 13.133 -10.883 1 92 100 GLN B N 1
ATOM 2770 C CA . GLN B 1 100 ? 9.25 12.227 -11.875 1 92 100 GLN B CA 1
ATOM 2771 C C . GLN B 1 100 ? 9.812 12.992 -13.07 1 92 100 GLN B C 1
ATOM 2773 O O . GLN B 1 100 ? 10.672 12.492 -13.789 1 92 100 GLN B O 1
ATOM 2778 N N . THR B 1 101 ? 9.305 14.18 -13.305 1 95.5 101 THR B N 1
ATOM 2779 C CA . THR B 1 101 ? 9.781 14.938 -14.461 1 95.5 101 THR B CA 1
ATOM 2780 C C . THR B 1 101 ? 10.859 15.938 -14.055 1 95.5 101 THR B C 1
ATOM 2782 O O . THR B 1 101 ? 10.922 16.344 -12.891 1 95.5 101 THR B O 1
ATOM 2785 N N . THR B 1 102 ? 11.648 16.328 -15 1 96.25 102 THR B N 1
ATOM 2786 C CA . THR B 1 102 ? 12.672 17.344 -14.758 1 96.25 102 THR B CA 1
ATOM 2787 C C . THR B 1 102 ? 12.047 18.641 -14.289 1 96.25 102 THR B C 1
ATOM 2789 O O . THR B 1 102 ? 12.586 19.312 -13.398 1 96.25 102 THR B O 1
ATOM 2792 N N . GLU B 1 103 ? 10.938 18.953 -14.852 1 96.38 103 GLU B N 1
ATOM 2793 C CA . GLU B 1 103 ? 10.234 20.188 -14.477 1 96.38 103 GLU B CA 1
ATOM 2794 C C . GLU B 1 103 ? 9.797 20.156 -13.016 1 96.38 103 GLU B C 1
ATOM 2796 O O . GLU B 1 103 ? 9.977 21.125 -12.281 1 96.38 103 GLU B O 1
ATOM 2801 N N . HIS B 1 104 ? 9.234 19.062 -12.617 1 96.69 104 HIS B N 1
ATOM 2802 C CA . HIS B 1 104 ? 8.781 18.906 -11.242 1 96.69 104 HIS B CA 1
ATOM 2803 C C . HIS B 1 104 ? 9.953 18.938 -10.266 1 96.69 104 HIS B C 1
ATOM 2805 O O . HIS B 1 104 ? 9.836 19.469 -9.164 1 96.69 104 HIS B O 1
ATOM 2811 N N . ARG B 1 105 ? 11.094 18.391 -10.625 1 96.75 105 ARG B N 1
ATOM 2812 C CA . ARG B 1 105 ? 12.266 18.375 -9.758 1 96.75 105 ARG B CA 1
ATOM 2813 C C . ARG B 1 105 ? 12.867 19.766 -9.609 1 96.75 105 ARG B C 1
ATOM 2815 O O . ARG B 1 105 ? 13.391 20.125 -8.555 1 96.75 105 ARG B O 1
ATOM 2822 N N . ALA B 1 106 ? 12.742 20.547 -10.648 1 95.19 106 ALA B N 1
ATOM 2823 C CA . ALA B 1 106 ? 13.266 21.906 -10.648 1 95.19 106 ALA B CA 1
ATOM 2824 C C . ALA B 1 106 ? 12.328 22.859 -9.898 1 95.19 106 ALA B C 1
ATOM 2826 O O . ALA B 1 106 ? 12.75 23.922 -9.43 1 95.19 106 ALA B O 1
ATOM 2827 N N . GLY B 1 107 ? 11.078 22.516 -9.844 1 95.25 107 GLY B N 1
ATOM 2828 C CA . GLY B 1 107 ? 10.07 23.328 -9.188 1 95.25 107 GLY B CA 1
ATOM 2829 C C . GLY B 1 107 ? 9.086 22.516 -8.367 1 95.25 107 GLY B C 1
ATOM 2830 O O . GLY B 1 107 ? 8.016 22.156 -8.852 1 95.25 107 GLY B O 1
ATOM 2831 N N . LEU B 1 108 ? 9.336 22.375 -7.16 1 94.5 108 LEU B N 1
ATOM 2832 C CA . LEU B 1 108 ? 8.531 21.5 -6.309 1 94.5 108 LEU B CA 1
ATOM 2833 C C . LEU B 1 108 ? 7.152 22.125 -6.066 1 94.5 108 LEU B C 1
ATOM 2835 O O . LEU B 1 108 ? 6.184 21.391 -5.828 1 94.5 108 LEU B O 1
ATOM 2839 N N . ALA B 1 109 ? 7.07 23.406 -6.133 1 90.69 109 ALA B N 1
ATOM 2840 C CA . ALA B 1 109 ? 5.758 24.047 -6.059 1 90.69 109 ALA B CA 1
ATOM 2841 C C . ALA B 1 109 ? 4.859 23.578 -7.203 1 90.69 109 ALA B C 1
ATOM 2843 O O . ALA B 1 109 ? 3.68 23.281 -6.996 1 90.69 109 ALA B O 1
ATOM 2844 N N . LYS B 1 110 ? 5.449 23.609 -8.383 1 92.12 110 LYS B N 1
ATOM 2845 C CA . LYS B 1 110 ? 4.695 23.125 -9.547 1 92.12 110 LYS B CA 1
ATOM 2846 C C . LYS B 1 110 ? 4.336 21.656 -9.398 1 92.12 110 LYS B C 1
ATOM 2848 O O . LYS B 1 110 ? 3.238 21.234 -9.773 1 92.12 110 LYS B O 1
ATOM 2853 N N . PHE B 1 111 ? 5.27 20.891 -8.906 1 94.94 111 PHE B N 1
ATOM 2854 C CA . PHE B 1 111 ? 5.004 19.484 -8.633 1 94.94 111 PHE B CA 1
ATOM 2855 C C . PHE B 1 111 ? 3.766 19.328 -7.754 1 94.94 111 PHE B C 1
ATOM 2857 O O . PHE B 1 111 ? 2.859 18.562 -8.086 1 94.94 111 PHE B O 1
ATOM 2864 N N . ARG B 1 112 ? 3.689 20.016 -6.703 1 92.06 112 ARG B N 1
ATOM 2865 C CA . ARG B 1 112 ? 2.57 19.953 -5.77 1 92.06 112 ARG B CA 1
ATOM 2866 C C . ARG B 1 112 ? 1.267 20.359 -6.449 1 92.06 112 ARG B C 1
ATOM 2868 O O . ARG B 1 112 ? 0.257 19.656 -6.34 1 92.06 112 ARG B O 1
ATOM 2875 N N . GLU B 1 113 ? 1.328 21.438 -7.145 1 89.25 113 GLU B N 1
ATOM 2876 C CA . GLU B 1 113 ? 0.136 21.953 -7.801 1 89.25 113 GLU B CA 1
ATOM 2877 C C . GLU B 1 113 ? -0.407 20.984 -8.836 1 89.25 113 GLU B C 1
ATOM 2879 O O . GLU B 1 113 ? -1.604 20.688 -8.852 1 89.25 113 GLU B O 1
ATOM 2884 N N . ASP B 1 114 ? 0.492 20.531 -9.703 1 91.62 114 ASP B N 1
ATOM 2885 C CA . ASP B 1 114 ? 0.082 19.594 -10.75 1 91.62 114 ASP B CA 1
ATOM 2886 C C . ASP B 1 114 ? -0.47 18.312 -10.141 1 91.62 114 ASP B C 1
ATOM 2888 O O . ASP B 1 114 ? -1.456 17.75 -10.641 1 91.62 114 ASP B O 1
ATOM 2892 N N . THR B 1 115 ? 0.167 17.797 -9.102 1 91.88 115 THR B N 1
ATOM 2893 C CA . THR B 1 115 ? -0.248 16.531 -8.484 1 91.88 115 THR B CA 1
ATOM 2894 C C . THR B 1 115 ? -1.602 16.688 -7.801 1 91.88 115 THR B C 1
ATOM 2896 O O . THR B 1 115 ? -2.49 15.859 -7.973 1 91.88 115 THR B O 1
ATOM 2899 N N . VAL B 1 116 ? -1.763 17.719 -7.07 1 87.44 116 VAL B N 1
ATOM 2900 C CA . VAL B 1 116 ? -3.016 17.969 -6.359 1 87.44 116 VAL B CA 1
ATOM 2901 C C . VAL B 1 116 ? -4.156 18.125 -7.363 1 87.44 116 VAL B C 1
ATOM 2903 O O . VAL B 1 116 ? -5.258 17.609 -7.152 1 87.44 116 VAL B O 1
ATOM 2906 N N . SER B 1 117 ? -3.906 18.828 -8.484 1 85.81 117 SER B N 1
ATOM 2907 C CA . SER B 1 117 ? -4.938 19.078 -9.484 1 85.81 117 SER B CA 1
ATOM 2908 C C . SER B 1 117 ? -5.402 17.781 -10.148 1 85.81 117 SER B C 1
ATOM 2910 O O . SER B 1 117 ? -6.5 17.719 -10.703 1 85.81 117 SER B O 1
ATOM 2912 N N . LYS B 1 118 ? -4.582 16.781 -10.07 1 88.75 118 LYS B N 1
ATOM 2913 C CA . LYS B 1 118 ? -4.918 15.508 -10.688 1 88.75 118 LYS B CA 1
ATOM 2914 C C . LYS B 1 118 ? -4.805 14.367 -9.68 1 88.75 118 LYS B C 1
ATOM 2916 O O . LYS B 1 118 ? -4.418 13.25 -10.031 1 88.75 118 LYS B O 1
ATOM 2921 N N . LEU B 1 119 ? -5.059 14.641 -8.461 1 87.31 119 LEU B N 1
ATOM 2922 C CA . LEU B 1 119 ? -4.781 13.75 -7.34 1 87.31 119 LEU B CA 1
ATOM 2923 C C . LEU B 1 119 ? -5.434 12.383 -7.555 1 87.31 119 LEU B C 1
ATOM 2925 O O . LEU B 1 119 ? -4.77 11.352 -7.441 1 87.31 119 LEU B O 1
ATOM 2929 N N . PRO B 1 120 ? -6.723 12.336 -8 1 85 120 PRO B N 1
ATOM 2930 C CA . PRO B 1 120 ? -7.348 11.023 -8.164 1 85 120 PRO B CA 1
ATOM 2931 C C . PRO B 1 120 ? -6.738 10.227 -9.312 1 85 120 PRO B C 1
ATOM 2933 O O . PRO B 1 120 ? -6.949 9.008 -9.406 1 85 120 PRO B O 1
ATOM 2936 N N . HIS B 1 121 ? -6.02 10.906 -10.156 1 88.94 121 HIS B N 1
ATOM 2937 C CA . HIS B 1 121 ? -5.484 10.25 -11.344 1 88.94 121 HIS B CA 1
ATOM 2938 C C . HIS B 1 121 ? -3.988 9.992 -11.203 1 88.94 121 HIS B C 1
ATOM 2940 O O . HIS B 1 121 ? -3.344 9.531 -12.148 1 88.94 121 HIS B O 1
ATOM 2946 N N . THR B 1 122 ? -3.516 10.336 -10.117 1 92.12 122 THR B N 1
ATOM 2947 C CA . THR B 1 122 ? -2.084 10.18 -9.883 1 92.12 122 THR B CA 1
ATOM 2948 C C . THR B 1 122 ? -1.788 8.836 -9.219 1 92.12 122 THR B C 1
ATOM 2950 O O . THR B 1 122 ? -2.479 8.438 -8.281 1 92.12 122 THR B O 1
ATOM 2953 N N . LEU B 1 123 ? -0.833 8.109 -9.734 1 94.94 123 LEU B N 1
ATOM 2954 C CA . LEU B 1 123 ? -0.412 6.836 -9.172 1 94.94 123 LEU B CA 1
ATOM 2955 C C . LEU B 1 123 ? 0.841 7.004 -8.32 1 94.94 123 LEU B C 1
ATOM 2957 O O . LEU B 1 123 ? 1.581 7.977 -8.484 1 94.94 123 LEU B O 1
ATOM 2961 N N . GLY B 1 124 ? 1.056 6.051 -7.449 1 94.75 124 GLY B N 1
ATOM 2962 C CA . GLY B 1 124 ? 2.291 6.016 -6.684 1 94.75 124 GLY B CA 1
ATOM 2963 C C . GLY B 1 124 ? 2.289 6.973 -5.504 1 94.75 124 GLY B C 1
ATOM 2964 O O . GLY B 1 124 ? 3.35 7.402 -5.047 1 94.75 124 GLY B O 1
ATOM 2965 N N . LEU B 1 125 ? 1.126 7.391 -5.047 1 94.69 125 LEU B N 1
ATOM 2966 C CA . LEU B 1 125 ? 1.023 8.266 -3.879 1 94.69 125 LEU B CA 1
ATOM 2967 C C . LEU B 1 125 ? 1.068 7.449 -2.59 1 94.69 125 LEU B C 1
ATOM 2969 O O . LEU B 1 125 ? 0.639 6.293 -2.562 1 94.69 125 LEU B O 1
ATOM 2973 N N . PHE B 1 126 ? 1.624 8.031 -1.612 1 95.06 126 PHE B N 1
ATOM 2974 C CA . PHE B 1 126 ? 1.794 7.414 -0.302 1 95.06 126 PHE B CA 1
ATOM 2975 C C . PHE B 1 126 ? 1.275 8.328 0.8 1 95.06 126 PHE B C 1
ATOM 2977 O O . PHE B 1 126 ? 1.756 9.453 0.957 1 95.06 126 PHE B O 1
ATOM 2984 N N . GLU B 1 127 ? 0.234 7.883 1.487 1 93.38 127 GLU B N 1
ATOM 2985 C CA . GLU B 1 127 ? -0.348 8.641 2.59 1 93.38 127 GLU B CA 1
ATOM 2986 C C . GLU B 1 127 ? 0.172 8.148 3.936 1 93.38 127 GLU B C 1
ATOM 2988 O O . GLU B 1 127 ? -0.045 6.988 4.305 1 93.38 127 GLU B O 1
ATOM 2993 N N . LEU B 1 128 ? 0.879 8.984 4.633 1 96 128 LEU B N 1
ATOM 2994 C CA . LEU B 1 128 ? 1.27 8.727 6.016 1 96 128 LEU B CA 1
ATOM 2995 C C . LEU B 1 128 ? 0.27 9.344 6.988 1 96 128 LEU B C 1
ATOM 2997 O O . LEU B 1 128 ? -0.066 10.523 6.875 1 96 128 LEU B O 1
ATOM 3001 N N . TYR B 1 129 ? -0.199 8.539 7.867 1 95.31 129 TYR B N 1
ATOM 3002 C CA . TYR B 1 129 ? -1.27 8.883 8.797 1 95.31 129 TYR B CA 1
ATOM 3003 C C . TYR B 1 129 ? -0.75 8.938 10.227 1 95.31 129 TYR B C 1
ATOM 3005 O O . TYR B 1 129 ? -0.453 7.902 10.836 1 95.31 129 TYR B O 1
ATOM 3013 N N . HIS B 1 130 ? -0.668 10.125 10.781 1 97.06 130 HIS B N 1
ATOM 3014 C CA . HIS B 1 130 ? -0.174 10.328 12.141 1 97.06 130 HIS B CA 1
ATOM 3015 C C . HIS B 1 130 ? -1.308 10.695 13.086 1 97.06 130 HIS B C 1
ATOM 3017 O O . HIS B 1 130 ? -1.798 11.828 13.07 1 97.06 130 HIS B O 1
ATOM 3023 N N . VAL B 1 131 ? -1.695 9.773 13.914 1 96.69 131 VAL B N 1
ATOM 3024 C CA . VAL B 1 131 ? -2.678 10.078 14.953 1 96.69 131 VAL B CA 1
ATOM 3025 C C . VAL B 1 131 ? -1.988 10.734 16.141 1 96.69 131 VAL B C 1
ATOM 3027 O O . VAL B 1 131 ? -1.041 10.18 16.703 1 96.69 131 VAL B O 1
ATOM 3030 N N . HIS B 1 132 ? -2.459 11.898 16.453 1 97.38 132 HIS B N 1
ATOM 3031 C CA . HIS B 1 132 ? -1.77 12.727 17.438 1 97.38 132 HIS B CA 1
ATOM 3032 C C . HIS B 1 132 ? -1.703 12.023 18.797 1 97.38 132 HIS B C 1
ATOM 3034 O O . HIS B 1 132 ? -2.711 11.508 19.281 1 97.38 132 HIS B O 1
ATOM 3040 N N . GLY B 1 133 ? -0.557 12.008 19.406 1 97.19 133 GLY B N 1
ATOM 3041 C CA . GLY B 1 133 ? -0.321 11.328 20.672 1 97.19 133 GLY B CA 1
ATOM 3042 C C . GLY B 1 133 ? 0.395 10 20.516 1 97.19 133 GLY B C 1
ATOM 3043 O O . GLY B 1 133 ? 1.003 9.5 21.453 1 97.19 133 GLY B O 1
ATOM 3044 N N . SER B 1 134 ? 0.299 9.445 19.281 1 96.38 134 SER B N 1
ATOM 3045 C CA . SER B 1 134 ? 0.928 8.148 19.062 1 96.38 134 SER B CA 1
ATOM 3046 C C . SER B 1 134 ? 2.449 8.25 19.141 1 96.38 134 SER B C 1
ATOM 3048 O O . SER B 1 134 ? 3.131 7.258 19.406 1 96.38 134 SER B O 1
ATOM 3050 N N . GLU B 1 135 ? 3.018 9.406 18.844 1 96.06 135 GLU B N 1
ATOM 3051 C CA . GLU B 1 135 ? 4.461 9.617 18.891 1 96.06 135 GLU B CA 1
ATOM 3052 C C . GLU B 1 135 ? 4.996 9.414 20.312 1 96.06 135 GLU B C 1
ATOM 3054 O O . GLU B 1 135 ? 6.199 9.227 20.5 1 96.06 135 GLU B O 1
ATOM 3059 N N . ASN B 1 136 ? 4.152 9.461 21.281 1 96 136 ASN B N 1
ATOM 3060 C CA . ASN B 1 136 ? 4.551 9.297 22.672 1 96 136 ASN B CA 1
ATOM 3061 C C . ASN B 1 136 ? 4.508 7.832 23.094 1 96 136 ASN B C 1
ATOM 3063 O O . ASN B 1 136 ? 4.914 7.492 24.219 1 96 136 ASN B O 1
ATOM 3067 N N . GLU B 1 137 ? 3.984 6.988 22.281 1 94.94 137 GLU B N 1
ATOM 3068 C CA . GLU B 1 137 ? 3.896 5.562 22.578 1 94.94 137 GLU B CA 1
ATOM 3069 C C . GLU B 1 137 ? 5.215 4.852 22.281 1 94.94 137 GLU B C 1
ATOM 3071 O O . GLU B 1 137 ? 6.109 5.426 21.656 1 94.94 137 GLU B O 1
ATOM 3076 N N . SER B 1 138 ? 5.336 3.654 22.703 1 93.06 138 SER B N 1
ATOM 3077 C CA . SER B 1 138 ? 6.562 2.877 22.547 1 93.06 138 SER B CA 1
ATOM 3078 C C . SER B 1 138 ? 6.746 2.412 21.109 1 93.06 138 SER B C 1
ATOM 3080 O O . SER B 1 138 ? 5.785 2.369 20.328 1 93.06 138 SER B O 1
ATOM 3082 N N . GLU B 1 139 ? 7.973 2.098 20.797 1 88.44 139 GLU B N 1
ATOM 3083 C CA . GLU B 1 139 ? 8.227 1.442 19.516 1 88.44 139 GLU B CA 1
ATOM 3084 C C . GLU B 1 139 ? 7.391 0.173 19.375 1 88.44 139 GLU B C 1
ATOM 3086 O O . GLU B 1 139 ? 7.211 -0.572 20.344 1 88.44 139 GLU B O 1
ATOM 3091 N N . GLY B 1 140 ? 6.879 0.043 18.234 1 87.19 140 GLY B N 1
ATOM 3092 C CA . GLY B 1 140 ? 6.031 -1.12 18.016 1 87.19 140 GLY B CA 1
ATOM 3093 C C . GLY B 1 140 ? 4.559 -0.841 18.266 1 87.19 140 GLY B C 1
ATOM 3094 O O . GLY B 1 140 ? 3.727 -1.744 18.156 1 87.19 140 GLY B O 1
ATOM 3095 N N . TYR B 1 141 ? 4.309 0.362 18.625 1 92.69 141 TYR B N 1
ATOM 3096 C CA . TYR B 1 141 ? 2.914 0.74 18.828 1 92.69 141 TYR B CA 1
ATOM 3097 C C . TYR B 1 141 ? 2.07 0.397 17.594 1 92.69 141 TYR B C 1
ATOM 3099 O O . TYR B 1 141 ? 0.958 -0.12 17.734 1 92.69 141 TYR B O 1
ATOM 3107 N N . TYR B 1 142 ? 2.527 0.7 16.406 1 93.5 142 TYR B N 1
ATOM 3108 C CA . TYR B 1 142 ? 1.866 0.275 15.172 1 93.5 142 TYR B CA 1
ATOM 3109 C C . TYR B 1 142 ? 2.51 -0.99 14.617 1 93.5 142 TYR B C 1
ATOM 3111 O O . TYR B 1 142 ? 3.73 -1.146 14.664 1 93.5 142 TYR B O 1
ATOM 3119 N N . SER B 1 143 ? 1.617 -1.795 14.117 1 90.06 143 SER B N 1
ATOM 3120 C CA . SER B 1 143 ? 2.041 -3.066 13.539 1 90.06 143 SER B CA 1
ATOM 3121 C C . SER B 1 143 ? 2.551 -2.883 12.117 1 90.06 143 SER B C 1
ATOM 3123 O O . SER B 1 143 ? 1.979 -2.113 11.336 1 90.06 143 SER B O 1
ATOM 3125 N N . ASN B 1 144 ? 3.592 -3.65 11.828 1 86.38 144 ASN B N 1
ATOM 3126 C CA . ASN B 1 144 ? 4.125 -3.611 10.469 1 86.38 144 ASN B CA 1
ATOM 3127 C C . ASN B 1 144 ? 3.561 -4.742 9.609 1 86.38 144 ASN B C 1
ATOM 3129 O O . ASN B 1 144 ? 3.883 -4.848 8.43 1 86.38 144 ASN B O 1
ATOM 3133 N N . GLY B 1 145 ? 2.791 -5.574 10.242 1 89.31 145 GLY B N 1
ATOM 3134 C CA . GLY B 1 145 ? 2.131 -6.637 9.508 1 89.31 145 GLY B CA 1
ATOM 3135 C C . GLY B 1 145 ? 3.035 -7.824 9.234 1 89.31 145 GLY B C 1
ATOM 3136 O O . GLY B 1 145 ? 2.674 -8.727 8.477 1 89.31 145 GLY B O 1
ATOM 3137 N N . ASN B 1 146 ? 4.234 -7.906 9.836 1 89.12 146 ASN B N 1
ATOM 3138 C CA . ASN B 1 146 ? 5.199 -8.953 9.531 1 89.12 146 ASN B CA 1
ATOM 3139 C C . ASN B 1 146 ? 5.598 -9.734 10.781 1 89.12 146 ASN B C 1
ATOM 3141 O O . ASN B 1 146 ? 6.523 -10.547 10.742 1 89.12 146 ASN B O 1
ATOM 3145 N N . GLN B 1 147 ? 4.828 -9.492 11.852 1 87.81 147 GLN B N 1
ATOM 3146 C CA . GLN B 1 147 ? 5.09 -10.203 13.102 1 87.81 147 GLN B CA 1
ATOM 3147 C C . GLN B 1 147 ? 3.92 -11.109 13.469 1 87.81 147 GLN B C 1
ATOM 3149 O O . GLN B 1 147 ? 2.834 -10.633 13.805 1 87.81 147 GLN B O 1
ATOM 3154 N N . PRO B 1 148 ? 4.16 -12.352 13.508 1 89 148 PRO B N 1
ATOM 3155 C CA . PRO B 1 148 ? 3.082 -13.258 13.914 1 89 148 PRO B CA 1
ATOM 3156 C C . PRO B 1 148 ? 2.596 -12.992 15.336 1 89 148 PRO B C 1
ATOM 3158 O O . PRO B 1 148 ? 3.395 -12.641 16.203 1 89 148 PRO B O 1
ATOM 3161 N N . PRO B 1 149 ? 1.356 -13.109 15.617 1 89.69 149 PRO B N 1
ATOM 3162 C CA . PRO B 1 149 ? 0.353 -13.633 14.688 1 89.69 149 PRO B CA 1
ATOM 3163 C C . PRO B 1 149 ? -0.272 -12.547 13.812 1 89.69 149 PRO B C 1
ATOM 3165 O O . PRO B 1 149 ? -1.24 -12.812 13.094 1 89.69 149 PRO B O 1
ATOM 3168 N N . ASN B 1 150 ? 0.286 -11.375 13.883 1 89.38 150 ASN B N 1
ATOM 3169 C CA . ASN B 1 150 ? -0.30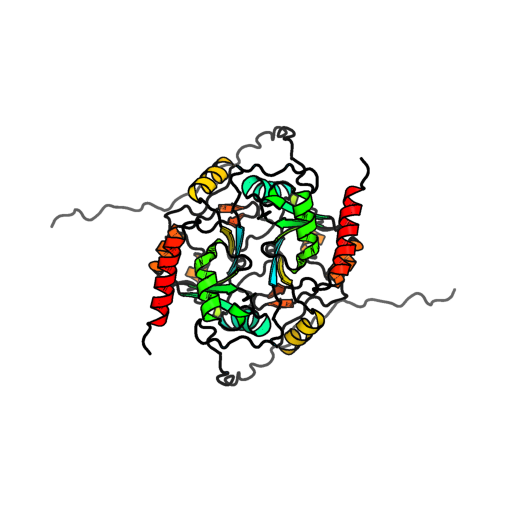4 -10.25 13.164 1 89.38 150 ASN B CA 1
ATOM 3170 C C . ASN B 1 150 ? 0.333 -10.062 11.789 1 89.38 150 ASN B C 1
ATOM 3172 O O . ASN B 1 150 ? 0.946 -9.031 11.516 1 89.38 150 ASN B O 1
ATOM 3176 N N . LEU B 1 151 ? 0.034 -11.016 10.984 1 91.88 151 LEU B N 1
ATOM 3177 C CA . LEU B 1 151 ? 0.534 -10.977 9.609 1 91.88 151 LEU B CA 1
ATOM 3178 C C . LEU B 1 151 ? -0.505 -10.375 8.672 1 91.88 151 LEU B C 1
ATOM 3180 O O . LEU B 1 151 ? -1.691 -10.695 8.766 1 91.88 151 LEU B O 1
ATOM 3184 N N . GLY B 1 152 ? -0.115 -9.43 7.859 1 91.69 152 GLY B N 1
ATOM 3185 C CA . GLY B 1 152 ? -0.998 -8.797 6.895 1 91.69 152 GLY B CA 1
ATOM 3186 C C . GLY B 1 152 ? -0.254 -8.148 5.742 1 91.69 152 GLY B C 1
ATOM 3187 O O . GLY B 1 152 ? 0.139 -8.828 4.789 1 91.69 152 GLY B O 1
ATOM 3188 N N . LEU B 1 153 ? -0.014 -6.793 5.879 1 89.81 153 LEU B N 1
ATOM 3189 C CA . LEU B 1 153 ? 0.836 -6.109 4.914 1 89.81 153 LEU B CA 1
ATOM 3190 C C . LEU B 1 153 ? 2.25 -6.68 4.93 1 89.81 153 LEU B C 1
ATOM 3192 O O . LEU 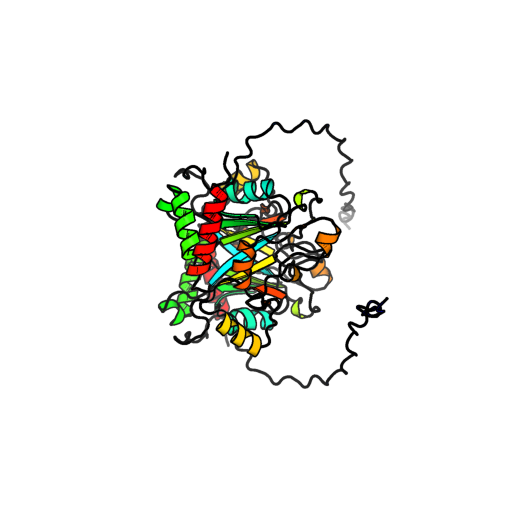B 1 153 ? 2.842 -6.852 6 1 89.81 153 LEU B O 1
ATOM 3196 N N . GLY B 1 154 ? 2.773 -6.996 3.803 1 88.38 154 GLY B N 1
ATOM 3197 C CA . GLY B 1 154 ? 4.105 -7.578 3.74 1 88.38 154 GLY B CA 1
ATOM 3198 C C . GLY B 1 154 ? 5.195 -6.551 3.516 1 88.38 154 GLY B C 1
ATOM 3199 O O . GLY B 1 154 ? 6.035 -6.328 4.391 1 88.38 154 GLY B O 1
ATOM 3200 N N . HIS B 1 155 ? 5.039 -5.887 2.35 1 89.75 155 HIS B N 1
ATOM 3201 C CA . HIS B 1 155 ? 6.082 -4.91 2.082 1 89.75 155 HIS B CA 1
ATOM 3202 C C . HIS B 1 155 ? 5.613 -3.863 1.074 1 89.75 155 HIS B C 1
ATOM 3204 O O . HIS B 1 155 ? 4.586 -4.047 0.419 1 89.75 155 HIS B O 1
ATOM 3210 N N . LEU B 1 156 ? 6.348 -2.789 1.125 1 91.5 156 LEU B N 1
ATOM 3211 C CA . LEU B 1 156 ? 6.293 -1.743 0.108 1 91.5 156 LEU B CA 1
ATOM 3212 C C . LEU B 1 156 ? 7.457 -1.877 -0.87 1 91.5 156 LEU B C 1
ATOM 3214 O O . LEU B 1 156 ? 8.609 -1.982 -0.456 1 91.5 156 LEU B O 1
ATOM 3218 N N . GLY B 1 157 ? 7.094 -1.888 -2.098 1 90.25 157 GLY B N 1
ATOM 3219 C CA . GLY B 1 157 ? 8.125 -2.051 -3.113 1 90.25 157 GLY B CA 1
ATOM 3220 C C . GLY B 1 157 ? 8.547 -0.74 -3.748 1 90.25 157 GLY B C 1
ATOM 3221 O O . GLY B 1 157 ? 7.73 -0.053 -4.367 1 90.25 157 GLY B O 1
ATOM 3222 N N . PHE B 1 158 ? 9.781 -0.424 -3.576 1 92.06 158 PHE B N 1
ATOM 3223 C CA . PHE B 1 158 ? 10.398 0.712 -4.25 1 92.06 158 PHE B CA 1
ATOM 3224 C C . PHE B 1 158 ? 11.43 0.241 -5.277 1 92.06 158 PHE B C 1
ATOM 3226 O O . PHE B 1 158 ? 12.234 -0.646 -4.992 1 92.06 158 PHE B O 1
ATOM 3233 N N . SER B 1 159 ? 11.336 0.753 -6.43 1 89.38 159 SER B N 1
ATOM 3234 C CA . SER B 1 159 ? 12.359 0.508 -7.438 1 89.38 159 SER B CA 1
ATOM 3235 C C . SER B 1 159 ? 13.391 1.632 -7.465 1 89.38 159 SER B C 1
ATOM 3237 O O . SER B 1 159 ? 13.031 2.811 -7.398 1 89.38 159 SER B O 1
ATOM 3239 N N . VAL B 1 160 ? 14.594 1.231 -7.488 1 90.31 160 VAL B N 1
ATOM 3240 C CA . VAL B 1 160 ? 15.688 2.201 -7.527 1 90.31 160 VAL B CA 1
ATOM 3241 C C . VAL B 1 160 ? 16.641 1.858 -8.664 1 90.31 160 VAL B C 1
ATOM 3243 O O . VAL B 1 160 ? 16.828 0.686 -9 1 90.31 160 VAL B O 1
ATOM 3246 N N . PRO B 1 161 ? 17.297 2.838 -9.25 1 87.75 161 PRO B N 1
ATOM 3247 C CA . PRO B 1 161 ? 18.156 2.602 -10.406 1 87.75 161 PRO B CA 1
ATOM 3248 C C . PRO B 1 161 ? 19.391 1.763 -10.062 1 87.75 161 PRO B C 1
ATOM 3250 O O . PRO B 1 161 ? 19.891 1.022 -10.906 1 87.75 161 PRO B O 1
ATOM 3253 N N . ASP B 1 162 ? 19.938 1.905 -8.875 1 86.94 162 ASP B N 1
ATOM 3254 C CA . ASP B 1 162 ? 21.141 1.231 -8.422 1 86.94 162 ASP B CA 1
ATOM 3255 C C . ASP B 1 162 ? 21 0.765 -6.977 1 86.94 162 ASP B C 1
ATOM 3257 O O . ASP B 1 162 ? 21.234 1.54 -6.043 1 86.94 162 ASP B O 1
ATOM 3261 N N . VAL B 1 163 ? 20.766 -0.52 -6.805 1 88.38 163 VAL B N 1
ATOM 3262 C CA . VAL B 1 163 ? 20.438 -1.061 -5.492 1 88.38 163 VAL B CA 1
ATOM 3263 C C . VAL B 1 163 ? 21.656 -1.008 -4.582 1 88.38 163 VAL B C 1
ATOM 3265 O O . VAL B 1 163 ? 21.578 -0.531 -3.449 1 88.38 163 VAL B O 1
ATOM 3268 N N . PRO B 1 164 ? 22.844 -1.434 -5.051 1 88.19 164 PRO B N 1
ATOM 3269 C CA . PRO B 1 164 ? 24.016 -1.36 -4.176 1 88.19 164 PRO B CA 1
ATOM 3270 C C . PRO B 1 164 ? 24.297 0.057 -3.676 1 88.19 164 PRO B C 1
ATOM 3272 O O . PRO B 1 164 ? 24.578 0.255 -2.492 1 88.19 164 PRO B O 1
ATOM 3275 N N . LEU B 1 165 ? 24.172 1.004 -4.523 1 91.19 165 LEU B N 1
ATOM 3276 C CA . LEU B 1 165 ? 24.438 2.387 -4.133 1 91.19 165 LEU B CA 1
ATOM 3277 C C . LEU B 1 165 ? 23.375 2.875 -3.145 1 91.19 165 LEU B C 1
ATOM 3279 O O . LEU B 1 165 ? 23.703 3.578 -2.184 1 91.19 165 LEU B O 1
ATOM 3283 N N . ALA B 1 166 ? 22.156 2.535 -3.4 1 91.06 166 ALA B N 1
ATOM 3284 C CA . ALA B 1 166 ? 21.078 2.906 -2.484 1 91.06 166 ALA B CA 1
ATOM 3285 C C . ALA B 1 166 ? 21.312 2.301 -1.102 1 91.06 166 ALA B C 1
ATOM 3287 O O . ALA B 1 166 ? 21.156 2.984 -0.087 1 91.06 166 ALA B O 1
ATOM 3288 N N . LEU B 1 167 ? 21.703 1.07 -1.04 1 90.69 167 LEU B N 1
ATOM 3289 C CA . LEU B 1 167 ? 21.922 0.379 0.227 1 90.69 167 LEU B CA 1
ATOM 3290 C C . LEU B 1 167 ? 23.078 1.003 1 1 90.69 167 LEU B C 1
ATOM 3292 O O . LEU B 1 167 ? 23 1.152 2.223 1 90.69 167 LEU B O 1
ATOM 3296 N N . GLU B 1 168 ? 24.094 1.243 0.274 1 93.38 168 GLU B N 1
ATOM 3297 C CA . GLU B 1 168 ? 25.219 1.898 0.92 1 93.38 168 GLU B CA 1
ATOM 3298 C C . GLU B 1 168 ? 24.797 3.203 1.587 1 93.38 168 GLU B C 1
ATOM 3300 O O . GLU B 1 168 ? 25.156 3.463 2.738 1 93.38 168 GLU B O 1
ATOM 3305 N N . ARG B 1 169 ? 24.031 3.992 0.902 1 94.56 169 ARG B N 1
ATOM 3306 C CA . ARG B 1 169 ? 23.562 5.27 1.433 1 94.56 169 ARG B CA 1
ATOM 3307 C C . ARG B 1 169 ? 22.625 5.066 2.619 1 94.56 169 ARG B C 1
ATOM 3309 O O . ARG B 1 169 ? 22.75 5.758 3.633 1 94.56 169 ARG B O 1
ATOM 3316 N N . LEU B 1 170 ? 21.719 4.18 2.486 1 93.69 170 LEU B N 1
ATOM 3317 C CA . LEU B 1 170 ? 20.75 3.912 3.557 1 93.69 170 LEU B CA 1
ATOM 3318 C C . LEU B 1 170 ? 21.469 3.4 4.805 1 93.69 170 LEU B C 1
ATOM 3320 O O . LEU B 1 170 ? 21.203 3.863 5.914 1 93.69 170 LEU B O 1
ATOM 3324 N N . LYS B 1 171 ? 22.406 2.496 4.617 1 93.56 171 LYS B N 1
ATOM 3325 C CA . LYS B 1 171 ? 23.188 1.981 5.742 1 93.56 171 LYS B CA 1
ATOM 3326 C C . LYS B 1 171 ? 23.969 3.098 6.426 1 93.56 171 LYS B C 1
ATOM 3328 O O . LYS B 1 171 ? 24.016 3.174 7.652 1 93.56 171 LYS B O 1
ATOM 3333 N N . ALA B 1 172 ? 24.531 3.891 5.637 1 96.81 172 ALA B N 1
ATOM 3334 C CA . ALA B 1 172 ? 25.328 5 6.16 1 96.81 172 ALA B CA 1
ATOM 3335 C C . ALA B 1 172 ? 24.469 5.945 6.992 1 96.81 172 ALA B C 1
ATOM 3337 O O . ALA B 1 172 ? 24.984 6.691 7.828 1 96.81 172 ALA B O 1
ATOM 3338 N N . ASN B 1 173 ? 23.172 5.891 6.742 1 95.88 173 ASN B N 1
ATOM 3339 C CA . ASN B 1 173 ? 22.266 6.762 7.469 1 95.88 173 ASN B CA 1
ATOM 3340 C C . ASN B 1 173 ? 21.484 5.996 8.531 1 95.88 173 ASN B C 1
ATOM 3342 O O . ASN B 1 173 ? 20.406 6.43 8.945 1 95.88 173 ASN B O 1
ATOM 3346 N N . GLY B 1 174 ? 21.875 4.785 8.82 1 94.19 174 GLY B N 1
ATOM 3347 C CA . GLY B 1 174 ? 21.391 4.07 9.984 1 94.19 174 GLY B CA 1
ATOM 3348 C C . GLY B 1 174 ? 20.219 3.162 9.68 1 94.19 174 GLY B C 1
ATOM 3349 O O . GLY B 1 174 ? 19.578 2.631 10.594 1 94.19 174 GLY B O 1
ATOM 3350 N N . VAL B 1 175 ? 19.938 2.986 8.461 1 93.44 175 VAL B N 1
ATOM 3351 C CA . VAL B 1 175 ? 18.828 2.111 8.102 1 93.44 175 VAL B CA 1
ATOM 3352 C C . VAL B 1 175 ? 19.266 0.652 8.188 1 93.44 175 VAL B C 1
ATOM 3354 O O . VAL B 1 175 ? 20.344 0.292 7.703 1 93.44 175 VAL B O 1
ATOM 3357 N N . GLU B 1 176 ? 18.453 -0.101 8.797 1 91.56 176 GLU B N 1
ATOM 3358 C CA . GLU B 1 176 ? 18.75 -1.524 8.938 1 91.56 176 GLU B CA 1
ATOM 3359 C C . GLU B 1 176 ? 18.422 -2.281 7.652 1 91.56 176 GLU B C 1
ATOM 3361 O O . GLU B 1 176 ? 17.328 -2.148 7.109 1 91.56 176 GLU B O 1
ATOM 3366 N N . VAL B 1 177 ? 19.391 -3.031 7.211 1 88.81 177 VAL B N 1
ATOM 3367 C CA . VAL B 1 177 ? 19.172 -3.938 6.09 1 88.81 177 VAL B CA 1
ATOM 3368 C C . VAL B 1 177 ? 18.781 -5.32 6.609 1 88.81 177 VAL B C 1
ATOM 3370 O O . VAL B 1 177 ? 19.562 -5.984 7.281 1 88.81 177 VAL B O 1
ATOM 3373 N N . VAL B 1 178 ? 17.625 -5.754 6.297 1 84.12 178 VAL B N 1
ATOM 3374 C CA . VAL B 1 178 ? 17.062 -7.008 6.805 1 84.12 178 VAL B CA 1
ATOM 3375 C C . VAL B 1 178 ? 17.516 -8.164 5.922 1 84.12 178 VAL B C 1
ATOM 3377 O O . VAL B 1 178 ? 17.781 -9.266 6.418 1 84.12 178 VAL B O 1
ATOM 3380 N N . LYS B 1 179 ? 17.484 -7.965 4.68 1 84.31 179 LYS B N 1
ATOM 3381 C CA . LYS B 1 179 ? 17.969 -8.906 3.668 1 84.31 179 LYS B CA 1
ATOM 3382 C C . LYS B 1 179 ? 18.828 -8.195 2.623 1 84.31 179 LYS B C 1
ATOM 3384 O O . LYS B 1 179 ? 18.344 -7.309 1.914 1 84.31 179 LYS B O 1
ATOM 3389 N N . ASP B 1 180 ? 20.016 -8.625 2.559 1 84.81 180 ASP B N 1
ATOM 3390 C CA . ASP B 1 180 ? 20.922 -8.016 1.595 1 84.81 180 ASP B CA 1
ATOM 3391 C C . ASP B 1 180 ? 20.797 -8.68 0.225 1 84.81 180 ASP B C 1
ATOM 3393 O O . ASP B 1 180 ? 20.125 -9.703 0.084 1 84.81 180 ASP B O 1
ATOM 3397 N N . LEU B 1 181 ? 21.469 -8.094 -0.739 1 84 181 LEU B N 1
ATOM 3398 C CA . LEU B 1 181 ? 21.562 -8.695 -2.064 1 84 181 LEU B CA 1
ATOM 3399 C C . LEU B 1 181 ? 22.312 -10.023 -2.002 1 84 181 LEU B C 1
ATOM 3401 O O . LEU B 1 181 ? 23.172 -10.219 -1.137 1 84 181 LEU B O 1
ATOM 3405 N N . GLY B 1 182 ? 21.922 -10.891 -2.85 1 80.5 182 GLY B N 1
ATOM 3406 C CA . GLY B 1 182 ? 22.625 -12.156 -2.967 1 80.5 182 GLY B CA 1
ATOM 3407 C C . GLY B 1 182 ? 22.109 -13.219 -2.018 1 80.5 182 GLY B C 1
ATOM 3408 O O . GLY B 1 182 ? 22.484 -14.391 -2.121 1 80.5 182 GLY B O 1
ATOM 3409 N N . SER B 1 183 ? 21.297 -12.812 -1.083 1 78.81 183 SER B N 1
ATOM 3410 C CA . SER B 1 183 ? 20.719 -13.766 -0.147 1 78.81 183 SER B CA 1
ATOM 3411 C C . SER B 1 183 ? 19.344 -14.234 -0.613 1 78.81 183 SER B C 1
ATOM 3413 O O . SER B 1 183 ? 18.516 -13.414 -1.015 1 78.81 183 SER B O 1
ATOM 3415 N N . ALA B 1 184 ? 19.141 -15.539 -0.701 1 78.56 184 ALA B N 1
ATOM 3416 C CA . ALA B 1 184 ? 17.844 -16.062 -1.105 1 78.56 184 ALA B CA 1
ATOM 3417 C C . ALA B 1 184 ? 17.562 -17.406 -0.436 1 78.56 184 ALA B C 1
ATOM 3419 O O . ALA B 1 184 ? 17.344 -18.406 -1.115 1 78.56 184 ALA B O 1
ATOM 3420 N N . THR B 1 185 ? 17.703 -17.438 0.831 1 77.94 185 THR B N 1
ATOM 3421 C CA . THR B 1 185 ? 17.359 -18.641 1.575 1 77.94 185 THR B CA 1
ATOM 3422 C C . THR B 1 185 ? 15.93 -18.562 2.102 1 77.94 185 THR B C 1
ATOM 3424 O O . THR B 1 185 ? 15.297 -17.5 2.035 1 77.94 185 THR B O 1
ATOM 3427 N N . ARG B 1 186 ? 15.453 -19.641 2.562 1 77 186 ARG B N 1
ATOM 3428 C CA . ARG B 1 186 ? 14.102 -19.688 3.117 1 77 186 ARG B CA 1
ATOM 3429 C C . ARG B 1 186 ? 13.938 -18.688 4.254 1 77 186 ARG B C 1
ATOM 3431 O O . ARG B 1 186 ? 12.875 -18.094 4.41 1 77 186 ARG B O 1
ATOM 3438 N N . GLU B 1 187 ? 14.992 -18.516 4.965 1 73.5 187 GLU B N 1
ATOM 3439 C CA . GLU B 1 187 ? 14.961 -17.609 6.102 1 73.5 187 GLU B CA 1
ATOM 3440 C C . GLU B 1 187 ? 14.836 -16.156 5.645 1 73.5 187 GLU B C 1
ATOM 3442 O O . GLU B 1 187 ? 14.43 -15.289 6.414 1 73.5 187 GLU B O 1
ATOM 3447 N N . ASP B 1 188 ? 15.102 -16.031 4.363 1 73.5 188 ASP B N 1
ATOM 3448 C CA . ASP B 1 188 ? 15.117 -14.672 3.838 1 73.5 188 ASP B CA 1
ATOM 3449 C C . ASP B 1 188 ? 13.742 -14.266 3.318 1 73.5 188 ASP B C 1
ATOM 3451 O O . ASP B 1 188 ? 13.484 -13.078 3.084 1 73.5 188 ASP B O 1
ATOM 3455 N N . VAL B 1 189 ? 12.938 -15.305 3.088 1 73.12 189 VAL B N 1
ATOM 3456 C CA . VAL B 1 189 ? 11.641 -15 2.484 1 73.12 189 VAL B CA 1
ATOM 3457 C C . VAL B 1 189 ? 10.602 -14.758 3.578 1 73.12 189 VAL B C 1
ATOM 3459 O O . VAL B 1 189 ? 10.75 -15.25 4.699 1 73.12 189 VAL B O 1
ATOM 3462 N N . PRO B 1 190 ? 9.617 -13.914 3.256 1 75.12 190 PRO B N 1
ATOM 3463 C CA . PRO B 1 190 ? 8.625 -13.547 4.27 1 75.12 190 PRO B CA 1
ATOM 3464 C C . PRO B 1 190 ? 7.734 -14.727 4.668 1 75.12 190 PRO B C 1
ATOM 3466 O O . PRO B 1 190 ? 6.516 -14.672 4.484 1 75.12 190 PRO B O 1
ATOM 3469 N N . LEU B 1 191 ? 8.344 -15.742 5.141 1 83.12 191 LEU B N 1
ATOM 3470 C CA . LEU B 1 191 ? 7.727 -16.922 5.746 1 83.12 191 LEU B CA 1
ATOM 3471 C C . LEU B 1 191 ? 8.164 -17.078 7.199 1 83.12 191 LEU B C 1
ATOM 3473 O O . LEU B 1 191 ? 9.344 -16.906 7.52 1 83.12 191 LEU B O 1
ATOM 3477 N N . SER B 1 192 ? 7.199 -17.281 7.98 1 82 192 SER B N 1
ATOM 3478 C CA . SER B 1 192 ? 7.535 -17.344 9.398 1 82 192 SER B CA 1
ATOM 3479 C C . SER B 1 192 ? 7.539 -18.781 9.906 1 82 192 SER B C 1
ATOM 3481 O O . SER B 1 192 ? 6.836 -19.641 9.367 1 82 192 SER B O 1
ATOM 3483 N N . SER B 1 193 ? 8.406 -18.922 10.867 1 86.19 193 SER B N 1
ATOM 3484 C CA . SER B 1 193 ? 8.367 -20.219 11.555 1 86.19 193 SER B CA 1
ATOM 3485 C C . SER B 1 193 ? 6.992 -20.484 12.156 1 86.19 193 SER B C 1
ATOM 3487 O O . SER B 1 193 ? 6.559 -21.641 12.234 1 86.19 193 SER B O 1
ATOM 3489 N N . TRP B 1 194 ? 6.43 -19.422 12.5 1 89.94 194 TRP B N 1
ATOM 3490 C CA . TRP B 1 194 ? 5.082 -19.516 13.047 1 89.94 194 TRP B CA 1
ATOM 3491 C C . TRP B 1 194 ? 4.125 -20.156 12.055 1 89.94 194 TRP B C 1
ATOM 3493 O O . TRP B 1 194 ? 3.305 -21 12.43 1 89.94 194 TRP B O 1
ATOM 3503 N N . GLU B 1 195 ? 4.242 -19.844 10.844 1 92.31 195 GLU B N 1
ATOM 3504 C CA . GLU B 1 195 ? 3.416 -20.438 9.805 1 92.31 195 GLU B CA 1
ATOM 3505 C C . GLU B 1 195 ? 3.848 -21.875 9.516 1 92.31 195 GLU B C 1
ATOM 3507 O O . GLU B 1 195 ? 3.006 -22.766 9.367 1 92.31 195 GLU B O 1
ATOM 3512 N N . ALA B 1 196 ? 5.094 -22.094 9.508 1 90.62 196 ALA B N 1
ATOM 3513 C CA . ALA B 1 196 ? 5.617 -23.422 9.211 1 90.62 196 ALA B CA 1
ATOM 3514 C C . ALA B 1 196 ? 5.16 -24.438 10.258 1 90.62 196 ALA B C 1
ATOM 3516 O O . ALA B 1 196 ? 4.844 -25.578 9.922 1 90.62 196 ALA B O 1
ATOM 3517 N N . GLU B 1 197 ? 5.188 -24 11.453 1 92.75 197 GLU B N 1
ATOM 3518 C CA . GLU B 1 197 ? 4.77 -24.859 12.555 1 92.75 197 GLU B CA 1
ATOM 3519 C C . GLU B 1 197 ? 3.301 -25.25 12.422 1 92.75 197 GLU B C 1
ATOM 3521 O O . GLU B 1 197 ? 2.861 -26.25 13 1 92.75 197 GLU B O 1
ATOM 3526 N N . ARG B 1 198 ? 2.586 -24.562 11.633 1 91.94 198 ARG B N 1
ATOM 3527 C CA . ARG B 1 198 ? 1.164 -24.812 11.438 1 91.94 198 ARG B CA 1
ATOM 3528 C C . ARG B 1 198 ? 0.917 -25.516 10.109 1 91.94 198 ARG B C 1
ATOM 3530 O O . ARG B 1 198 ? -0.229 -25.656 9.672 1 91.94 198 ARG B O 1
ATOM 3537 N N . GLY B 1 199 ? 2.076 -25.859 9.469 1 93.88 199 GLY B N 1
ATOM 3538 C CA . GLY B 1 199 ? 1.971 -26.578 8.211 1 93.88 199 GLY B CA 1
ATOM 3539 C C . GLY B 1 199 ? 1.73 -25.656 7.02 1 93.88 199 GLY B C 1
ATOM 3540 O O . GLY B 1 199 ? 1.261 -26.109 5.973 1 93.88 199 GLY B O 1
ATOM 3541 N N . ILE B 1 200 ? 1.963 -24.406 7.215 1 94.94 200 ILE B N 1
ATOM 3542 C CA . ILE B 1 200 ? 1.711 -23.406 6.188 1 94.94 200 ILE B CA 1
ATOM 3543 C C . ILE B 1 200 ? 3.033 -22.953 5.562 1 94.94 200 ILE B C 1
ATOM 3545 O O . ILE B 1 200 ? 4.016 -22.734 6.273 1 94.94 200 ILE B O 1
ATOM 3549 N N . GLY B 1 201 ? 2.98 -22.828 4.246 1 94.69 201 GLY B N 1
ATOM 3550 C CA . GLY B 1 201 ? 4.152 -22.344 3.533 1 94.69 201 GLY B CA 1
ATOM 3551 C C . GLY B 1 201 ? 5.289 -23.344 3.508 1 94.69 201 GLY B C 1
ATOM 3552 O O . GLY B 1 201 ? 6.457 -22.984 3.639 1 94.69 201 GLY B O 1
ATOM 3553 N N . LEU B 1 202 ? 4.953 -24.562 3.391 1 92.25 202 LEU B N 1
ATOM 3554 C CA . LEU B 1 202 ? 5.973 -25.609 3.393 1 92.25 202 LEU B CA 1
ATOM 3555 C C . LEU B 1 202 ? 6.52 -25.844 1.986 1 92.25 202 LEU B C 1
ATOM 3557 O O . LEU B 1 202 ? 5.914 -25.406 1.003 1 92.25 202 LEU B O 1
ATOM 3561 N N . GLY B 1 203 ? 7.762 -26.469 1.98 1 89.06 203 GLY B N 1
ATOM 3562 C CA . GLY B 1 203 ? 8.367 -26.781 0.696 1 89.06 203 GLY B CA 1
ATOM 3563 C C . GLY B 1 203 ? 9.547 -25.875 0.358 1 89.06 203 GLY B C 1
ATOM 3564 O O . GLY B 1 203 ? 9.797 -24.891 1.05 1 89.06 203 GLY B O 1
ATOM 3565 N N . ASP B 1 204 ? 10.195 -26.188 -0.765 1 88 204 ASP B N 1
ATOM 3566 C CA . ASP B 1 204 ? 11.391 -25.469 -1.198 1 88 204 ASP B CA 1
ATOM 3567 C C . ASP B 1 204 ? 11.039 -24.359 -2.178 1 88 204 ASP B C 1
ATOM 3569 O O . ASP B 1 204 ? 10.062 -24.469 -2.92 1 88 204 ASP B O 1
ATOM 3573 N N . LEU B 1 205 ? 11.922 -23.406 -2.168 1 86.44 205 LEU B N 1
ATOM 3574 C CA . LEU B 1 205 ? 11.742 -22.297 -3.102 1 86.44 205 LEU B CA 1
ATOM 3575 C C . LEU B 1 205 ? 12.094 -22.719 -4.523 1 86.44 205 LEU B C 1
ATOM 3577 O O . LEU B 1 205 ? 13.078 -23.438 -4.738 1 86.44 205 LEU B O 1
ATOM 3581 N N . ASN B 1 206 ? 11.25 -22.266 -5.324 1 84.5 206 ASN B N 1
ATOM 3582 C CA . ASN B 1 206 ? 11.555 -22.422 -6.742 1 84.5 206 ASN B CA 1
ATOM 3583 C C . ASN B 1 206 ? 12.867 -21.734 -7.117 1 84.5 206 ASN B C 1
ATOM 3585 O O . ASN B 1 206 ? 13.141 -20.625 -6.664 1 84.5 206 ASN B O 1
ATOM 3589 N N . SER B 1 207 ? 13.672 -22.422 -7.957 1 81.5 207 SER B N 1
ATOM 3590 C CA . SER B 1 207 ? 15 -21.906 -8.289 1 81.5 207 SER B CA 1
ATOM 3591 C C . SER B 1 207 ? 14.922 -20.578 -9.031 1 81.5 207 SER B C 1
ATOM 3593 O O . SER B 1 207 ? 15.766 -19.703 -8.844 1 81.5 207 SER B O 1
ATOM 3595 N N . ALA B 1 208 ? 13.953 -20.5 -9.82 1 76.81 208 ALA B N 1
ATOM 3596 C CA . ALA B 1 208 ? 13.797 -19.266 -10.578 1 76.81 208 ALA B CA 1
ATOM 3597 C C . ALA B 1 208 ? 13.477 -18.094 -9.648 1 76.81 208 ALA B C 1
ATOM 3599 O O . ALA B 1 208 ? 13.984 -16.984 -9.836 1 76.81 208 ALA B O 1
ATOM 3600 N N . TYR B 1 209 ? 12.703 -18.359 -8.727 1 81.94 209 TYR B N 1
ATOM 3601 C CA . TYR B 1 209 ? 12.367 -17.312 -7.754 1 81.94 209 TYR B CA 1
ATOM 3602 C C . TYR B 1 209 ? 13.594 -16.922 -6.941 1 81.94 209 TYR B C 1
ATOM 3604 O O . TYR B 1 209 ? 13.789 -15.742 -6.633 1 81.94 209 TYR B O 1
ATOM 3612 N N . LYS B 1 210 ? 14.352 -17.875 -6.633 1 81.31 210 LYS B N 1
ATOM 3613 C CA . LYS B 1 210 ? 15.555 -17.609 -5.852 1 81.31 210 LYS B CA 1
ATOM 3614 C C . LYS B 1 210 ? 16.469 -16.625 -6.578 1 81.31 210 LYS B C 1
ATOM 3616 O O . LYS B 1 210 ? 17.031 -15.711 -5.957 1 81.31 210 LYS B O 1
ATOM 3621 N N . ASN B 1 211 ? 16.594 -16.828 -7.797 1 79.44 211 ASN B N 1
ATOM 3622 C CA . ASN B 1 211 ? 17.453 -15.961 -8.594 1 79.44 211 ASN B CA 1
ATOM 3623 C C . ASN B 1 211 ? 16.953 -14.516 -8.57 1 79.44 211 ASN B C 1
ATOM 3625 O O . ASN B 1 211 ? 17.75 -13.578 -8.477 1 79.44 211 ASN B O 1
ATOM 3629 N N . VAL B 1 212 ? 15.641 -14.352 -8.617 1 77.81 212 VAL B N 1
ATOM 3630 C CA . VAL B 1 212 ? 15.055 -13.016 -8.586 1 77.81 212 VAL B CA 1
ATOM 3631 C C . VAL B 1 212 ? 15.203 -12.414 -7.191 1 77.81 212 VAL B C 1
ATOM 3633 O O . VAL B 1 212 ? 15.57 -11.242 -7.047 1 77.81 212 VAL B O 1
ATOM 3636 N N . PHE B 1 213 ? 14.984 -13.25 -6.309 1 82.12 213 PHE B N 1
ATOM 3637 C CA . PHE B 1 213 ? 14.961 -12.797 -4.922 1 82.12 213 PHE B CA 1
ATOM 3638 C C . PHE B 1 213 ? 16.359 -12.367 -4.469 1 82.12 213 PHE B C 1
ATOM 3640 O O . PHE B 1 213 ? 16.484 -11.5 -3.605 1 82.12 213 PHE B O 1
ATOM 3647 N N . GLU B 1 214 ? 17.391 -12.875 -5.035 1 82.56 214 GLU B N 1
ATOM 3648 C CA . GLU B 1 214 ? 18.766 -12.508 -4.719 1 82.56 214 GLU B CA 1
ATOM 3649 C C . GLU B 1 214 ? 19.062 -11.07 -5.145 1 82.56 214 GLU B C 1
ATOM 3651 O O . GLU B 1 214 ? 20.016 -10.461 -4.664 1 82.56 214 GLU B O 1
ATOM 3656 N N . GLN B 1 215 ? 18.219 -10.594 -5.977 1 79.44 215 GLN B N 1
ATOM 3657 C CA . GLN B 1 215 ? 18.469 -9.258 -6.512 1 79.44 215 GLN B CA 1
ATOM 3658 C C . GLN B 1 215 ? 17.656 -8.203 -5.754 1 79.44 215 GLN B C 1
ATOM 3660 O O . GLN B 1 215 ? 17.703 -7.02 -6.098 1 79.44 215 GLN B O 1
ATOM 3665 N N . ILE B 1 216 ? 17 -8.625 -4.816 1 83.44 216 ILE B N 1
ATOM 3666 C CA . ILE B 1 216 ? 16.156 -7.73 -4.043 1 83.44 216 ILE B CA 1
ATOM 3667 C C . ILE B 1 216 ? 16.703 -7.574 -2.629 1 83.44 216 ILE B C 1
ATOM 3669 O O . ILE B 1 216 ? 17.172 -8.555 -2.025 1 83.44 216 ILE B O 1
ATOM 3673 N N . ALA B 1 217 ? 16.703 -6.395 -2.158 1 87 217 ALA B N 1
ATOM 3674 C CA . ALA B 1 217 ? 17.078 -6.133 -0.772 1 87 217 ALA B CA 1
ATOM 3675 C C . ALA B 1 217 ? 15.891 -5.637 0.04 1 87 217 ALA B C 1
ATOM 3677 O O . ALA B 1 217 ? 14.953 -5.051 -0.512 1 87 217 ALA B O 1
ATOM 3678 N N . PHE B 1 218 ? 15.875 -5.957 1.281 1 88.06 218 PHE B N 1
ATOM 3679 C CA . PHE B 1 218 ? 14.852 -5.484 2.211 1 88.06 218 PHE B CA 1
ATOM 3680 C C . PHE B 1 218 ? 15.469 -4.594 3.283 1 88.06 218 PHE B C 1
ATOM 3682 O O . PHE B 1 218 ? 16.453 -4.973 3.92 1 88.06 218 PHE B O 1
ATOM 3689 N N . VAL B 1 219 ? 14.906 -3.438 3.412 1 90.69 219 VAL B N 1
ATOM 3690 C CA . VAL B 1 219 ? 15.328 -2.549 4.488 1 90.69 219 VAL B CA 1
ATOM 3691 C C . VAL B 1 219 ? 14.133 -2.215 5.383 1 90.69 219 VAL B C 1
ATOM 3693 O O . VAL B 1 219 ? 12.977 -2.336 4.961 1 90.69 219 VAL B O 1
ATOM 3696 N N . LYS B 1 220 ? 14.391 -1.823 6.559 1 90.19 220 LYS B N 1
ATOM 3697 C CA . LYS B 1 220 ? 13.336 -1.455 7.504 1 90.19 220 LYS B CA 1
ATOM 3698 C C . LYS B 1 220 ? 13.094 0.051 7.492 1 90.19 220 LYS B C 1
ATOM 3700 O O . LYS B 1 220 ? 14.031 0.84 7.609 1 90.19 220 LYS B O 1
ATOM 3705 N N . ASP B 1 221 ? 11.883 0.388 7.309 1 90.81 221 ASP B N 1
ATOM 3706 C CA . ASP B 1 221 ? 11.516 1.782 7.539 1 90.81 221 ASP B CA 1
ATOM 3707 C C . ASP B 1 221 ? 11.242 2.041 9.023 1 90.81 221 ASP B C 1
ATOM 3709 O O . ASP B 1 221 ? 11.391 1.142 9.852 1 90.81 221 ASP B O 1
ATOM 3713 N N . PRO B 1 222 ? 10.844 3.221 9.391 1 88.38 222 PRO B N 1
ATOM 3714 C CA . PRO B 1 222 ? 10.672 3.561 10.805 1 88.38 222 PRO B CA 1
ATOM 3715 C C . PRO B 1 222 ? 9.531 2.779 11.461 1 88.38 222 PRO B C 1
ATOM 3717 O O . PRO B 1 222 ? 9.461 2.705 12.695 1 88.38 222 PRO B O 1
ATOM 3720 N N . VAL B 1 223 ? 8.609 2.26 10.688 1 82.62 223 VAL B N 1
ATOM 3721 C CA . VAL B 1 223 ? 7.57 1.399 11.25 1 82.62 223 VAL B CA 1
ATOM 3722 C C . VAL B 1 223 ? 7.953 -0.066 11.055 1 82.62 223 VAL B C 1
ATOM 3724 O O . VAL B 1 223 ? 7.121 -0.959 11.227 1 82.62 223 VAL B O 1
ATOM 3727 N N . GLN B 1 224 ? 9.094 -0.213 10.602 1 78.81 224 GLN B N 1
ATOM 3728 C CA . GLN B 1 224 ? 9.711 -1.53 10.5 1 78.81 224 GLN B CA 1
ATOM 3729 C C . GLN B 1 224 ? 9.086 -2.344 9.367 1 78.81 224 GLN B C 1
ATOM 3731 O O . GLN B 1 224 ? 8.891 -3.553 9.5 1 78.81 224 GLN B O 1
ATOM 3736 N N . LEU B 1 225 ? 8.602 -1.623 8.461 1 75.38 225 LEU B N 1
ATOM 3737 C CA . LEU B 1 225 ? 8.148 -2.281 7.238 1 75.38 225 LEU B CA 1
ATOM 3738 C C . LEU B 1 225 ? 9.32 -2.549 6.301 1 75.38 225 LEU B C 1
ATOM 3740 O O . LEU B 1 225 ? 10.289 -1.781 6.273 1 75.38 225 LEU B O 1
ATOM 3744 N N . LEU B 1 226 ? 9.258 -3.729 5.707 1 68.56 226 LEU B N 1
ATOM 3745 C CA . LEU B 1 226 ? 10.289 -4.059 4.734 1 68.56 226 LEU B CA 1
ATOM 3746 C C . LEU B 1 226 ? 10.078 -3.287 3.436 1 68.56 226 LEU B C 1
ATOM 3748 O O . LEU B 1 226 ? 8.938 -3.086 3.004 1 68.56 226 LEU B O 1
ATOM 3752 N N . MET B 1 227 ? 11.062 -2.51 3.062 1 61.38 227 MET B N 1
ATOM 3753 C CA . MET B 1 227 ? 11.031 -1.72 1.836 1 61.38 227 MET B CA 1
ATOM 3754 C C . MET B 1 227 ? 11.984 -2.293 0.792 1 61.38 227 MET B C 1
ATOM 3756 O O . MET B 1 227 ? 12.875 -3.078 1.123 1 61.38 227 MET B O 1
ATOM 3760 N N . ILE B 1 228 ? 12.336 -2.32 -0.121 1 59.91 228 ILE B N 1
ATOM 3761 C CA . ILE B 1 228 ? 13.086 -1.918 -1.306 1 59.91 228 ILE B CA 1
ATOM 3762 C C . ILE B 1 228 ? 13.273 -3.119 -2.229 1 59.91 228 ILE B C 1
ATOM 3764 O O . ILE B 1 228 ? 13.625 -4.211 -1.773 1 59.91 228 ILE B O 1
ATOM 3768 N N . ASN B 1 229 ? 12.383 -3.348 -3.221 1 55.72 229 ASN B N 1
ATOM 3769 C CA . ASN B 1 229 ? 12.766 -4.258 -4.297 1 55.72 229 ASN B CA 1
ATOM 3770 C C . ASN B 1 229 ? 13.734 -3.594 -5.273 1 55.72 229 ASN B C 1
ATOM 3772 O O . ASN B 1 229 ? 13.883 -2.371 -5.266 1 55.72 229 ASN B O 1
ATOM 3776 N N . CYS B 1 230 ? 14.055 -4.387 -6.441 1 51.62 230 CYS B N 1
ATOM 3777 C CA . CYS B 1 230 ? 14.969 -4.762 -7.512 1 51.62 230 CYS B CA 1
ATOM 3778 C C . CYS B 1 230 ? 15.273 -3.57 -8.414 1 51.62 230 CYS B C 1
ATOM 3780 O O . CYS B 1 230 ? 14.453 -2.656 -8.539 1 51.62 230 CYS B O 1
ATOM 3782 N N . THR B 1 231 ? 16.406 -3.424 -8.586 1 48.91 231 THR B N 1
ATOM 3783 C CA . THR B 1 231 ? 17.375 -2.742 -9.438 1 48.91 231 THR B CA 1
ATOM 3784 C C . THR B 1 231 ? 16.859 -2.643 -10.867 1 48.91 231 THR B C 1
ATOM 3786 O O . THR B 1 231 ? 16.031 -3.453 -11.297 1 48.91 231 THR B O 1
ATOM 3789 N N . ALA B 1 232 ? 16.922 -1.522 -11.391 1 45.19 232 ALA B N 1
ATOM 3790 C CA . ALA B 1 232 ? 16.922 -1.135 -12.805 1 45.19 232 ALA B CA 1
ATOM 3791 C C . ALA B 1 232 ? 17.312 -2.309 -13.695 1 45.19 232 ALA B C 1
ATOM 3793 O O . ALA B 1 232 ? 16.844 -2.418 -14.828 1 45.19 232 ALA B O 1
ATOM 3794 N N . ARG B 1 233 ? 18.312 -2.91 -13.383 1 41.88 233 ARG B N 1
ATOM 3795 C CA . ARG B 1 233 ? 18.828 -3.812 -14.414 1 41.88 233 ARG B CA 1
ATOM 3796 C C . ARG B 1 233 ? 18.016 -5.109 -14.445 1 41.88 233 ARG B C 1
ATOM 3798 O O . ARG B 1 233 ? 18.594 -6.195 -14.297 1 41.88 233 ARG B O 1
ATOM 3805 N N . MET B 1 234 ? 16.812 -5.004 -14.109 1 46.47 234 MET B N 1
ATOM 3806 C CA . MET B 1 234 ? 15.906 -6.145 -14.227 1 46.47 234 MET B CA 1
ATOM 3807 C C . MET B 1 234 ? 15.93 -6.711 -15.648 1 46.47 234 MET B C 1
ATOM 3809 O O . MET B 1 234 ? 15.195 -7.648 -15.953 1 46.47 234 MET B O 1
ATOM 3813 N N . ASP B 1 235 ? 16.453 -6.129 -16.469 1 44.75 235 ASP B N 1
ATOM 3814 C CA . ASP B 1 235 ? 16.578 -6.816 -17.75 1 44.75 235 ASP B CA 1
ATOM 3815 C C . ASP B 1 235 ? 16.891 -8.297 -17.562 1 44.75 235 ASP B C 1
ATOM 3817 O O . ASP B 1 235 ? 16.344 -9.148 -18.266 1 44.75 235 ASP B O 1
ATOM 3821 N N . THR B 1 236 ? 17.734 -8.469 -16.703 1 44.34 236 THR B N 1
ATOM 3822 C CA . THR B 1 236 ? 18.062 -9.875 -16.484 1 44.34 236 THR B CA 1
ATOM 3823 C C . THR B 1 236 ? 16.938 -10.586 -15.734 1 44.34 236 THR B C 1
ATOM 3825 O O . THR B 1 236 ? 16.609 -11.727 -16.047 1 44.34 236 THR B O 1
ATOM 3828 N N . LEU B 1 237 ? 16.359 -10 -14.781 1 48.59 237 LEU B N 1
ATOM 3829 C CA . LEU B 1 237 ? 15.273 -10.648 -14.07 1 48.59 237 LEU B CA 1
ATOM 3830 C C . LEU B 1 237 ? 14.078 -10.875 -14.992 1 48.59 237 LEU B C 1
ATOM 3832 O O . LEU B 1 237 ? 13.398 -11.898 -14.898 1 48.59 237 LEU B O 1
ATOM 3836 N N . TRP B 1 238 ? 13.93 -9.938 -15.828 1 48.84 238 TRP B N 1
ATOM 3837 C CA . TRP B 1 238 ? 12.93 -10.031 -16.891 1 48.84 238 TRP B CA 1
ATOM 3838 C C . TRP B 1 238 ? 13.117 -11.305 -17.703 1 48.84 238 TRP B C 1
ATOM 3840 O O . TRP B 1 238 ? 12.156 -12.023 -17.984 1 48.84 238 TRP B O 1
ATOM 3850 N N . SER B 1 239 ? 14.422 -11.383 -18.141 1 48.44 239 SER B N 1
ATOM 3851 C CA . SER B 1 239 ? 14.688 -12.594 -18.906 1 48.44 239 SER B CA 1
ATOM 3852 C C . SER B 1 239 ? 14.367 -13.844 -18.094 1 48.44 239 SER B C 1
ATOM 3854 O O . SER B 1 239 ? 13.852 -14.828 -18.641 1 48.44 239 SER B O 1
ATOM 3856 N N . LEU B 1 240 ? 14.539 -13.648 -16.938 1 47.53 240 LEU B N 1
ATOM 3857 C CA . LEU B 1 240 ? 14.258 -14.789 -16.062 1 47.53 240 LEU B CA 1
ATOM 3858 C C . LEU B 1 240 ? 12.758 -14.93 -15.836 1 47.53 240 LEU B C 1
ATOM 3860 O O . LEU B 1 240 ? 12.219 -16.031 -15.875 1 47.53 240 LEU B O 1
ATOM 3864 N N . PHE B 1 241 ? 12.133 -13.828 -15.539 1 49.38 241 PHE B N 1
ATOM 3865 C CA . PHE B 1 241 ? 10.688 -13.836 -15.398 1 49.38 241 PHE B CA 1
ATOM 3866 C C . PHE B 1 241 ? 10.023 -14.312 -16.688 1 49.38 241 PHE B C 1
ATOM 3868 O O . PHE B 1 241 ? 9.094 -15.125 -16.656 1 49.38 241 PHE B O 1
ATOM 3875 N N . LEU B 1 242 ? 10.5 -13.82 -17.781 1 50.38 242 LEU B N 1
ATOM 3876 C CA . LEU B 1 242 ? 9.969 -14.266 -19.062 1 50.38 242 LEU B CA 1
ATOM 3877 C C . LEU B 1 242 ? 10.18 -15.766 -19.25 1 50.38 242 LEU B C 1
ATOM 3879 O O . LEU B 1 242 ? 9.328 -16.453 -19.812 1 50.38 242 LEU B O 1
ATOM 3883 N N . LYS B 1 243 ? 11.273 -16.219 -18.844 1 46.84 243 LYS B N 1
ATOM 3884 C CA . LYS B 1 243 ? 11.5 -17.656 -18.922 1 46.84 243 LYS B CA 1
ATOM 3885 C C . LYS B 1 243 ? 10.531 -18.406 -18.016 1 46.84 243 LYS B C 1
ATOM 3887 O O . LYS B 1 243 ? 10.047 -19.484 -18.375 1 46.84 243 LYS B O 1
ATOM 3892 N N . ILE B 1 244 ? 10.289 -17.828 -16.969 1 45.59 244 ILE B N 1
ATOM 3893 C CA . ILE B 1 244 ? 9.336 -18.438 -16.047 1 45.59 244 ILE B CA 1
ATOM 3894 C C . ILE B 1 244 ? 7.934 -18.375 -16.641 1 45.59 244 ILE B C 1
ATOM 3896 O O . ILE B 1 244 ? 7.168 -19.328 -16.547 1 45.59 244 ILE B O 1
ATOM 3900 N N . PHE B 1 245 ? 7.535 -17.234 -17.109 1 46.75 245 PHE B N 1
ATOM 3901 C CA . PHE B 1 245 ? 6.25 -17.078 -17.781 1 46.75 245 PHE B CA 1
ATOM 3902 C C . PHE B 1 245 ? 6.129 -18.047 -18.953 1 46.75 245 PHE B C 1
ATOM 3904 O O . PHE B 1 245 ? 5.07 -18.641 -19.172 1 46.75 245 PHE B O 1
ATOM 3911 N N . LYS B 1 246 ? 7.125 -18.141 -19.844 1 44.12 246 LYS B N 1
ATOM 3912 C CA . LYS B 1 246 ? 7.059 -19.094 -20.938 1 44.12 246 LYS B CA 1
ATOM 3913 C C . LYS B 1 246 ? 7.078 -20.531 -20.422 1 44.12 246 LYS B C 1
ATOM 3915 O O . LYS B 1 246 ? 6.484 -21.422 -21.016 1 44.12 246 LYS B O 1
ATOM 3920 N N . GLY B 1 247 ? 7.754 -20.734 -19.438 1 39.41 247 GLY B N 1
ATOM 3921 C CA . GLY B 1 247 ? 7.734 -22.078 -18.859 1 39.41 247 GLY B CA 1
ATOM 3922 C C . GLY B 1 247 ? 6.41 -22.422 -18.219 1 39.41 247 GLY B C 1
ATOM 3923 O O . GLY B 1 247 ? 6.055 -23.594 -18.109 1 39.41 247 GLY B O 1
ATOM 3924 N N . CYS B 1 248 ? 5.797 -21.516 -17.562 1 37.56 248 CYS B N 1
ATOM 3925 C CA . CYS B 1 248 ? 4.488 -21.828 -17 1 37.56 248 CYS B CA 1
ATOM 3926 C C . CYS B 1 248 ? 3.467 -22.078 -18.094 1 37.56 248 CYS B C 1
ATOM 3928 O O . CYS B 1 248 ? 2.424 -22.688 -17.859 1 37.56 248 CYS B O 1
ATOM 3930 N N . GLU B 1 249 ? 3.545 -21.609 -19.25 1 34.69 249 GLU B N 1
ATOM 3931 C CA . GLU B 1 249 ? 2.66 -21.984 -20.359 1 34.69 249 GLU B CA 1
ATOM 3932 C C . GLU B 1 249 ? 2.904 -23.422 -20.797 1 34.69 249 GLU B C 1
ATOM 3934 O O . GLU B 1 249 ? 2.037 -24.031 -21.422 1 34.69 249 GLU B O 1
ATOM 3939 N N . SER B 1 250 ? 4.082 -23.891 -20.703 1 30.61 250 SER B N 1
ATOM 3940 C CA . SER B 1 250 ? 4.32 -25.203 -21.312 1 30.61 250 SER B CA 1
ATOM 3941 C C . SER B 1 250 ? 3.877 -26.328 -20.391 1 30.61 250 SER B C 1
ATOM 3943 O O . SER B 1 250 ? 4.363 -27.453 -20.5 1 30.61 250 SER B O 1
ATOM 3945 N N . ALA B 1 251 ? 3.195 -26.062 -19.328 1 28.84 251 ALA B N 1
ATOM 3946 C CA . ALA B 1 251 ? 2.705 -27.375 -18.906 1 28.84 251 ALA B CA 1
ATOM 3947 C C . ALA B 1 251 ? 1.794 -27.984 -19.969 1 28.84 251 ALA B C 1
ATOM 3949 O O . ALA B 1 251 ? 0.834 -27.344 -20.406 1 28.84 251 ALA B O 1
ATOM 3950 N N . PRO B 1 252 ? 2.23 -28.906 -20.656 1 27.62 252 PRO B N 1
ATOM 3951 C CA . PRO B 1 252 ? 1.371 -29.656 -21.578 1 27.62 252 PRO B CA 1
ATOM 3952 C C . PRO B 1 252 ? 0.009 -30 -20.969 1 27.62 252 PRO B C 1
ATOM 3954 O O . PRO B 1 252 ? -0.103 -30.188 -19.75 1 27.62 252 PRO B O 1
ATOM 3957 N N . GLY B 1 253 ? -1.165 -29.594 -21.703 1 21.97 253 GLY B N 1
ATOM 3958 C CA . GLY B 1 253 ? -2.389 -30.375 -21.578 1 21.97 253 GLY B CA 1
ATOM 3959 C C . GLY B 1 253 ? -2.146 -31.859 -21.562 1 21.97 253 GLY B C 1
ATOM 3960 O O . GLY B 1 253 ? -1.207 -32.344 -22.203 1 21.97 253 GLY B O 1
#

Sequence (506 aa):
NSPFWEHHRNLKYSDFAMSQPIPPSTSKSAPDGDHASHTAGDEAAISPGDPTIGYKFNHMMLRIRDPARSLHFYIDLMGMRTVFTMNTGPFTIYYLGYPQTTEHRAGLAKFREDTVSKLPHTLGLFELYHVHGSENESEGYYSNGNQPPNLGLGHLGFSVPDVPLALERLKANGVEVVKDLGSATREDVPLSSWEAERGIGLGDLNSAYKNVFEQIAFVKDPVQLLMINCTARMDTLWSLFLKIFKGCESAPGNSPFWEHHRNLKYSDFAMSQPIPPSTSKSAPDGDHASHTAGDEAAISPGDPTIGYKFNHMMLRIRDPARSLHFYIDLMGMRTVFTMNTGPFTIYYLGYPQTTEHRAGLAKFREDTVSKLPHTLGLFELYHVHGSENESEGYYSNGNQPPNLGLGHLGFSVPDVPLALERLKANGVEVVKDLGSATREDVPLSSWEAERGIGLGDLNSAYKNVFEQIAFVKDPVQLLMINCTARMDTLWSLFLKIFKGCESAPG

Foldseek 3Di:
DDPPPDDPDDPDPDDPDPPPDPPPPPPPDPPPPCPPPPDPDPDDDDDPPHPCPPDDPQEDEDEDQDCVQQCCCCCVLVNWDFLDWDDPPQKIKTKTDHDDDPVCVVPVVVVSVVCVVCRNPHHDIYIYIYGPPSNVDDQPPDAQQLDPPRHDDAADEDEDQDQVVSVVSCVVVPWDWLFAAQDQAPVSDSDDPVQVVVVHPDDGDDPLVSVQVNQWTWIQGSSGHTYIHHHPVCPVNVVSVVVVVVVVVPPPD/DDPPPDDPDDPDPDPPDPPPDPPPPPPPDPPPPCPPPPDPDPDDDDDPPHPCPPDDPQEDEDEDQDCVQQCCCCCVLVNWDFLDWDDPPQKIKTKTDHPDDPVCVVPVVVVSVVCVVCRNPHHGIYIYIYGPPSNVDDQPPDPQQLDPPRHDDAAAEDEDADDVVSVVSCVVVPWDWLFAAQDQAPVSDSDDPVQVVVVHPDDGDDPLVSVLVNQATFIQGSSGHTYYGHHPVCVVNVVSVVVVVVVVVPPPD

Organism: Colletotrichum gloeosporioides (NCBI:txid474922)

Radius of gyration: 25.04 Å; Cα contacts (8 Å, |Δi|>4): 836; chains: 2; bounding box: 84×86×66 Å

InterPro domains:
  IPR004360 Glyoxalase/fosfomycin resistance/dioxygenase domain [PF00903] (56-185)
  IPR029068 Glyoxalase/Bleomycin resistance protein/Dihydroxybiphenyl dioxygenase [G3DSA:3.10.180.10] (29-227)
  IPR029068 Glyoxalase/Bleomycin resistance protein/Dihydroxybiphenyl dioxygenase [SSF54593] (55-182)
  IPR037523 Vicinal oxygen chelate (VOC), core domain [PS51819] (56-207)

pLDDT: mean 75.5, std 25.87, range [19.56, 97.5]

Nearest PDB structures (foldseek):
  4kyh-assembly1_A  TM=8.070E-01  e=8.872E-14  Mus musculus
  4x2a-assembly1_B  TM=8.266E-01  e=5.094E-13  Mus musculus
  4x2a-assembly1_A  TM=7.888E-01  e=2.126E-13  Mus musculus
  7vq6-assembly1_A  TM=7.994E-01  e=3.503E-13  Gossypium hirsutum
  7vq6-assembly1_B  TM=8.030E-01  e=5.461E-12  Gossypium hirsutum

Secondary structure (DSSP, 8-state):
---TTS---------------------------------TT-PPPPPTT-TTTT-EEEEEEEEES-HHHHHIIIIIIT--EEEEEEE-SSEEEEEEE---SHHHHH-HHHHHHHHHHTGGG--SEEEEEEETTGGGSPTTSS--SEETTEE-EEEEEEE-S-HHHHHHHHHHTTPPEEE-TT--SGGGSS--HHHHTTT-S-SPPPHHHHHHHTT--EEE-TT--EE----S-THHHHHHHHHHHHHHHTS--/---TTS---------------------------------TT-PPPPPTT-TTTT-EEEEEEEEES-HHHHHIIIIIIT--EEEEEEE-SSEEEEEEE---SHHHHH-HHHHHHHHHHTGGG--SEEEEEEETTGGGSPTTSS--SEETTEE-EEEEEEEBS-HHHHHHHHHHTTPPEEE-TT--SGGGSS--HHHHTTT-S-SPPPHHHHHHHTT--EEE-TT--EE---BS-THHHHHHHHHHHHHHHTS--